Protein AF-0000000070886957 (afdb_homodimer)

Secondary structure (DSSP, 8-state):
---BTTB-HHHHHHHHHHHHHHHHHHHHHIIIIIT----SSSHHHHTHHHHHHIIIIIIIHHHHHTHHHHS-S-HHHHHHHHHHHHHHHHHHHHHHHHHHHHHHHHTTPPPS-SHHHHHHHHHHHHHHHHHHHHIIIIIS--S-HHHHHHHHHHHHHHHHHHHHHHHHHHHHHHHHHHHHHHHSSSPPPTT-HHHHHHHHHHHHHHHHHHHHHHHHHS--GGGGSS--TT-/---BTTB-HHHHHHHHHHHHHHHHHHHHHIIIIIT----SSHHHHHTHHHHHHIIIIIIIHHHHHTHHHHS-S-HHHHHHHHHHHHHHHHHHHHHHHHHHHHHHHHTTPPPS-SHHHHHHHHHHHHHHHHHHHHIIIIIS--S-HHHHHHHHHHHHHHHHHHHHHHHHHHHHHHHHHHHHHHHSSSPPPTT-HHHHHHHHHHHHHHHHHHHHHHHHHS--GGGGS---TT-

Nearest PDB structures (foldseek):
  4o79-assembly1_A  TM=9.775E-01  e=7.163E-14  Arabidopsis thaliana
  5zle-assembly1_A  TM=9.340E-01  e=9.988E-13  Homo sapiens
  4o79-assembly1_A  TM=9.774E-01  e=1.132E-13  Arabidopsis thaliana
  5zle-assembly1_A  TM=9.505E-01  e=1.065E-12  Homo sapiens

InterPro domains:
  IPR006593 Cytochrome b561/ferric reductase, transmembrane domain [PF03188] (48-180)
  IPR006593 Cytochrome b561/ferric reductase, transmembrane domain [PS50939] (15-217)
  IPR006593 Cytochrome b561/ferric reductase, transmembrane domain [SM00665] (48-174)
  IPR043205 Cytochrome b561/Cytochrome b reductase 1-like [PTHR10106] (12-223)

pLDDT: mean 93.86, std 11.68, range [37.88, 98.94]

Structure (mmCIF, N/CA/C/O backbone):
data_AF-0000000070886957-model_v1
#
loop_
_entity.id
_entity.type
_entity.pdbx_description
1 polymer 'Cytochrome b561 domain-containing protein'
#
loop_
_atom_site.group_PDB
_atom_site.id
_atom_site.type_symbol
_atom_site.label_atom_id
_atom_site.label_alt_id
_atom_site.label_comp_id
_atom_site.label_asym_id
_atom_site.label_entity_id
_atom_site.label_seq_id
_atom_site.pdbx_PDB_ins_code
_atom_site.Cartn_x
_atom_site.Cartn_y
_atom_site.Cartn_z
_atom_site.occupancy
_atom_site.B_iso_or_equiv
_atom_site.auth_seq_id
_atom_site.auth_comp_id
_atom_site.auth_asym_id
_atom_site.auth_atom_id
_atom_site.pdbx_PDB_model_num
ATOM 1 N N . MET A 1 1 ? -0.61 21.094 16.594 1 54.62 1 MET A N 1
ATOM 2 C CA . MET A 1 1 ? 0.094 20.062 15.844 1 54.62 1 MET A CA 1
ATOM 3 C C . MET A 1 1 ? -0.032 18.703 16.547 1 54.62 1 MET A C 1
ATOM 5 O O . MET A 1 1 ? -0.094 18.641 17.766 1 54.62 1 MET A O 1
ATOM 9 N N . ALA A 1 2 ? -0.202 17.609 15.68 1 65.81 2 ALA A N 1
ATOM 10 C CA . ALA A 1 2 ? -0.398 16.297 16.281 1 65.81 2 ALA A CA 1
ATOM 11 C C . ALA A 1 2 ? 0.84 15.859 17.062 1 65.81 2 ALA A C 1
ATOM 13 O O . ALA A 1 2 ? 1.966 16 16.594 1 65.81 2 ALA A O 1
ATOM 14 N N . THR A 1 3 ? 0.71 15.594 18.344 1 79.06 3 THR A N 1
ATOM 15 C CA . THR A 1 3 ? 1.783 15.031 19.156 1 79.06 3 THR A CA 1
ATOM 16 C C . THR A 1 3 ? 1.627 13.516 19.297 1 79.06 3 THR A C 1
ATOM 18 O O . THR A 1 3 ? 0.509 13.016 19.406 1 79.06 3 THR A O 1
ATOM 21 N N . TYR A 1 4 ? 2.645 12.797 19.078 1 89.06 4 TYR A N 1
ATOM 22 C CA . TYR A 1 4 ? 2.666 11.336 19.172 1 89.06 4 TYR A CA 1
ATOM 23 C C . TYR A 1 4 ? 3.311 10.883 20.469 1 89.06 4 TYR A C 1
ATOM 25 O O . TYR A 1 4 ? 4.301 10.141 20.453 1 89.06 4 TYR A O 1
ATOM 33 N N . SER A 1 5 ? 2.658 11.266 21.547 1 89.38 5 SER A N 1
ATOM 34 C CA . SER A 1 5 ? 3.062 10.875 22.891 1 89.38 5 SER A CA 1
ATOM 35 C C . SER A 1 5 ? 4.535 11.188 23.141 1 89.38 5 SER A C 1
ATOM 37 O O . SER A 1 5 ? 5.27 10.352 23.672 1 89.38 5 SER A O 1
ATOM 39 N N . GLY A 1 6 ? 4.961 12.281 22.562 1 86.5 6 GLY A N 1
ATOM 40 C CA . GLY A 1 6 ? 6.32 12.742 22.781 1 86.5 6 GLY A CA 1
ATOM 41 C C . GLY A 1 6 ? 7.316 12.172 21.797 1 86.5 6 GLY A C 1
ATOM 42 O O . GLY A 1 6 ? 8.492 12.547 21.797 1 86.5 6 GLY A O 1
ATOM 43 N N . LEU A 1 7 ? 6.867 11.297 20.969 1 91 7 LEU A N 1
ATOM 44 C CA . LEU A 1 7 ? 7.73 10.719 19.953 1 91 7 LEU A CA 1
ATOM 45 C C . LEU A 1 7 ? 8.023 11.734 18.844 1 91 7 LEU A C 1
ATOM 47 O O . LEU A 1 7 ? 7.129 12.469 18.422 1 91 7 LEU A O 1
ATOM 51 N N . THR A 1 8 ? 9.297 11.836 18.516 1 91.06 8 THR A N 1
ATOM 52 C CA . THR A 1 8 ? 9.719 12.719 17.438 1 91.06 8 THR A CA 1
ATOM 53 C C . THR A 1 8 ? 10.547 11.953 16.406 1 91.06 8 THR A C 1
ATOM 55 O O . THR A 1 8 ? 10.805 10.758 16.578 1 91.06 8 THR A O 1
ATOM 58 N N . HIS A 1 9 ? 10.938 12.641 15.336 1 93.19 9 HIS A N 1
ATOM 59 C CA . HIS A 1 9 ? 11.742 12.023 14.297 1 93.19 9 HIS A CA 1
ATOM 60 C C . HIS A 1 9 ? 13.094 11.57 14.844 1 93.19 9 HIS A C 1
ATOM 62 O O . HIS A 1 9 ? 13.742 10.688 14.266 1 93.19 9 HIS A O 1
ATOM 68 N N . LYS A 1 10 ? 13.555 12.125 15.922 1 93 10 LYS A N 1
ATOM 69 C CA . LYS A 1 10 ? 14.836 11.742 16.5 1 93 10 LYS A CA 1
ATOM 70 C C . LYS A 1 10 ? 14.836 10.273 16.922 1 93 10 LYS A C 1
ATOM 72 O O . LYS A 1 10 ? 15.867 9.602 16.844 1 93 10 LYS A O 1
ATOM 77 N N . GLN A 1 11 ? 13.664 9.797 17.344 1 94.44 11 GLN A N 1
ATOM 78 C CA . GLN A 1 11 ? 13.562 8.398 17.766 1 94.44 11 GLN A CA 1
ATOM 79 C C . GLN A 1 11 ? 13.188 7.5 16.594 1 94.44 11 GLN A C 1
ATOM 81 O O . GLN A 1 11 ? 13.609 6.344 16.531 1 94.44 11 GLN A O 1
ATOM 86 N N . THR A 1 12 ? 12.422 8.023 15.68 1 96.25 12 THR A N 1
ATOM 87 C CA . THR A 1 12 ? 11.891 7.164 14.617 1 96.25 12 THR A CA 1
ATOM 88 C C . THR A 1 12 ? 12.875 7.082 13.453 1 96.25 12 THR A C 1
ATOM 90 O O . THR A 1 12 ? 12.922 6.074 12.75 1 96.25 12 THR A O 1
ATOM 93 N N . ALA A 1 13 ? 13.688 8.102 13.242 1 96.56 13 ALA A N 1
ATOM 94 C CA . ALA A 1 13 ? 14.594 8.125 12.102 1 96.56 13 ALA A CA 1
ATOM 95 C C . ALA A 1 13 ? 15.609 6.988 12.18 1 96.56 13 ALA A C 1
ATOM 97 O O . ALA A 1 13 ? 15.844 6.289 11.195 1 96.56 13 ALA A O 1
ATOM 98 N N . PRO A 1 14 ? 16.234 6.723 13.32 1 97.5 14 PRO A N 1
ATOM 99 C CA . PRO A 1 14 ? 17.141 5.57 13.398 1 97.5 14 PRO A CA 1
ATOM 100 C C . PRO A 1 14 ? 16.438 4.25 13.078 1 97.5 14 PRO A C 1
ATOM 102 O O . PRO A 1 14 ? 17.047 3.352 12.492 1 97.5 14 PRO A O 1
ATOM 105 N N . LEU A 1 15 ? 15.172 4.121 13.469 1 97.5 15 LEU A N 1
ATOM 106 C CA . LEU A 1 15 ? 14.406 2.92 13.148 1 97.5 15 LEU A CA 1
ATOM 107 C C . LEU A 1 15 ? 14.227 2.775 11.641 1 97.5 15 LEU A C 1
ATOM 109 O O . LEU A 1 15 ? 14.227 1.66 11.117 1 97.5 15 LEU A O 1
ATOM 113 N N . VAL A 1 16 ? 14.016 3.9 10.961 1 97.94 16 VAL A N 1
ATOM 114 C CA . VAL A 1 16 ? 13.93 3.887 9.5 1 97.94 16 VAL A CA 1
ATOM 115 C C . VAL A 1 16 ? 15.227 3.336 8.914 1 97.94 16 VAL A C 1
ATOM 117 O O . VAL A 1 16 ? 15.195 2.457 8.047 1 97.94 16 VAL A O 1
ATOM 120 N N . HIS A 1 17 ? 16.375 3.779 9.422 1 97.94 17 HIS A N 1
ATOM 121 C CA . HIS A 1 17 ? 17.656 3.318 8.922 1 97.94 17 HIS A CA 1
ATOM 122 C C . HIS A 1 17 ? 17.859 1.827 9.18 1 97.94 17 HIS A C 1
ATOM 124 O O . HIS A 1 17 ? 18.219 1.08 8.273 1 97.94 17 HIS A O 1
ATOM 130 N N . ILE A 1 18 ? 17.5 1.423 10.336 1 98 18 ILE A N 1
ATOM 131 C CA . ILE A 1 18 ? 17.75 0.044 10.742 1 98 18 ILE A CA 1
ATOM 132 C C . ILE A 1 18 ? 16.828 -0.895 9.953 1 98 18 ILE A C 1
ATOM 134 O O . ILE A 1 18 ? 17.297 -1.879 9.375 1 98 18 ILE A O 1
ATOM 138 N N . LEU A 1 19 ? 15.586 -0.585 9.891 1 98 19 LEU A N 1
ATOM 139 C CA . LEU A 1 19 ? 14.633 -1.444 9.188 1 98 19 LEU A CA 1
ATOM 140 C C . LEU A 1 19 ? 14.93 -1.479 7.695 1 98 19 LEU A C 1
ATOM 142 O O . LEU A 1 19 ? 14.727 -2.506 7.043 1 98 19 LEU A O 1
ATOM 146 N N . GLY A 1 20 ? 15.359 -0.322 7.195 1 98.19 20 GLY A N 1
ATOM 147 C CA . GLY A 1 20 ? 15.758 -0.299 5.797 1 98.19 20 GLY A CA 1
ATOM 148 C C . GLY A 1 20 ? 16.922 -1.217 5.492 1 98.19 20 GLY A C 1
ATOM 149 O O . GLY A 1 20 ? 16.891 -1.974 4.52 1 98.19 20 GLY A O 1
ATOM 150 N N . ILE A 1 21 ? 17.922 -1.177 6.324 1 98.19 21 ILE A N 1
ATOM 151 C CA . ILE A 1 21 ? 19.094 -2.018 6.156 1 98.19 21 ILE A CA 1
ATOM 152 C C . ILE A 1 21 ? 18.719 -3.486 6.32 1 98.19 21 ILE A C 1
ATOM 154 O O . ILE A 1 21 ? 19.172 -4.34 5.559 1 98.19 21 ILE A O 1
ATOM 158 N N . VAL A 1 22 ? 17.859 -3.768 7.254 1 98.5 22 VAL A N 1
ATOM 159 C CA . VAL A 1 22 ? 17.391 -5.129 7.473 1 98.5 22 VAL A CA 1
ATOM 160 C C . VAL A 1 22 ? 16.688 -5.645 6.211 1 98.5 22 VAL A C 1
ATOM 162 O O . VAL A 1 22 ? 16.922 -6.781 5.789 1 98.5 22 VAL A O 1
ATOM 165 N N .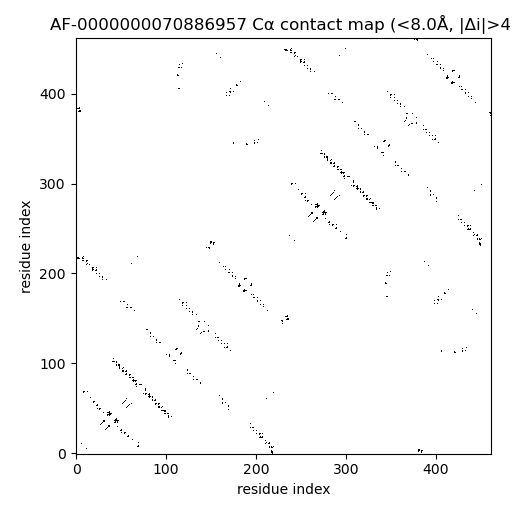 SER A 1 23 ? 15.859 -4.859 5.594 1 98.62 23 SER A N 1
ATOM 166 C CA . SER A 1 23 ? 15.156 -5.273 4.383 1 98.62 23 SER A CA 1
ATOM 167 C C . SER A 1 23 ? 16.125 -5.59 3.256 1 98.62 23 SER A C 1
ATOM 169 O O . SER A 1 23 ? 15.953 -6.574 2.537 1 98.62 23 SER A O 1
ATOM 171 N N . ILE A 1 24 ? 17.156 -4.785 3.131 1 98.62 24 ILE A N 1
ATOM 172 C CA . ILE A 1 24 ? 18.172 -5 2.096 1 98.62 24 ILE A CA 1
ATOM 173 C C . ILE A 1 24 ? 18.922 -6.293 2.379 1 98.62 24 ILE A C 1
ATOM 175 O O . ILE A 1 24 ? 19.141 -7.105 1.475 1 98.62 24 ILE A O 1
ATOM 179 N N . VAL A 1 25 ? 19.281 -6.496 3.604 1 98.69 25 VAL A N 1
ATOM 180 C CA . VAL A 1 25 ? 20.062 -7.676 3.984 1 98.69 25 VAL A CA 1
ATOM 181 C C . VAL A 1 25 ? 19.234 -8.938 3.746 1 98.69 25 VAL A C 1
ATOM 183 O O . VAL A 1 25 ? 19.734 -9.938 3.232 1 98.69 25 VAL A O 1
ATOM 186 N N . LEU A 1 26 ? 17.953 -8.914 4.082 1 98.81 26 LEU A N 1
ATOM 187 C CA . LEU A 1 26 ? 17.094 -10.07 3.893 1 98.81 26 LEU A CA 1
ATOM 188 C C . LEU A 1 26 ? 16.969 -10.414 2.412 1 98.81 26 LEU A C 1
ATOM 190 O O . LEU A 1 26 ? 16.969 -11.594 2.043 1 98.81 26 LEU A O 1
ATOM 194 N N . VAL A 1 27 ? 16.859 -9.43 1.572 1 98.75 27 VAL A N 1
ATOM 195 C CA . VAL A 1 27 ? 16.75 -9.695 0.142 1 98.75 27 VAL A CA 1
ATOM 196 C C . VAL A 1 27 ? 18.062 -10.258 -0.389 1 98.75 27 VAL A C 1
ATOM 198 O O . VAL A 1 27 ? 18.062 -11.133 -1.257 1 98.75 27 VAL A O 1
ATOM 201 N N . ILE A 1 28 ? 19.188 -9.773 0.121 1 98.69 28 ILE A N 1
ATOM 202 C CA . ILE A 1 28 ? 20.484 -10.289 -0.292 1 98.69 28 ILE A CA 1
ATOM 203 C C . ILE A 1 28 ? 20.625 -11.75 0.122 1 98.69 28 ILE A C 1
ATOM 205 O O . ILE A 1 28 ? 21.062 -12.586 -0.666 1 98.69 28 ILE A O 1
ATOM 209 N N . ILE A 1 29 ? 20.203 -12.031 1.32 1 98.75 29 ILE A N 1
A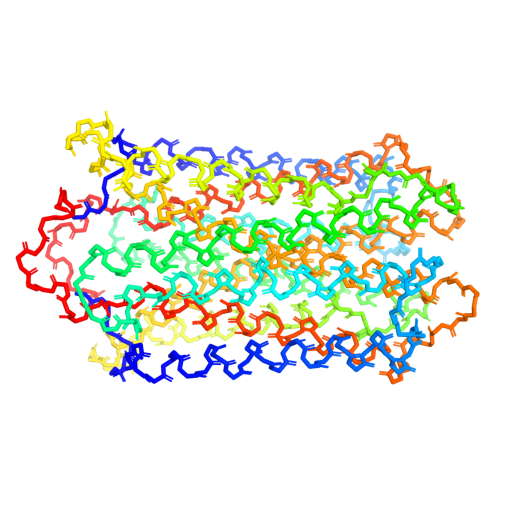TOM 210 C CA . ILE A 1 29 ? 20.25 -13.414 1.783 1 98.75 29 ILE A CA 1
ATOM 211 C C . ILE A 1 29 ? 19.391 -14.297 0.875 1 98.75 29 ILE A C 1
ATOM 213 O O . ILE A 1 29 ? 19.828 -15.367 0.453 1 98.75 29 ILE A O 1
ATOM 217 N N . TRP A 1 30 ? 18.203 -13.844 0.546 1 98.69 30 TRP A N 1
ATOM 218 C CA . TRP A 1 30 ? 17.312 -14.609 -0.311 1 98.69 30 TRP A CA 1
ATOM 219 C C . TRP A 1 30 ? 17.922 -14.836 -1.688 1 98.69 30 TRP A C 1
ATOM 221 O O . TRP A 1 30 ? 18.062 -15.977 -2.137 1 98.69 30 TRP A O 1
ATOM 231 N N . THR A 1 31 ? 18.391 -13.805 -2.299 1 98.12 31 THR A N 1
ATOM 232 C CA . THR A 1 31 ? 18.828 -13.875 -3.689 1 98.12 31 THR A CA 1
ATOM 233 C C . THR A 1 31 ? 20.188 -14.547 -3.793 1 98.12 31 THR A C 1
ATOM 235 O O . THR A 1 31 ? 20.484 -15.227 -4.781 1 98.12 31 THR A O 1
ATOM 238 N N . TYR A 1 32 ? 21.016 -14.352 -2.779 1 97.5 32 TYR A N 1
ATOM 239 C CA . TYR A 1 32 ? 22.344 -14.945 -2.826 1 97.5 32 TYR A CA 1
ATOM 240 C C . TYR A 1 32 ? 22.297 -16.406 -2.412 1 97.5 32 TYR A C 1
ATOM 242 O O . TYR A 1 32 ? 22.812 -17.281 -3.131 1 97.5 32 TYR A O 1
ATOM 250 N N . HIS A 1 33 ? 21.688 -16.75 -1.368 1 97.31 33 HIS A N 1
ATOM 251 C CA . HIS A 1 33 ? 21.734 -18.094 -0.794 1 97.31 33 HIS A CA 1
ATOM 252 C C . HIS A 1 33 ? 20.734 -19.016 -1.487 1 97.31 33 HIS A C 1
ATOM 254 O O . HIS A 1 33 ? 21.016 -20.203 -1.663 1 97.31 33 HIS A O 1
ATOM 260 N N . TYR A 1 34 ? 19.625 -18.484 -1.881 1 97.38 34 TYR A N 1
ATOM 261 C CA . TYR A 1 34 ? 18.594 -19.375 -2.383 1 97.38 34 TYR A CA 1
ATOM 262 C C . TYR A 1 34 ? 18.453 -19.266 -3.896 1 97.38 34 TYR A C 1
ATOM 264 O O . TYR A 1 34 ? 17.938 -20.172 -4.547 1 97.38 34 TYR A O 1
ATOM 272 N N . ARG A 1 35 ? 18.953 -18.172 -4.496 1 96.94 35 ARG A N 1
ATOM 273 C CA . ARG A 1 35 ? 18.594 -17.953 -5.898 1 96.94 35 ARG A CA 1
ATOM 274 C C . ARG A 1 35 ? 19.859 -17.797 -6.754 1 96.94 35 ARG A C 1
ATOM 276 O O . ARG A 1 35 ? 19.797 -17.266 -7.863 1 96.94 35 ARG A O 1
ATOM 283 N N . GLY A 1 36 ? 21.031 -18.094 -6.262 1 96.12 36 GLY A N 1
ATOM 284 C CA . GLY A 1 36 ? 22.219 -18.266 -7.07 1 96.12 36 GLY A CA 1
ATOM 285 C C . GLY A 1 36 ? 23.047 -17 -7.207 1 96.12 36 GLY A C 1
ATOM 286 O O . GLY A 1 36 ? 23.906 -16.906 -8.078 1 96.12 36 GLY A O 1
ATOM 287 N N . GLY A 1 37 ? 22.656 -15.984 -6.477 1 97.62 37 GLY A N 1
ATOM 288 C CA . GLY A 1 37 ? 23.484 -14.789 -6.43 1 97.62 37 GLY A CA 1
ATOM 289 C C . GLY A 1 37 ? 23.25 -13.867 -7.613 1 97.62 37 GLY A C 1
ATOM 290 O O . GLY A 1 37 ? 22.125 -13.695 -8.07 1 97.62 37 GLY A O 1
ATOM 291 N N . TYR A 1 38 ? 24.328 -13.164 -7.996 1 97.38 38 TYR A N 1
ATOM 292 C CA . TYR A 1 38 ? 24.203 -12.117 -9.008 1 97.38 38 TYR A CA 1
ATOM 293 C C . TYR A 1 38 ? 25.109 -12.406 -10.203 1 97.38 38 TYR A C 1
ATOM 295 O O . TYR A 1 38 ? 26.203 -12.961 -10.039 1 97.38 38 TYR A O 1
ATOM 303 N N . GLY A 1 39 ? 24.672 -12.016 -11.398 1 95.31 39 GLY A N 1
ATOM 304 C CA . GLY A 1 39 ? 25.391 -12.25 -12.648 1 95.31 39 GLY A CA 1
ATOM 305 C C . GLY A 1 39 ? 24.781 -11.508 -13.828 1 95.31 39 GLY A C 1
ATOM 306 O O . GLY A 1 39 ? 23.891 -10.672 -13.648 1 95.31 39 GLY A O 1
ATOM 307 N N . LEU A 1 40 ? 25.234 -11.883 -15.008 1 93.31 40 LEU A N 1
ATOM 308 C CA . LEU A 1 40 ? 24.844 -11.109 -16.188 1 93.31 40 LEU A CA 1
ATOM 309 C C . LEU A 1 40 ? 23.891 -11.906 -17.078 1 93.31 40 LEU A C 1
ATOM 311 O O . LEU A 1 40 ? 23.453 -11.406 -18.109 1 93.31 40 LEU A O 1
ATOM 315 N N . SER A 1 41 ? 23.641 -13.102 -16.625 1 91.56 41 SER A N 1
ATOM 316 C CA . SER A 1 41 ? 22.719 -13.922 -17.406 1 91.56 41 SER A CA 1
ATOM 317 C C . SER A 1 41 ? 21.922 -14.859 -16.5 1 91.56 41 SER A C 1
ATOM 319 O O . SER A 1 41 ? 22.312 -15.117 -15.367 1 91.56 41 SER A O 1
ATOM 321 N N . GLY A 1 42 ? 20.703 -15.234 -17 1 91.56 42 GLY A N 1
ATOM 322 C CA . GLY A 1 42 ? 19.906 -16.203 -16.281 1 91.56 42 GLY A CA 1
ATOM 323 C C . GLY A 1 42 ? 19.312 -15.664 -15 1 91.56 42 GLY A C 1
ATOM 324 O O . GLY A 1 42 ? 18.969 -14.484 -14.922 1 91.56 42 GLY A O 1
ATOM 325 N N . GLY A 1 43 ? 19.078 -16.531 -14.023 1 92.69 43 GLY A N 1
ATOM 326 C CA . GLY A 1 43 ? 18.516 -16.188 -12.734 1 92.69 43 GLY A CA 1
ATOM 327 C C . GLY A 1 43 ? 19.266 -15.078 -12.023 1 92.69 43 GLY A C 1
ATOM 328 O O . GLY A 1 43 ? 18.656 -14.141 -11.5 1 92.69 43 GLY A O 1
ATOM 329 N N . PRO A 1 44 ? 20.531 -15.133 -12.109 1 96.25 44 PRO A N 1
ATOM 330 C CA . PRO A 1 44 ? 21.344 -14.148 -11.391 1 96.25 44 PRO A CA 1
ATOM 331 C C . PRO A 1 44 ? 21.156 -12.727 -11.922 1 96.25 44 PRO A C 1
ATOM 333 O O . PRO A 1 44 ? 21.297 -11.758 -11.172 1 96.25 44 PRO A O 1
ATOM 336 N N . VAL A 1 45 ? 20.844 -12.547 -13.164 1 97.19 45 VAL A N 1
ATOM 337 C CA . VAL A 1 45 ? 20.562 -11.203 -13.664 1 97.19 45 VAL A CA 1
ATOM 338 C C . VAL A 1 45 ? 19.25 -10.703 -13.094 1 97.19 45 VAL A C 1
ATOM 340 O O . VAL A 1 45 ? 19.109 -9.523 -12.773 1 97.19 45 VAL A O 1
ATOM 343 N N . PHE A 1 46 ? 18.266 -11.594 -13 1 97.81 46 PHE A N 1
ATOM 344 C CA . PHE A 1 46 ? 16.984 -11.203 -12.414 1 97.81 46 PHE A CA 1
ATOM 345 C C . PHE A 1 46 ? 17.172 -10.781 -10.961 1 97.81 46 PHE A C 1
ATOM 347 O O . PHE A 1 46 ? 16.5 -9.852 -10.492 1 97.81 46 PHE A O 1
ATOM 354 N N . ASN A 1 47 ? 18.031 -11.438 -10.25 1 98.31 47 ASN A N 1
ATOM 355 C CA . ASN A 1 47 ? 18.219 -11.188 -8.828 1 98.31 47 ASN A CA 1
ATOM 356 C C . ASN A 1 47 ? 18.672 -9.75 -8.562 1 98.31 47 ASN A C 1
ATOM 358 O O . ASN A 1 47 ? 18.531 -9.25 -7.449 1 98.31 47 ASN A O 1
ATOM 362 N N . VAL A 1 48 ? 19.156 -9.094 -9.586 1 98.5 48 VAL A N 1
ATOM 363 C CA . VAL A 1 48 ? 19.547 -7.695 -9.484 1 98.5 48 VAL A CA 1
ATOM 364 C C . VAL A 1 48 ? 18.312 -6.816 -9.336 1 98.5 48 VAL A C 1
ATOM 366 O O . VAL A 1 48 ? 18.344 -5.789 -8.656 1 98.5 48 VAL A O 1
ATOM 369 N N . HIS A 1 49 ? 17.234 -7.25 -9.891 1 98.75 49 HIS A N 1
ATOM 370 C CA . HIS A 1 49 ? 16.016 -6.461 -9.945 1 98.75 49 HIS A CA 1
ATOM 371 C C . HIS A 1 49 ? 15.445 -6.219 -8.547 1 98.75 49 HIS A C 1
ATOM 373 O O . HIS A 1 49 ? 15.328 -5.07 -8.109 1 98.75 49 HIS A O 1
ATOM 379 N N . PRO A 1 50 ? 15.102 -7.273 -7.746 1 98.75 50 PRO A N 1
ATOM 380 C CA . PRO A 1 50 ? 14.539 -6.98 -6.426 1 98.75 50 PRO A CA 1
ATOM 381 C C . PRO A 1 50 ? 15.516 -6.227 -5.523 1 98.75 50 PRO A C 1
ATOM 383 O O . PRO A 1 50 ? 15.102 -5.398 -4.711 1 98.75 50 PRO A O 1
ATOM 386 N N . LEU A 1 51 ? 16.781 -6.492 -5.668 1 98.75 51 LEU A N 1
ATOM 387 C CA . LEU A 1 51 ? 17.766 -5.816 -4.84 1 98.75 51 LEU A CA 1
ATOM 388 C C . LEU A 1 51 ? 17.797 -4.32 -5.125 1 98.75 51 LEU A C 1
ATOM 390 O O . LEU A 1 51 ? 17.703 -3.508 -4.199 1 98.75 51 LEU A O 1
ATOM 394 N N . LEU A 1 52 ? 17.891 -3.957 -6.371 1 98.81 52 LEU A N 1
ATOM 395 C CA . LEU A 1 52 ? 18.016 -2.547 -6.73 1 98.81 52 LEU A CA 1
ATOM 396 C C . LEU A 1 52 ? 16.688 -1.816 -6.496 1 98.81 52 LEU A C 1
ATOM 398 O O . LEU A 1 52 ? 16.688 -0.628 -6.168 1 98.81 52 LEU A O 1
ATOM 402 N N . MET A 1 53 ? 15.562 -2.535 -6.684 1 98.88 53 MET A N 1
ATOM 403 C CA . MET A 1 53 ? 14.273 -1.907 -6.391 1 98.88 53 MET A CA 1
ATOM 404 C C . MET A 1 53 ? 14.156 -1.561 -4.91 1 98.88 53 MET A C 1
ATOM 406 O O . MET A 1 53 ? 13.727 -0.462 -4.559 1 98.88 53 MET A O 1
ATOM 410 N N . ILE A 1 54 ? 14.562 -2.445 -4.02 1 98.75 54 ILE A N 1
ATOM 411 C CA . ILE A 1 54 ? 14.469 -2.209 -2.584 1 98.75 54 ILE A CA 1
ATOM 412 C C . ILE A 1 54 ? 15.523 -1.185 -2.162 1 98.75 54 ILE A C 1
ATOM 414 O O . ILE A 1 54 ? 15.234 -0.27 -1.388 1 98.75 54 ILE A O 1
ATOM 418 N N . ALA A 1 55 ? 16.703 -1.243 -2.682 1 98.69 55 ALA A N 1
ATOM 419 C CA . ALA A 1 55 ? 17.766 -0.289 -2.35 1 98.69 55 ALA A CA 1
ATOM 420 C C . ALA A 1 55 ? 17.406 1.111 -2.842 1 98.69 55 ALA A C 1
ATOM 422 O O . ALA A 1 55 ? 17.672 2.102 -2.156 1 98.69 55 ALA A O 1
ATOM 423 N N . GLY A 1 56 ? 16.844 1.178 -4.016 1 98.69 56 GLY A N 1
ATOM 424 C CA . GLY A 1 56 ? 16.547 2.459 -4.637 1 98.69 56 GLY A CA 1
ATOM 425 C C . GLY A 1 56 ? 15.227 3.051 -4.203 1 98.69 56 GLY A C 1
ATOM 426 O O . GLY A 1 56 ? 15.172 3.883 -3.295 1 98.69 56 GLY A O 1
ATOM 427 N N . PHE A 1 57 ? 14.109 2.475 -4.691 1 98.38 57 PHE A N 1
ATOM 428 C CA . PHE A 1 57 ? 12.789 3.074 -4.555 1 98.38 57 PHE A CA 1
ATOM 429 C C . PHE A 1 57 ? 12.273 2.93 -3.129 1 98.38 57 PHE A C 1
ATOM 431 O O . PHE A 1 57 ? 11.328 3.613 -2.732 1 98.38 57 PHE A O 1
ATOM 438 N N . ILE A 1 58 ? 12.891 2.047 -2.354 1 98.44 58 ILE A N 1
ATOM 439 C CA . ILE A 1 58 ? 12.375 1.847 -1.004 1 98.44 58 ILE A CA 1
ATOM 440 C C . ILE A 1 58 ? 13.344 2.449 0.013 1 98.44 58 ILE A C 1
ATOM 442 O O . ILE A 1 58 ? 13.016 3.43 0.686 1 98.44 58 ILE A O 1
ATOM 446 N N . PHE A 1 59 ? 14.578 2.025 0.02 1 98.75 59 PHE A N 1
ATOM 447 C CA . PHE A 1 59 ? 15.492 2.467 1.064 1 98.75 59 PHE A CA 1
ATOM 448 C C . PHE A 1 59 ? 16 3.875 0.781 1 98.75 59 PHE A C 1
ATOM 450 O O . PHE A 1 59 ? 15.789 4.789 1.582 1 98.75 59 PHE A O 1
ATOM 457 N N . LEU A 1 60 ? 16.672 4.117 -0.337 1 98.81 60 LEU A N 1
ATOM 458 C CA . LEU A 1 60 ? 17.234 5.43 -0.625 1 98.81 60 LEU A CA 1
ATOM 459 C C . LEU A 1 60 ? 16.141 6.492 -0.686 1 98.81 60 LEU A C 1
ATOM 461 O O . LEU A 1 60 ? 16.328 7.605 -0.187 1 98.81 60 LEU A O 1
ATOM 465 N N . SER A 1 61 ? 15.07 6.133 -1.332 1 98.81 61 SER A N 1
ATOM 466 C CA . SER A 1 61 ? 13.945 7.062 -1.395 1 98.81 61 SER A CA 1
ATOM 467 C C . SER A 1 61 ? 13.477 7.457 0.001 1 98.81 61 SER A C 1
ATOM 469 O O . SER A 1 61 ? 13.141 8.617 0.244 1 98.81 61 SER A O 1
ATOM 471 N N . SER A 1 62 ? 13.414 6.492 0.931 1 98.75 62 SER A N 1
ATOM 472 C CA . SER A 1 62 ? 12.984 6.785 2.295 1 98.75 62 SER A CA 1
ATOM 473 C C . SER A 1 62 ? 13.938 7.754 2.98 1 98.75 62 SER A C 1
ATOM 475 O O . SER A 1 62 ? 13.508 8.633 3.727 1 98.75 62 SER A O 1
ATOM 477 N N . GLN A 1 63 ? 15.227 7.605 2.723 1 98.62 63 GLN A N 1
ATOM 478 C CA . GLN A 1 63 ? 16.203 8.531 3.275 1 98.62 63 GLN A CA 1
ATOM 479 C C . GLN A 1 63 ? 16 9.938 2.725 1 98.62 63 GLN A C 1
ATOM 481 O O . GLN A 1 63 ? 16.141 10.922 3.453 1 98.62 63 GLN A O 1
ATOM 486 N N . ALA A 1 64 ? 15.711 9.969 1.461 1 98.75 64 ALA A N 1
ATOM 487 C CA . ALA A 1 64 ? 15.43 11.266 0.84 1 98.75 64 ALA A CA 1
ATOM 488 C C . ALA A 1 64 ? 14.203 11.914 1.458 1 98.75 64 ALA A C 1
ATOM 490 O O . ALA A 1 64 ? 14.195 13.117 1.737 1 98.75 64 ALA A O 1
ATOM 491 N N . ILE A 1 65 ? 13.188 11.172 1.717 1 98.44 65 ILE A N 1
ATOM 492 C CA . ILE A 1 65 ? 11.914 11.656 2.238 1 98.44 65 ILE A CA 1
ATOM 493 C C . ILE A 1 65 ? 12.125 12.289 3.611 1 98.44 65 ILE A C 1
ATOM 495 O O . ILE A 1 65 ? 11.555 13.336 3.91 1 98.44 65 ILE A O 1
ATOM 499 N N . ILE A 1 66 ? 12.969 11.688 4.422 1 97.56 66 ILE A N 1
ATOM 500 C CA . ILE A 1 66 ? 13.07 12.18 5.793 1 97.56 66 ILE A CA 1
ATOM 501 C C . ILE A 1 66 ? 14.289 13.094 5.926 1 97.56 66 ILE A C 1
ATOM 503 O O . ILE A 1 66 ? 14.633 13.516 7.031 1 97.56 66 ILE A O 1
ATOM 507 N N . SER A 1 67 ? 14.953 13.453 4.836 1 96.69 67 SER A N 1
ATOM 508 C CA . SER A 1 67 ? 16.203 14.195 4.863 1 96.69 67 SER A CA 1
ATOM 509 C C . SER A 1 67 ? 16 15.602 5.418 1 96.69 67 SER A C 1
ATOM 511 O O . SER A 1 67 ? 16.906 16.172 6.047 1 96.69 67 SER A O 1
ATOM 513 N N . TYR A 1 68 ? 14.828 16.219 5.227 1 93.94 68 TYR A N 1
ATOM 514 C CA . TYR A 1 68 ? 14.578 17.562 5.734 1 93.94 68 TYR A CA 1
ATOM 515 C C . TYR A 1 68 ? 14.555 17.562 7.258 1 93.94 68 TYR A C 1
ATOM 517 O O . TYR A 1 68 ? 14.672 18.625 7.879 1 93.94 68 TYR A O 1
ATOM 525 N N . LYS A 1 69 ? 14.391 16.359 7.797 1 93.5 69 LYS A N 1
ATOM 526 C CA . LYS A 1 69 ? 14.344 16.25 9.25 1 93.5 69 LYS A CA 1
ATOM 527 C C . LYS A 1 69 ? 15.656 15.688 9.805 1 93.5 69 LYS A C 1
ATOM 529 O O . LYS A 1 69 ? 16.016 15.961 10.953 1 93.5 69 LYS A O 1
ATOM 534 N N . THR A 1 70 ? 16.359 14.977 9.016 1 94.94 70 THR A N 1
ATOM 535 C CA . THR A 1 70 ? 17.469 14.195 9.562 1 94.94 70 THR A CA 1
ATOM 536 C C . THR A 1 70 ? 18.797 14.812 9.164 1 94.94 70 THR A C 1
ATOM 538 O O . THR A 1 70 ? 19.828 14.516 9.773 1 94.94 70 THR A O 1
ATOM 541 N N . VAL A 1 71 ? 18.797 15.547 8.133 1 95.25 71 VAL A N 1
ATOM 542 C CA . VAL A 1 71 ? 20.047 16.141 7.648 1 95.25 71 VAL A CA 1
ATOM 543 C C . VAL A 1 71 ? 20.219 17.531 8.227 1 95.25 71 VAL A C 1
ATOM 545 O O . VAL A 1 71 ? 19.312 18.375 8.141 1 95.25 71 VAL A O 1
ATOM 548 N N . SER A 1 72 ? 21.344 17.812 8.836 1 92.94 72 SER A N 1
ATOM 549 C CA . SER A 1 72 ? 21.656 19.141 9.375 1 92.94 72 SER A CA 1
ATOM 550 C C . SER A 1 72 ? 22.094 20.094 8.266 1 92.94 72 SER A C 1
ATOM 552 O O . SER A 1 72 ? 22.609 19.656 7.23 1 92.94 72 SER A O 1
ATOM 554 N N . GLY A 1 73 ? 21.812 21.312 8.43 1 91.88 73 GLY A N 1
ATOM 555 C CA . GLY A 1 73 ? 22.188 22.297 7.43 1 91.88 73 GLY A CA 1
ATOM 556 C C . GLY A 1 73 ? 21.031 23.219 7.051 1 91.88 73 GLY A C 1
ATOM 557 O O . GLY A 1 73 ? 19.953 23.156 7.652 1 91.88 73 GLY A O 1
ATOM 558 N N . ASP A 1 74 ? 21.344 24.031 6.059 1 92.56 74 ASP A N 1
ATOM 559 C CA . ASP A 1 74 ? 20.281 24.922 5.621 1 92.56 74 ASP A CA 1
ATOM 560 C C . ASP A 1 74 ? 19.344 24.219 4.641 1 92.56 74 ASP A C 1
ATOM 562 O O . ASP A 1 74 ? 19.594 23.078 4.246 1 92.56 74 ASP A O 1
ATOM 566 N N . ARG A 1 75 ? 18.422 24.812 4.219 1 91.62 75 ARG A N 1
ATOM 567 C CA . ARG A 1 75 ? 17.359 24.219 3.4 1 91.62 75 ARG A CA 1
ATOM 568 C C . ARG A 1 75 ? 17.875 23.875 2.008 1 91.62 75 ARG A C 1
ATOM 570 O O . ARG A 1 75 ? 17.453 22.891 1.409 1 91.62 75 ARG A O 1
ATOM 577 N N . THR A 1 76 ? 18.719 24.688 1.528 1 93.62 76 THR A N 1
ATOM 578 C CA . THR A 1 76 ? 19.281 24.422 0.212 1 93.62 76 THR A CA 1
ATOM 579 C C . THR A 1 76 ? 20.062 23.109 0.215 1 93.62 76 THR A C 1
ATOM 581 O O . THR A 1 76 ? 19.953 22.312 -0.725 1 93.62 76 THR A O 1
ATOM 584 N N . TYR A 1 77 ? 20.797 22.953 1.248 1 96.19 77 TYR A N 1
ATOM 585 C CA . TYR A 1 77 ? 21.547 21.703 1.368 1 96.19 77 TYR A CA 1
ATOM 586 C C . TYR A 1 77 ? 20.609 20.516 1.533 1 96.19 77 TYR A C 1
ATOM 588 O O . TYR A 1 77 ? 20.812 19.484 0.901 1 96.19 77 TYR A O 1
ATOM 596 N N . GLN A 1 78 ? 19.656 20.641 2.389 1 96.38 78 GLN A N 1
ATOM 597 C CA . GLN A 1 78 ? 18.672 19.578 2.582 1 96.38 78 GLN A CA 1
ATOM 598 C C . GLN A 1 78 ? 17.969 19.234 1.273 1 96.38 78 GLN A C 1
ATOM 600 O O . GLN A 1 78 ? 17.766 18.047 0.965 1 96.38 78 GLN A O 1
ATOM 605 N N . LYS A 1 79 ? 17.656 20.25 0.523 1 96.56 79 LYS A N 1
ATOM 606 C CA . LYS A 1 79 ? 17.031 20.062 -0.782 1 96.56 79 LYS A CA 1
ATOM 607 C C . LYS A 1 79 ? 17.969 19.344 -1.743 1 96.56 79 LYS A C 1
ATOM 609 O O . LYS A 1 79 ? 17.531 18.484 -2.518 1 96.56 79 LYS A O 1
ATOM 614 N N . ALA A 1 80 ? 19.203 19.672 -1.725 1 97.62 80 ALA A N 1
ATOM 615 C CA . ALA A 1 80 ? 20.188 19.031 -2.576 1 97.62 80 ALA A CA 1
ATOM 616 C C . ALA A 1 80 ? 20.312 17.547 -2.24 1 97.62 80 ALA A C 1
ATOM 618 O O . ALA A 1 80 ? 20.406 16.703 -3.137 1 97.62 80 ALA A O 1
ATOM 619 N N . VAL A 1 81 ? 20.344 17.266 -0.977 1 98.31 81 VAL A N 1
ATOM 620 C CA . VAL A 1 81 ? 20.438 15.875 -0.534 1 98.31 81 VAL A CA 1
ATOM 621 C C . VAL A 1 81 ? 19.188 15.109 -0.977 1 98.31 81 VAL A C 1
ATOM 623 O O . VAL A 1 81 ? 19.281 14.016 -1.54 1 98.31 81 VAL A O 1
ATOM 626 N N . HIS A 1 82 ? 18.016 15.695 -0.768 1 98.56 82 HIS A N 1
ATOM 627 C CA . HIS A 1 82 ? 16.734 15.102 -1.166 1 98.56 82 HIS A CA 1
ATOM 628 C C . HIS A 1 82 ? 16.719 14.805 -2.66 1 98.56 82 HIS A C 1
ATOM 630 O O . HIS A 1 82 ? 16.406 13.68 -3.064 1 98.56 82 HIS A O 1
ATOM 636 N N . MET A 1 83 ? 17.078 15.773 -3.428 1 98.19 83 MET A N 1
ATOM 637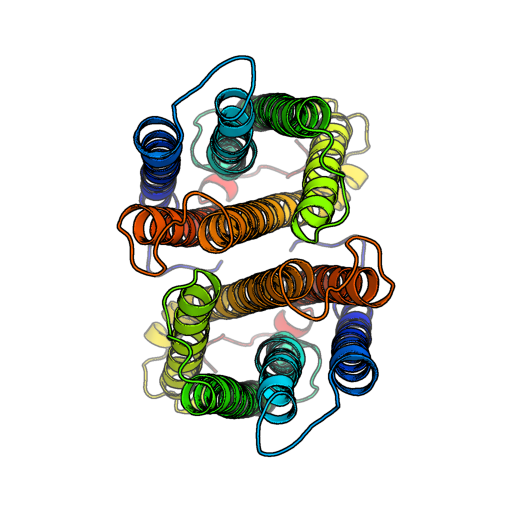 C CA . MET A 1 83 ? 17.031 15.641 -4.883 1 98.19 83 MET A CA 1
ATOM 638 C C . MET A 1 83 ? 18.047 14.617 -5.363 1 98.19 83 MET A C 1
ATOM 640 O O . MET A 1 83 ? 17.75 13.812 -6.254 1 98.19 83 MET A O 1
ATOM 644 N N . THR A 1 84 ? 19.219 14.641 -4.828 1 98.62 84 THR A N 1
ATOM 645 C CA . THR A 1 84 ? 20.281 13.734 -5.246 1 98.62 84 THR A CA 1
ATOM 646 C C . THR A 1 84 ? 19.922 12.289 -4.887 1 98.62 84 THR A C 1
ATOM 648 O O . THR A 1 84 ? 20.062 11.391 -5.715 1 98.62 84 THR A O 1
ATOM 651 N N . LEU A 1 85 ? 19.469 12.055 -3.674 1 98.81 85 LEU A N 1
ATOM 652 C CA . LEU A 1 85 ? 19.094 10.711 -3.252 1 98.81 85 LEU A CA 1
ATOM 653 C C . LEU A 1 85 ? 17.953 10.172 -4.105 1 98.81 85 LEU A C 1
ATOM 655 O O . LEU A 1 85 ? 17.969 9 -4.5 1 98.81 85 LEU A O 1
ATOM 659 N N . GLN A 1 86 ? 16.984 11.031 -4.402 1 98.88 86 GLN A N 1
ATOM 660 C CA . GLN A 1 86 ? 15.891 10.602 -5.266 1 98.88 86 GLN A CA 1
ATOM 661 C C . GLN A 1 86 ? 16.391 10.297 -6.676 1 98.88 86 GLN A C 1
ATOM 663 O O . GLN A 1 86 ? 15.891 9.383 -7.336 1 98.88 86 GLN A O 1
ATOM 668 N N . GLY A 1 87 ? 17.359 11.078 -7.156 1 98.75 87 GLY A N 1
ATOM 669 C CA . GLY A 1 87 ? 17.953 10.82 -8.461 1 98.75 87 GLY A CA 1
ATOM 670 C C . GLY A 1 87 ? 18.688 9.492 -8.531 1 98.75 87 GLY A C 1
ATOM 671 O O . GLY A 1 87 ? 18.531 8.75 -9.508 1 98.75 87 GLY A O 1
ATOM 672 N N . VAL A 1 88 ? 19.453 9.211 -7.539 1 98.88 88 VAL A N 1
ATOM 673 C CA . VAL A 1 88 ? 20.156 7.938 -7.48 1 98.88 88 VAL A CA 1
ATOM 674 C C . VAL A 1 88 ? 19.156 6.789 -7.383 1 98.88 88 VAL A C 1
ATOM 676 O O . VAL A 1 88 ? 19.328 5.75 -8.023 1 98.88 88 VAL A O 1
ATOM 679 N N . ALA A 1 89 ? 18.125 6.98 -6.566 1 98.88 89 ALA A N 1
ATOM 680 C CA . ALA A 1 89 ? 17.062 5.973 -6.461 1 98.88 89 ALA A CA 1
ATOM 681 C C . ALA A 1 89 ? 16.453 5.68 -7.828 1 98.88 89 ALA A C 1
ATOM 683 O O . ALA A 1 89 ? 16.234 4.52 -8.18 1 98.88 89 ALA A O 1
ATOM 684 N N . LEU A 1 90 ? 16.188 6.723 -8.57 1 98.81 90 LEU A N 1
ATOM 685 C CA . LEU A 1 90 ? 15.625 6.582 -9.906 1 98.81 90 LEU A CA 1
ATOM 686 C C . LEU A 1 90 ? 16.562 5.809 -10.828 1 98.81 90 LEU A C 1
ATOM 688 O O . LEU A 1 90 ? 16.125 4.93 -11.57 1 98.81 90 LEU A O 1
ATOM 692 N N . LEU A 1 91 ? 17.812 6.113 -10.766 1 98.69 91 LEU A N 1
ATOM 693 C CA . LEU A 1 91 ? 18.797 5.426 -11.586 1 98.69 91 LEU A CA 1
ATOM 694 C C . LEU A 1 91 ? 18.891 3.949 -11.219 1 98.69 91 LEU A C 1
ATOM 696 O O . LEU A 1 91 ? 18.922 3.086 -12.102 1 98.69 91 LEU A O 1
ATOM 700 N N . LEU A 1 92 ? 18.953 3.664 -9.945 1 98.81 92 LEU A N 1
ATOM 701 C CA . LEU A 1 92 ? 18.969 2.275 -9.5 1 98.81 92 LEU A CA 1
ATOM 702 C C . LEU A 1 92 ? 17.703 1.553 -9.938 1 98.81 92 LEU A C 1
ATOM 704 O O . LEU A 1 92 ? 17.75 0.391 -10.352 1 98.81 92 LEU A O 1
ATOM 708 N N . GLY A 1 93 ? 16.562 2.248 -9.836 1 98.62 93 GLY A N 1
ATOM 709 C CA . GLY A 1 93 ? 15.312 1.681 -10.305 1 98.62 93 GLY A CA 1
ATOM 710 C C . GLY A 1 93 ? 15.336 1.327 -11.781 1 98.62 93 GLY A C 1
ATOM 711 O O . GLY A 1 93 ? 14.883 0.252 -12.18 1 98.62 93 GLY A O 1
ATOM 712 N N . ILE A 1 94 ? 15.867 2.205 -12.555 1 98.69 94 ILE A N 1
ATOM 713 C CA . ILE A 1 94 ? 15.953 1.982 -13.992 1 98.69 94 ILE A CA 1
ATOM 714 C C . ILE A 1 94 ? 16.828 0.766 -14.273 1 98.69 94 ILE A C 1
ATOM 716 O O . ILE A 1 94 ? 16.453 -0.117 -15.047 1 98.69 94 ILE A O 1
ATOM 720 N N . VAL A 1 95 ? 17.969 0.683 -13.641 1 98.62 95 VAL A N 1
ATOM 721 C CA . VAL A 1 95 ? 18.875 -0.452 -13.836 1 98.62 95 VAL A CA 1
ATOM 722 C C . VAL A 1 95 ? 18.188 -1.736 -13.375 1 98.62 95 VAL A C 1
ATOM 724 O O . VAL A 1 95 ? 18.281 -2.775 -14.031 1 98.62 95 VAL A O 1
ATOM 727 N N . GLY A 1 96 ? 17.484 -1.719 -12.25 1 98.69 96 GLY A N 1
ATOM 728 C CA . GLY A 1 96 ? 16.75 -2.877 -11.773 1 98.69 96 GLY A CA 1
ATOM 729 C C . GLY A 1 96 ? 15.688 -3.35 -12.758 1 98.69 96 GLY A C 1
ATOM 730 O O . GLY A 1 96 ? 15.531 -4.551 -12.977 1 98.69 96 GLY A O 1
ATOM 731 N N . ILE A 1 97 ? 14.953 -2.438 -13.344 1 98.62 97 ILE A N 1
ATOM 732 C CA . ILE A 1 97 ? 13.922 -2.771 -14.312 1 98.62 97 ILE A CA 1
ATOM 733 C C . ILE A 1 97 ? 14.562 -3.371 -15.562 1 98.62 97 ILE A C 1
ATOM 735 O O . ILE A 1 97 ? 14.055 -4.348 -16.125 1 98.62 97 ILE A O 1
ATOM 739 N N . LEU A 1 98 ? 15.672 -2.801 -16.016 1 98.25 98 LEU A N 1
ATOM 740 C CA . LEU A 1 98 ? 16.375 -3.32 -17.172 1 98.25 98 LEU A CA 1
ATOM 741 C C . LEU A 1 98 ? 16.891 -4.734 -16.922 1 98.25 98 LEU A C 1
ATOM 743 O O . LEU A 1 98 ? 16.922 -5.559 -17.828 1 98.25 98 LEU A O 1
ATOM 747 N N . ALA A 1 99 ? 17.297 -5.016 -15.727 1 98.38 99 ALA A N 1
ATOM 748 C CA . ALA A 1 99 ? 17.719 -6.367 -15.367 1 98.38 99 ALA A CA 1
ATOM 749 C C . ALA A 1 99 ? 16.562 -7.359 -15.516 1 98.38 99 ALA A C 1
ATOM 751 O O . ALA A 1 99 ? 16.75 -8.453 -16.062 1 98.38 99 ALA A O 1
ATOM 752 N N . ALA A 1 100 ? 15.422 -7.004 -15.062 1 98 100 ALA A N 1
ATOM 753 C CA . ALA A 1 100 ? 14.25 -7.863 -15.219 1 98 100 ALA A CA 1
ATOM 754 C C . ALA A 1 100 ? 13.898 -8.047 -16.703 1 98 100 ALA A C 1
ATOM 756 O O . ALA A 1 100 ? 13.555 -9.148 -17.125 1 98 100 ALA A O 1
ATOM 757 N N . TYR A 1 101 ? 13.992 -6.957 -17.422 1 97.81 101 TYR A N 1
ATOM 758 C CA . TYR A 1 101 ? 13.703 -7.008 -18.859 1 97.81 101 TYR A CA 1
ATOM 759 C C . TYR A 1 101 ? 14.672 -7.945 -19.562 1 97.81 101 TYR A C 1
ATOM 761 O O . TYR A 1 101 ? 14.258 -8.727 -20.438 1 97.81 101 TYR A O 1
ATOM 769 N N . LYS A 1 102 ? 15.914 -7.844 -19.297 1 97.56 102 LYS A N 1
ATOM 770 C CA . LYS A 1 102 ? 16.922 -8.719 -19.891 1 97.56 102 LYS A CA 1
ATOM 771 C C . LYS A 1 102 ? 16.625 -10.188 -19.562 1 97.56 102 LYS A C 1
ATOM 773 O O . LYS A 1 102 ? 16.719 -11.047 -20.438 1 97.56 102 LYS A O 1
ATOM 778 N N . PHE A 1 103 ? 16.344 -10.469 -18.328 1 97.31 103 PHE A N 1
ATOM 779 C CA . PHE A 1 103 ? 15.992 -11.82 -17.922 1 97.31 103 PHE A CA 1
ATOM 780 C C . PHE A 1 103 ? 14.828 -12.359 -18.734 1 97.31 103 PHE A C 1
ATOM 782 O O . PHE A 1 103 ? 14.883 -13.484 -19.234 1 97.31 103 PHE A O 1
ATOM 789 N N . HIS A 1 104 ? 13.766 -11.539 -18.891 1 96.88 104 HIS A N 1
ATOM 790 C CA . HIS A 1 104 ? 12.594 -11.93 -19.656 1 96.88 104 HIS A CA 1
ATOM 791 C C . HIS A 1 104 ? 12.945 -12.172 -21.125 1 96.88 104 HIS A C 1
ATOM 793 O O . HIS A 1 104 ? 12.453 -13.117 -21.734 1 96.88 104 HIS A O 1
ATOM 799 N N . SER A 1 105 ? 13.734 -11.305 -21.641 1 95.88 105 SER A N 1
ATOM 800 C CA . SER A 1 105 ? 14.156 -11.414 -23.031 1 95.88 105 SER A CA 1
ATOM 801 C C . SER A 1 105 ? 14.961 -12.688 -23.266 1 95.88 105 SER A C 1
ATOM 803 O O . SER A 1 105 ? 14.727 -13.406 -24.234 1 95.88 105 SER A O 1
ATOM 805 N N . ASP A 1 106 ? 15.82 -12.977 -22.375 1 95.5 106 ASP A N 1
ATOM 806 C CA . ASP A 1 106 ? 16.688 -14.148 -22.5 1 95.5 106 ASP A CA 1
ATOM 807 C C . ASP A 1 106 ? 15.867 -15.438 -22.453 1 95.5 106 ASP A C 1
ATOM 809 O O . ASP A 1 106 ? 16.219 -16.422 -23.125 1 95.5 106 ASP A O 1
ATOM 813 N N . LEU A 1 107 ? 14.828 -15.43 -21.703 1 94.75 107 LEU A N 1
ATOM 814 C CA . LEU A 1 107 ? 14.062 -16.656 -21.5 1 94.75 107 LEU A CA 1
ATOM 815 C C . LEU A 1 107 ? 12.758 -16.625 -22.297 1 94.75 107 LEU A C 1
ATOM 817 O O . LEU A 1 107 ? 11.898 -17.484 -22.125 1 94.75 107 LEU A O 1
ATOM 821 N N . LYS A 1 108 ? 12.547 -15.555 -23.125 1 95.12 108 LYS A N 1
ATOM 822 C CA . LYS A 1 108 ? 11.375 -15.375 -23.984 1 95.12 108 LYS A CA 1
ATOM 823 C C . LYS A 1 108 ? 10.086 -15.367 -23.156 1 95.12 108 LYS A C 1
ATOM 825 O O . LYS A 1 108 ? 9.094 -15.984 -23.531 1 95.12 108 LYS A O 1
ATOM 830 N N . ILE A 1 109 ? 10.172 -14.836 -21.969 1 93.75 109 ILE A N 1
ATOM 831 C CA . ILE A 1 109 ? 9.016 -14.609 -21.094 1 93.75 109 ILE A CA 1
ATOM 832 C C . ILE A 1 109 ? 8.312 -13.312 -21.516 1 93.75 109 ILE A C 1
ATOM 834 O O . ILE A 1 109 ? 8.969 -12.312 -21.797 1 93.75 109 ILE A O 1
ATOM 838 N N . GLN A 1 110 ? 7.027 -13.32 -21.516 1 95.69 110 GLN A N 1
ATOM 839 C CA . GLN A 1 110 ? 6.262 -12.133 -21.891 1 95.69 110 GLN A CA 1
ATOM 840 C C . GLN A 1 110 ? 6.324 -11.07 -20.797 1 95.69 110 GLN A C 1
ATOM 842 O O . GLN A 1 110 ? 6.316 -11.398 -19.609 1 95.69 110 GLN A O 1
ATOM 847 N N . ASN A 1 111 ? 6.336 -9.812 -21.266 1 96.44 111 ASN A N 1
ATOM 848 C CA . ASN A 1 111 ? 6.418 -8.688 -20.328 1 96.44 111 ASN A CA 1
ATOM 849 C C . ASN A 1 111 ? 5.062 -8.016 -20.156 1 96.44 111 ASN A C 1
ATOM 851 O O . ASN A 1 111 ? 4.184 -8.133 -21.016 1 96.44 111 ASN A O 1
ATOM 855 N N . PHE A 1 112 ? 4.82 -7.352 -19.016 1 97 112 PHE A N 1
ATOM 856 C CA . PHE A 1 112 ? 3.83 -6.316 -18.734 1 97 112 PHE A CA 1
ATOM 857 C C . PHE A 1 112 ? 2.428 -6.91 -18.672 1 97 112 PHE A C 1
ATOM 859 O O . PHE A 1 112 ? 1.437 -6.191 -18.812 1 97 112 PHE A O 1
ATOM 866 N N . TYR A 1 113 ? 2.281 -8.164 -18.406 1 97.25 113 TYR A N 1
ATOM 867 C CA . TYR A 1 113 ? 0.953 -8.766 -18.344 1 97.25 113 TYR A CA 1
ATOM 868 C C . TYR A 1 113 ? 0.421 -8.773 -16.922 1 97.25 113 TYR A C 1
ATOM 870 O O . TYR A 1 113 ? -0.788 -8.883 -16.703 1 97.25 113 TYR A O 1
ATOM 878 N N . SER A 1 114 ? 1.32 -8.734 -15.977 1 98.25 114 SER A N 1
ATOM 879 C CA . SER A 1 114 ? 0.927 -8.984 -14.594 1 98.25 114 SER A CA 1
ATOM 880 C C . SER A 1 114 ? 0.58 -7.688 -13.867 1 98.25 114 SER A C 1
ATOM 882 O O . SER A 1 114 ? 1.002 -6.609 -14.289 1 98.25 114 SER A O 1
ATOM 884 N N . LEU A 1 115 ? -0.175 -7.816 -12.789 1 98.81 115 LEU A N 1
ATOM 885 C CA . LEU A 1 115 ? -0.517 -6.672 -11.953 1 98.81 115 LEU A CA 1
ATOM 886 C C . LEU A 1 115 ? 0.738 -6.02 -11.383 1 98.81 115 LEU A C 1
ATOM 888 O O . LEU A 1 115 ? 0.816 -4.793 -11.281 1 98.81 115 LEU A O 1
ATOM 892 N N . HIS A 1 116 ? 1.727 -6.812 -11.039 1 98.88 116 HIS A N 1
ATOM 893 C CA . HIS A 1 116 ? 3.002 -6.297 -10.555 1 98.88 116 HIS A CA 1
ATOM 894 C C . HIS A 1 116 ? 3.645 -5.367 -11.578 1 98.88 116 HIS A C 1
ATOM 896 O O . HIS A 1 116 ? 4.098 -4.273 -11.227 1 98.88 116 HIS A O 1
ATOM 902 N N . SER A 1 117 ? 3.66 -5.785 -12.805 1 98.69 117 SER A N 1
ATOM 903 C CA . SER A 1 117 ? 4.301 -4.961 -13.82 1 98.69 117 SER A CA 1
ATOM 904 C C . SER A 1 117 ? 3.535 -3.662 -14.047 1 98.69 117 SER A C 1
ATOM 906 O O . SER A 1 117 ? 4.137 -2.623 -14.328 1 98.69 117 SER A O 1
ATOM 908 N N . TRP A 1 118 ? 2.215 -3.674 -13.922 1 98.81 118 TRP A N 1
ATOM 909 C CA . TRP A 1 118 ? 1.438 -2.443 -14.039 1 98.81 118 TRP A CA 1
ATOM 910 C C . TRP A 1 118 ? 1.768 -1.479 -12.906 1 98.81 118 TRP A C 1
ATOM 912 O O . TRP A 1 118 ? 1.966 -0.283 -13.141 1 98.81 118 TRP A O 1
ATOM 922 N N . PHE A 1 119 ? 1.826 -2.014 -11.734 1 98.88 119 PHE A N 1
ATOM 923 C CA . PHE A 1 119 ? 2.234 -1.195 -10.594 1 98.88 119 PHE A CA 1
ATOM 924 C C . PHE A 1 119 ? 3.652 -0.669 -10.789 1 98.88 119 PHE A C 1
ATOM 926 O O . PHE A 1 119 ? 3.943 0.482 -10.453 1 98.88 119 PHE A O 1
ATOM 933 N N . GLY A 1 120 ? 4.508 -1.533 -11.344 1 98.81 120 GLY A N 1
ATOM 934 C CA . GLY A 1 120 ? 5.871 -1.106 -11.609 1 98.81 120 GLY A CA 1
ATOM 935 C C . GLY A 1 120 ? 5.953 0.075 -12.555 1 98.81 120 GLY A C 1
ATOM 936 O O . GLY A 1 120 ? 6.699 1.025 -12.305 1 98.81 120 GLY A O 1
ATOM 937 N N . ILE A 1 121 ? 5.184 0.009 -13.555 1 98.69 121 ILE A N 1
ATOM 938 C CA . ILE A 1 121 ? 5.16 1.08 -14.547 1 98.69 121 ILE A CA 1
ATOM 939 C C . ILE A 1 121 ? 4.648 2.3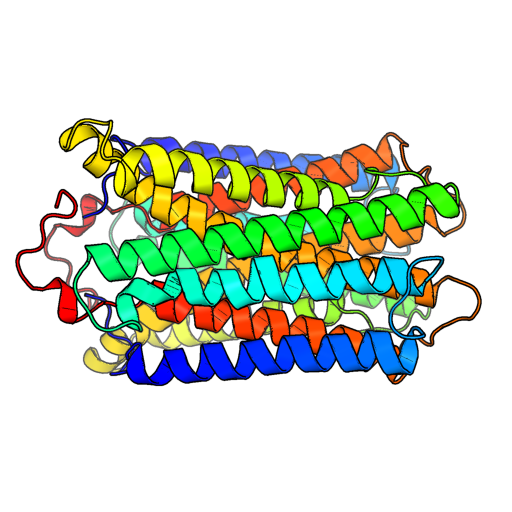67 -13.906 1 98.69 121 ILE A C 1
ATOM 941 O O . ILE A 1 121 ? 5.242 3.434 -14.07 1 98.69 121 ILE A O 1
ATOM 945 N N . ILE A 1 122 ? 3.619 2.26 -13.125 1 98.75 122 ILE A N 1
ATOM 946 C CA . ILE A 1 122 ? 3.055 3.42 -12.453 1 98.75 122 ILE A CA 1
ATOM 947 C C . ILE A 1 122 ? 4.082 4.004 -11.484 1 98.75 122 ILE A C 1
ATOM 949 O O . ILE A 1 122 ? 4.266 5.223 -11.422 1 98.75 122 ILE A O 1
ATOM 953 N N . THR A 1 123 ? 4.734 3.158 -10.797 1 98.75 123 THR A N 1
ATOM 954 C CA . THR A 1 123 ? 5.711 3.592 -9.805 1 98.75 123 THR A CA 1
ATOM 955 C C . THR A 1 123 ? 6.844 4.371 -10.469 1 98.75 123 THR A C 1
ATOM 957 O O . THR A 1 123 ? 7.164 5.484 -10.047 1 98.75 123 THR A O 1
ATOM 960 N N . ILE A 1 124 ? 7.449 3.824 -11.523 1 98.56 124 ILE A N 1
ATOM 961 C CA . ILE A 1 124 ? 8.602 4.48 -12.133 1 98.56 124 ILE A CA 1
ATOM 962 C C . ILE A 1 124 ? 8.164 5.793 -12.773 1 98.56 124 ILE A C 1
ATOM 964 O O . ILE A 1 124 ? 8.914 6.773 -12.781 1 98.56 124 ILE A O 1
ATOM 968 N N . LEU A 1 125 ? 6.98 5.812 -13.305 1 98.62 125 LEU A N 1
ATOM 969 C CA . LEU A 1 125 ? 6.469 7.043 -13.898 1 98.62 125 LEU A CA 1
ATOM 970 C C . LEU A 1 125 ? 6.242 8.109 -12.828 1 98.62 125 LEU A C 1
ATOM 972 O O . LEU A 1 125 ? 6.547 9.281 -13.039 1 98.62 125 LEU A O 1
ATOM 976 N N . LEU A 1 126 ? 5.684 7.711 -11.711 1 98.62 126 LEU A N 1
ATOM 977 C CA . LEU A 1 126 ? 5.484 8.648 -10.617 1 98.62 126 LEU A CA 1
ATOM 978 C C . LEU A 1 126 ? 6.812 9.219 -10.133 1 98.62 126 LEU A C 1
ATOM 980 O O . LEU A 1 126 ? 6.941 10.43 -9.938 1 98.62 126 LEU A O 1
ATOM 984 N N . TYR A 1 127 ? 7.77 8.383 -9.984 1 98.75 127 TYR A N 1
ATOM 985 C CA . TYR A 1 127 ? 9.07 8.828 -9.516 1 98.75 127 TYR A CA 1
ATOM 986 C C . TYR A 1 127 ? 9.727 9.758 -10.531 1 98.75 127 TYR A C 1
ATOM 988 O O . TYR A 1 127 ? 10.328 10.766 -10.164 1 98.75 127 TYR A O 1
ATOM 996 N N . LEU A 1 128 ? 9.641 9.367 -11.797 1 98.62 128 LEU A N 1
ATOM 997 C CA . LEU A 1 128 ? 10.219 10.188 -12.859 1 98.62 128 LEU A CA 1
ATOM 998 C C . LEU A 1 128 ? 9.57 11.57 -12.891 1 98.62 128 LEU A C 1
ATOM 1000 O O . LEU A 1 128 ? 10.266 12.586 -12.891 1 98.62 128 LEU A O 1
ATOM 1004 N N . LEU A 1 129 ? 8.273 11.602 -12.883 1 98.5 129 LEU A N 1
ATOM 1005 C CA . LEU A 1 129 ? 7.543 12.867 -12.93 1 98.5 129 LEU A CA 1
ATOM 1006 C C . LEU A 1 129 ? 7.812 13.695 -11.68 1 98.5 129 LEU A C 1
ATOM 1008 O O . LEU A 1 129 ? 8.008 14.914 -11.766 1 98.5 129 LEU A O 1
ATOM 1012 N N . GLN A 1 130 ? 7.82 13.07 -10.539 1 98.5 130 GLN A N 1
ATOM 1013 C CA . GLN A 1 130 ? 8.109 13.766 -9.289 1 98.5 130 GLN A CA 1
ATOM 1014 C C . GLN A 1 130 ? 9.508 14.383 -9.305 1 98.5 130 GLN A C 1
ATOM 1016 O O . GLN A 1 130 ? 9.703 15.5 -8.828 1 98.5 130 GLN A O 1
ATOM 1021 N N . TRP A 1 131 ? 10.461 13.625 -9.773 1 98.5 131 TRP A N 1
ATOM 1022 C CA . TRP A 1 131 ? 11.828 14.117 -9.789 1 98.5 131 TRP A CA 1
ATOM 1023 C C . TRP A 1 131 ? 11.969 15.312 -10.727 1 98.5 131 TRP A C 1
ATOM 1025 O O . TRP A 1 131 ? 12.539 16.344 -10.359 1 98.5 131 TRP A O 1
ATOM 1035 N N . ILE A 1 132 ? 11.398 15.211 -11.922 1 98.12 132 ILE A N 1
ATOM 1036 C CA . ILE A 1 132 ? 11.5 16.266 -12.922 1 98.12 132 ILE A CA 1
ATOM 1037 C C . ILE A 1 132 ? 10.766 17.516 -12.43 1 98.12 132 ILE A C 1
ATOM 1039 O O . ILE A 1 132 ? 11.32 18.625 -12.445 1 98.12 132 ILE A O 1
ATOM 1043 N N . LEU A 1 133 ? 9.531 17.391 -11.977 1 97.06 133 LEU A N 1
ATOM 1044 C CA . LEU A 1 133 ? 8.734 18.516 -11.516 1 97.06 133 LEU A CA 1
ATOM 1045 C C . LEU A 1 133 ? 9.352 19.156 -10.273 1 97.06 133 LEU A C 1
ATOM 1047 O O . LEU A 1 133 ? 9.312 20.375 -10.102 1 97.06 133 LEU A O 1
ATOM 1051 N N . GLY A 1 134 ? 9.844 18.281 -9.414 1 97.06 134 GLY A N 1
ATOM 1052 C CA . GLY A 1 134 ? 10.539 18.812 -8.25 1 97.06 134 GLY A CA 1
ATOM 1053 C C . GLY A 1 134 ? 11.781 19.609 -8.609 1 97.06 134 GLY A C 1
ATOM 1054 O O . GLY A 1 134 ? 12.023 20.672 -8.047 1 97.06 134 GLY A O 1
ATOM 1055 N N . PHE A 1 135 ? 12.523 19.094 -9.531 1 97.12 135 PHE A N 1
ATOM 1056 C CA . PHE A 1 135 ? 13.742 19.75 -9.977 1 97.12 135 PHE A CA 1
ATOM 1057 C C . PHE A 1 135 ? 13.414 21.109 -10.602 1 97.12 135 PHE A C 1
ATOM 1059 O O . PHE A 1 135 ? 14.016 22.125 -10.242 1 97.12 135 PHE A O 1
ATOM 1066 N N . VAL A 1 136 ? 12.477 21.141 -11.469 1 96.19 136 VAL A N 1
ATOM 1067 C CA . VAL A 1 136 ? 12.117 22.344 -12.203 1 96.19 136 VAL A CA 1
ATOM 1068 C C . VAL A 1 136 ? 11.469 23.359 -11.258 1 96.19 136 VAL A C 1
ATOM 1070 O O . VAL A 1 136 ? 11.789 24.547 -11.305 1 96.19 136 VAL A O 1
ATOM 1073 N N . SER A 1 137 ? 10.672 22.984 -10.344 1 94.81 137 SER A N 1
ATOM 1074 C CA . SER A 1 137 ? 9.898 23.875 -9.5 1 94.81 137 SER A CA 1
ATOM 1075 C C . SER A 1 137 ? 10.719 24.375 -8.312 1 94.81 137 SER A C 1
ATOM 1077 O O . SER A 1 137 ? 10.703 25.562 -8 1 94.81 137 SER A O 1
ATOM 1079 N N . PHE A 1 138 ? 11.406 23.469 -7.727 1 94.06 138 PHE A N 1
ATOM 1080 C CA . PHE A 1 138 ? 11.922 23.812 -6.41 1 94.06 138 PHE A CA 1
ATOM 1081 C C . PHE A 1 138 ? 13.438 23.969 -6.441 1 94.06 138 PHE A C 1
ATOM 1083 O O . PHE A 1 138 ? 14.008 24.734 -5.668 1 94.06 138 PHE A O 1
ATOM 1090 N N . TRP A 1 139 ? 14.07 23.234 -7.234 1 92.94 139 TRP A N 1
ATOM 1091 C CA . TRP A 1 139 ? 15.523 23.375 -7.305 1 92.94 139 TRP A CA 1
ATOM 1092 C C . TRP A 1 139 ? 15.914 24.562 -8.172 1 92.94 139 TRP A C 1
ATOM 1094 O O . TRP A 1 139 ? 16.672 25.438 -7.734 1 92.94 139 TRP A O 1
ATOM 1104 N N . THR A 1 140 ? 15.375 24.625 -9.438 1 93.69 140 THR A N 1
ATOM 1105 C CA . THR A 1 140 ? 15.734 25.719 -10.336 1 93.69 140 THR A CA 1
ATOM 1106 C C . THR A 1 140 ? 14.914 26.969 -10.023 1 93.69 140 THR A C 1
ATOM 1108 O O . THR A 1 140 ? 15.266 28.062 -10.445 1 93.69 140 THR A O 1
ATOM 1111 N N . GLN A 1 141 ? 13.828 26.781 -9.359 1 92.12 141 GLN A N 1
ATOM 1112 C CA . GLN A 1 141 ? 12.922 27.875 -9.039 1 92.12 141 GLN A CA 1
ATOM 1113 C C . GLN A 1 141 ? 12.5 28.641 -10.289 1 92.12 141 GLN A C 1
ATOM 1115 O O . GLN A 1 141 ? 12.531 29.875 -10.32 1 92.12 141 GLN A O 1
ATOM 1120 N N . SER A 1 142 ? 12.203 27.859 -11.281 1 93.38 142 SER A N 1
ATOM 1121 C CA . SER A 1 142 ? 11.812 28.406 -12.578 1 93.38 142 SER A CA 1
ATOM 1122 C C . SER A 1 142 ? 10.359 28.859 -12.562 1 93.38 142 SER A C 1
ATOM 1124 O O . SER A 1 142 ? 9.922 29.578 -13.469 1 93.38 142 SER A O 1
ATOM 1126 N N . LEU A 1 143 ? 9.641 28.531 -11.578 1 93.38 143 LEU A N 1
ATOM 1127 C CA . LEU A 1 143 ? 8.242 28.922 -11.438 1 93.38 143 LEU A CA 1
ATOM 1128 C C . LEU A 1 143 ? 8.102 30.031 -10.398 1 93.38 143 LEU A C 1
ATOM 1130 O O . LEU A 1 143 ? 8.984 30.219 -9.562 1 93.38 143 LEU A O 1
ATOM 1134 N N . SER A 1 144 ? 6.988 30.703 -10.492 1 93.81 144 SER A N 1
ATOM 1135 C CA . SER A 1 144 ? 6.742 31.781 -9.539 1 93.81 144 SER A CA 1
ATOM 1136 C C . SER A 1 144 ? 6.602 31.25 -8.117 1 93.81 144 SER A C 1
ATOM 1138 O O . SER A 1 144 ? 6.293 30.078 -7.922 1 93.81 144 SER A O 1
ATOM 1140 N N . SER A 1 145 ? 6.785 32.094 -7.184 1 91.94 145 SER A N 1
ATOM 1141 C CA . SER A 1 145 ? 6.672 31.719 -5.777 1 91.94 145 SER A CA 1
ATOM 1142 C C . SER A 1 145 ? 5.262 31.25 -5.445 1 91.94 145 SER A C 1
ATOM 1144 O O . SER A 1 145 ? 5.09 30.297 -4.68 1 91.94 145 SER A O 1
ATOM 1146 N N . SER A 1 146 ? 4.367 31.906 -5.984 1 91.62 146 SER A N 1
ATOM 1147 C CA . SER A 1 146 ? 2.979 31.531 -5.738 1 91.62 146 SER A CA 1
ATOM 1148 C C . SER A 1 146 ? 2.668 30.141 -6.297 1 91.62 146 SER A C 1
ATOM 1150 O O . SER A 1 146 ? 1.997 29.344 -5.645 1 91.62 146 SER A O 1
ATOM 1152 N N . THR A 1 147 ? 3.143 29.891 -7.484 1 93 147 THR A N 1
ATOM 1153 C CA . THR A 1 147 ? 2.932 28.594 -8.102 1 93 147 THR A CA 1
ATOM 1154 C C . THR A 1 147 ? 3.639 27.5 -7.316 1 93 147 THR A C 1
ATOM 1156 O O . THR A 1 147 ? 3.084 26.422 -7.109 1 93 147 THR A O 1
ATOM 1159 N N . ARG A 1 148 ? 4.805 27.719 -6.875 1 94.06 148 ARG A N 1
ATOM 1160 C CA . ARG A 1 148 ? 5.551 26.75 -6.082 1 94.06 148 ARG A CA 1
ATOM 1161 C C . ARG A 1 148 ? 4.828 26.438 -4.777 1 94.06 148 ARG A C 1
ATOM 1163 O O . ARG A 1 148 ? 4.762 25.281 -4.359 1 94.06 148 ARG A O 1
ATOM 1170 N N . ALA A 1 149 ? 4.27 27.469 -4.195 1 91.62 149 ALA A N 1
ATOM 1171 C CA . ALA A 1 149 ? 3.523 27.297 -2.953 1 91.62 149 ALA A CA 1
ATOM 1172 C C . ALA A 1 149 ? 2.295 26.406 -3.168 1 91.62 149 ALA A C 1
ATOM 1174 O O . ALA A 1 149 ? 1.929 25.625 -2.295 1 91.62 149 ALA A O 1
ATOM 1175 N N . GLU A 1 150 ? 1.752 26.594 -4.305 1 92.25 150 GLU A N 1
ATOM 1176 C CA . GLU A 1 150 ? 0.567 25.797 -4.645 1 92.25 150 GLU A CA 1
ATOM 1177 C C . GLU A 1 150 ? 0.934 24.359 -4.957 1 92.25 150 GLU A C 1
ATOM 1179 O O . GLU A 1 150 ? 0.153 23.438 -4.691 1 92.25 150 GLU A O 1
ATOM 1184 N N . LEU A 1 151 ? 2.096 24.156 -5.48 1 94.88 151 LEU A N 1
ATOM 1185 C CA . LEU A 1 151 ? 2.51 22.828 -5.945 1 94.88 151 LEU A CA 1
ATOM 1186 C C . LEU A 1 151 ? 3.082 22.016 -4.797 1 94.88 151 LEU A C 1
ATOM 1188 O O . LEU A 1 151 ? 3.119 20.781 -4.875 1 94.88 151 LEU A O 1
ATOM 1192 N N . LEU A 1 152 ? 3.498 22.656 -3.75 1 94.88 152 LEU A N 1
ATOM 1193 C CA . LEU A 1 152 ? 4.25 22 -2.689 1 94.88 152 LEU A CA 1
ATOM 1194 C C . LEU A 1 152 ? 3.41 20.906 -2.023 1 94.88 152 LEU A C 1
ATOM 1196 O O . LEU A 1 152 ? 3.855 19.766 -1.892 1 94.88 152 LEU A O 1
ATOM 1200 N N . PRO A 1 153 ? 2.125 21.203 -1.704 1 94.19 153 PRO A N 1
ATOM 1201 C CA . PRO A 1 153 ? 1.327 20.141 -1.088 1 94.19 153 PRO A CA 1
ATOM 1202 C C . PRO A 1 153 ? 1.108 18.953 -2.02 1 94.19 153 PRO A C 1
ATOM 1204 O O .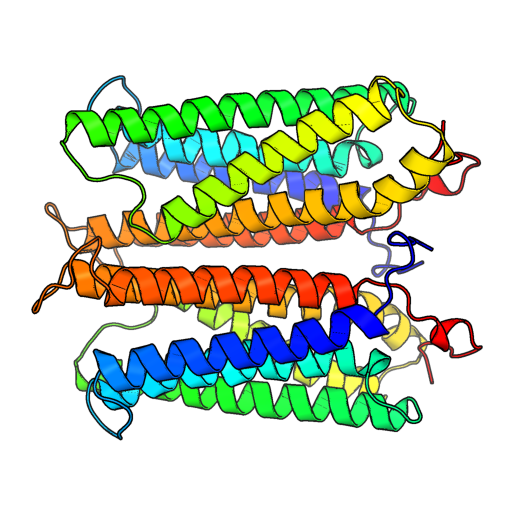 PRO A 1 153 ? 1.086 17.797 -1.566 1 94.19 153 PRO A O 1
ATOM 1207 N N . TRP A 1 154 ? 0.973 19.219 -3.279 1 95.88 154 TRP A N 1
ATOM 1208 C CA . TRP A 1 154 ? 0.824 18.141 -4.254 1 95.88 154 TRP A CA 1
ATOM 1209 C C . TRP A 1 154 ? 2.109 17.328 -4.367 1 95.88 154 TRP A C 1
ATOM 1211 O O . TRP A 1 154 ? 2.064 16.094 -4.461 1 95.88 154 TRP A O 1
ATOM 1221 N N . HIS A 1 155 ? 3.258 18.031 -4.41 1 97.5 155 HIS A N 1
ATOM 1222 C CA . HIS A 1 155 ? 4.547 17.359 -4.477 1 97.5 155 HIS A CA 1
ATOM 1223 C C . HIS A 1 155 ? 4.742 16.422 -3.293 1 97.5 155 HIS A C 1
ATOM 1225 O O . HIS A 1 155 ? 5.18 15.281 -3.465 1 97.5 155 HIS A O 1
ATOM 1231 N N . ILE A 1 156 ? 4.363 16.875 -2.121 1 96.44 156 ILE A N 1
ATOM 1232 C CA . ILE A 1 156 ? 4.516 16.094 -0.906 1 96.44 156 ILE A CA 1
ATOM 1233 C C . ILE A 1 156 ? 3.564 14.898 -0.945 1 96.44 156 ILE A C 1
ATOM 1235 O O . ILE A 1 156 ? 3.975 13.758 -0.701 1 96.44 156 ILE A O 1
ATOM 1239 N N . PHE A 1 157 ? 2.326 15.125 -1.304 1 96.5 157 PHE A N 1
ATOM 1240 C CA . PHE A 1 157 ? 1.32 14.07 -1.339 1 96.5 157 PHE A CA 1
ATOM 1241 C C . PHE A 1 157 ? 1.683 13.008 -2.371 1 96.5 157 PHE A C 1
ATOM 1243 O O . PHE A 1 157 ? 1.67 11.812 -2.072 1 96.5 157 PHE A O 1
ATOM 1250 N N . LEU A 1 158 ? 1.995 13.414 -3.547 1 97.94 158 LEU A N 1
ATOM 1251 C CA . LEU A 1 158 ? 2.295 12.484 -4.633 1 97.94 158 LEU A CA 1
ATOM 1252 C C . LEU A 1 158 ? 3.633 11.797 -4.398 1 97.94 158 LEU A C 1
ATOM 1254 O O . LEU A 1 158 ? 3.822 10.648 -4.812 1 97.94 158 LEU A O 1
ATOM 1258 N N . GLY A 1 159 ? 4.562 12.508 -3.773 1 98.25 159 GLY A N 1
ATOM 1259 C CA . GLY A 1 159 ? 5.812 11.859 -3.398 1 98.25 159 GLY A CA 1
ATOM 1260 C C . GLY A 1 159 ? 5.621 10.711 -2.426 1 98.25 159 GLY A C 1
ATOM 1261 O O . GLY A 1 159 ? 6.148 9.617 -2.639 1 98.25 159 GLY A O 1
ATOM 1262 N N . LEU A 1 160 ? 4.871 10.984 -1.36 1 98.19 160 LEU A N 1
ATOM 1263 C CA . LEU A 1 160 ? 4.578 9.914 -0.412 1 98.19 160 LEU A CA 1
ATOM 1264 C C . LEU A 1 160 ? 3.742 8.82 -1.069 1 98.19 160 LEU A C 1
ATOM 1266 O O . LEU A 1 160 ? 3.932 7.633 -0.786 1 98.19 160 LEU A O 1
ATOM 1270 N N . GLY A 1 161 ? 2.812 9.219 -1.938 1 98.44 161 GLY A N 1
ATOM 1271 C CA . GLY A 1 161 ? 2.047 8.25 -2.709 1 98.44 161 GLY A CA 1
ATOM 1272 C C . GLY A 1 161 ? 2.916 7.348 -3.562 1 98.44 161 GLY A C 1
ATOM 1273 O O . GLY A 1 161 ? 2.67 6.141 -3.65 1 98.44 161 GLY A O 1
ATOM 1274 N N . ALA A 1 162 ? 3.877 7.957 -4.238 1 98.75 162 ALA A N 1
ATOM 1275 C CA . ALA A 1 162 ? 4.816 7.172 -5.039 1 98.75 162 ALA A CA 1
ATOM 1276 C C . ALA A 1 162 ? 5.559 6.156 -4.172 1 98.75 162 ALA A C 1
ATOM 1278 O O . ALA A 1 162 ? 5.734 5.004 -4.566 1 98.75 162 ALA A O 1
ATOM 1279 N N . PHE A 1 163 ? 6.004 6.609 -3.016 1 98.94 163 PHE A N 1
ATOM 1280 C CA . PHE A 1 163 ? 6.719 5.742 -2.086 1 98.94 163 PHE A CA 1
ATOM 1281 C C . PHE A 1 163 ? 5.844 4.57 -1.652 1 98.94 163 PHE A C 1
ATOM 1283 O O . PHE A 1 163 ? 6.281 3.42 -1.68 1 98.94 163 PHE A O 1
ATOM 1290 N N . VAL A 1 164 ? 4.59 4.809 -1.299 1 98.88 164 VAL A N 1
ATOM 1291 C CA . VAL A 1 164 ? 3.662 3.768 -0.87 1 98.88 164 VAL A CA 1
ATOM 1292 C C . VAL A 1 164 ? 3.361 2.832 -2.037 1 98.88 164 VAL A C 1
ATOM 1294 O O . VAL A 1 164 ? 3.256 1.616 -1.855 1 98.88 164 VAL A O 1
ATOM 1297 N N . THR A 1 165 ? 3.213 3.395 -3.189 1 98.88 165 THR A N 1
ATOM 1298 C CA . THR A 1 165 ? 3.002 2.564 -4.371 1 98.88 165 THR A CA 1
ATOM 1299 C C . THR A 1 165 ? 4.207 1.665 -4.621 1 98.88 165 THR A C 1
ATOM 1301 O O . THR A 1 165 ? 4.055 0.515 -5.039 1 98.88 165 THR A O 1
ATOM 1304 N N . ALA A 1 166 ? 5.395 2.217 -4.422 1 98.94 166 ALA A N 1
ATOM 1305 C CA . ALA A 1 166 ? 6.602 1.405 -4.551 1 98.94 166 ALA A CA 1
ATOM 1306 C C . ALA A 1 166 ? 6.598 0.253 -3.549 1 98.94 166 ALA A C 1
ATOM 1308 O O . ALA A 1 166 ? 7 -0.866 -3.881 1 98.94 166 ALA A O 1
ATOM 1309 N N . LEU A 1 167 ? 6.207 0.524 -2.344 1 98.94 167 LEU A N 1
ATOM 1310 C CA . LEU A 1 167 ? 6.086 -0.532 -1.344 1 98.94 167 LEU A CA 1
ATOM 1311 C C . LEU A 1 167 ? 5.129 -1.619 -1.813 1 98.94 167 LEU A C 1
ATOM 1313 O O . LEU A 1 167 ? 5.445 -2.809 -1.737 1 98.94 167 LEU A O 1
ATOM 1317 N N . ALA A 1 168 ? 3.982 -1.214 -2.297 1 98.88 168 ALA A N 1
ATOM 1318 C CA . ALA A 1 168 ? 2.994 -2.168 -2.795 1 98.88 168 ALA A CA 1
ATOM 1319 C C . ALA A 1 168 ? 3.551 -2.971 -3.967 1 98.88 168 ALA A C 1
ATOM 1321 O O . ALA A 1 168 ? 3.309 -4.176 -4.07 1 98.88 168 ALA A O 1
ATOM 1322 N N . THR A 1 169 ? 4.238 -2.266 -4.809 1 98.94 169 THR A N 1
ATOM 1323 C CA . THR A 1 169 ? 4.836 -2.93 -5.957 1 98.94 169 THR A CA 1
ATOM 1324 C C . THR A 1 169 ? 5.809 -4.02 -5.508 1 98.94 169 THR A C 1
ATOM 1326 O O . THR A 1 169 ? 5.82 -5.117 -6.07 1 98.94 169 THR A O 1
ATOM 1329 N N . ALA A 1 170 ? 6.633 -3.68 -4.547 1 98.94 170 ALA A N 1
ATOM 1330 C CA . ALA A 1 170 ? 7.582 -4.656 -4.023 1 98.94 170 ALA A CA 1
ATOM 1331 C C . ALA A 1 170 ? 6.863 -5.867 -3.443 1 98.94 170 ALA A C 1
ATOM 1333 O O . ALA A 1 170 ? 7.281 -7.008 -3.66 1 98.94 170 ALA A O 1
ATOM 1334 N N . GLU A 1 171 ? 5.789 -5.621 -2.701 1 98.94 171 GLU A N 1
ATOM 1335 C CA . GLU A 1 171 ? 5.012 -6.719 -2.137 1 98.94 171 GLU A CA 1
ATOM 1336 C C . GLU A 1 171 ? 4.445 -7.613 -3.236 1 98.94 171 GLU A C 1
ATOM 1338 O O . GLU A 1 171 ? 4.473 -8.844 -3.119 1 98.94 171 GLU A O 1
ATOM 1343 N N . LEU A 1 172 ? 3.922 -6.961 -4.254 1 98.94 172 LEU A N 1
ATOM 1344 C CA . LEU A 1 172 ? 3.375 -7.707 -5.383 1 98.94 172 LEU A CA 1
ATOM 1345 C C . LEU A 1 172 ? 4.457 -8.547 -6.055 1 98.94 172 LEU A C 1
ATOM 1347 O O . LEU A 1 172 ? 4.219 -9.703 -6.418 1 98.94 172 LEU A O 1
ATOM 1351 N N . GLY A 1 173 ? 5.613 -7.988 -6.23 1 98.88 173 GLY A N 1
ATOM 1352 C CA . GLY A 1 173 ? 6.711 -8.719 -6.84 1 98.88 173 GLY A CA 1
ATOM 1353 C C . GLY A 1 173 ? 7.16 -9.914 -6.023 1 98.88 173 GLY A C 1
ATOM 1354 O O . GLY A 1 173 ? 7.41 -10.992 -6.574 1 98.88 173 GLY A O 1
ATOM 1355 N N . LEU A 1 174 ? 7.305 -9.711 -4.719 1 98.88 174 LEU A N 1
ATOM 1356 C CA . LEU A 1 174 ? 7.695 -10.805 -3.832 1 98.88 174 LEU A CA 1
ATOM 1357 C C . LEU A 1 174 ? 6.695 -11.953 -3.904 1 98.88 174 LEU A C 1
ATOM 1359 O O . LEU A 1 174 ? 7.086 -13.109 -4.051 1 98.88 174 LEU A O 1
ATOM 1363 N N . LEU A 1 175 ? 5.441 -11.609 -3.859 1 98.88 175 LEU A N 1
ATOM 1364 C CA . LEU A 1 175 ? 4.41 -12.641 -3.885 1 98.88 175 LEU A CA 1
ATOM 1365 C C . LEU A 1 175 ? 4.387 -13.352 -5.234 1 98.88 175 LEU A C 1
ATOM 1367 O O . LEU A 1 175 ? 4.258 -14.578 -5.289 1 98.88 175 LEU A O 1
ATOM 1371 N N . GLU A 1 176 ? 4.465 -12.594 -6.289 1 98.5 176 GLU A N 1
ATOM 1372 C CA . GLU A 1 176 ? 4.418 -13.188 -7.621 1 98.5 176 GLU A CA 1
ATOM 1373 C C . GLU A 1 176 ? 5.566 -14.172 -7.828 1 98.5 176 GLU A C 1
ATOM 1375 O O . GLU A 1 176 ? 5.355 -15.305 -8.266 1 98.5 176 GLU A O 1
ATOM 1380 N N . LYS A 1 177 ? 6.785 -13.727 -7.5 1 98.06 177 LYS A N 1
ATOM 1381 C CA . LYS A 1 177 ? 7.945 -14.594 -7.672 1 98.06 177 LYS A CA 1
ATOM 1382 C C . LYS A 1 177 ? 7.828 -15.844 -6.801 1 98.06 177 LYS A C 1
ATOM 1384 O O . LYS A 1 177 ? 8.117 -16.953 -7.258 1 98.06 177 LYS A O 1
ATOM 1389 N N . LEU A 1 178 ? 7.418 -15.633 -5.57 1 98.31 178 LEU A N 1
ATOM 1390 C CA . LEU A 1 178 ? 7.281 -16.781 -4.684 1 98.31 178 LEU A CA 1
ATOM 1391 C C . LEU A 1 178 ? 6.23 -17.75 -5.207 1 98.31 178 LEU A C 1
ATOM 1393 O O . LEU A 1 178 ? 6.41 -18.969 -5.137 1 98.31 178 LEU A O 1
ATOM 1397 N N . THR A 1 179 ? 5.156 -17.25 -5.754 1 97.69 179 THR A N 1
ATOM 1398 C CA . THR A 1 179 ? 4.117 -18.109 -6.32 1 97.69 179 THR A CA 1
ATOM 1399 C C . THR A 1 179 ? 4.648 -18.875 -7.52 1 97.69 179 THR A C 1
ATOM 1401 O O . THR A 1 179 ? 4.344 -20.062 -7.684 1 97.69 179 THR A O 1
ATOM 1404 N N . PHE A 1 180 ? 5.438 -18.203 -8.328 1 96.62 180 PHE A N 1
ATOM 1405 C CA . PHE A 1 180 ? 6.082 -18.891 -9.445 1 96.62 180 PHE A CA 1
ATOM 1406 C C . PHE A 1 180 ? 6.949 -20.047 -8.945 1 96.62 180 PHE A C 1
ATOM 1408 O O . PHE A 1 180 ? 6.941 -21.125 -9.523 1 96.62 180 PHE A O 1
ATOM 1415 N N . LEU A 1 181 ? 7.664 -19.797 -7.91 1 96.5 181 LEU A N 1
ATOM 1416 C CA . LEU A 1 181 ? 8.586 -20.797 -7.375 1 96.5 181 LEU A CA 1
ATOM 1417 C C . LEU A 1 181 ? 7.82 -21.969 -6.762 1 96.5 181 LEU A C 1
ATOM 1419 O O . LEU A 1 181 ? 8.273 -23.109 -6.816 1 96.5 181 LEU A O 1
ATOM 1423 N N . GLN A 1 182 ? 6.695 -21.656 -6.266 1 96.19 182 GLN A N 1
ATOM 1424 C CA . GLN A 1 182 ? 5.902 -22.672 -5.582 1 96.19 182 GLN A CA 1
ATOM 1425 C C . GLN A 1 182 ? 5.078 -23.484 -6.574 1 96.19 182 GLN A C 1
ATOM 1427 O O . GLN A 1 182 ? 4.555 -24.547 -6.23 1 96.19 182 GLN A O 1
ATOM 1432 N N . LYS A 1 183 ? 4.977 -23.031 -7.832 1 92.31 183 LYS A N 1
ATOM 1433 C CA . LYS A 1 183 ? 4.219 -23.734 -8.867 1 92.31 183 LYS A CA 1
ATOM 1434 C C . LYS A 1 183 ? 5.141 -24.25 -9.969 1 92.31 183 LYS A C 1
ATOM 1436 O O . LYS A 1 183 ? 4.676 -24.828 -10.953 1 92.31 183 LYS A O 1
ATOM 1441 N N . GLY A 1 184 ? 6.379 -23.922 -9.75 1 88.88 184 GLY A N 1
ATOM 1442 C CA . GLY A 1 184 ? 7.328 -24.281 -10.797 1 88.88 184 GLY A CA 1
ATOM 1443 C C . GLY A 1 184 ? 8.227 -25.438 -10.398 1 88.88 184 GLY A C 1
ATOM 1444 O O . GLY A 1 184 ? 7.996 -26.094 -9.391 1 88.88 184 GLY A O 1
ATOM 1445 N N . ALA A 1 185 ? 9.266 -25.75 -11.383 1 82.69 185 ALA A N 1
ATOM 1446 C CA . ALA A 1 185 ? 10.266 -26.797 -11.188 1 82.69 185 ALA A CA 1
ATOM 1447 C C . ALA A 1 185 ? 11.672 -26.203 -11.133 1 82.69 185 ALA A C 1
ATOM 1449 O O . ALA A 1 185 ? 12.078 -25.469 -12.031 1 82.69 185 ALA A O 1
ATOM 1450 N N . PRO A 1 186 ? 12.391 -26.422 -10.031 1 85 186 PRO A N 1
ATOM 1451 C CA . PRO A 1 186 ? 12.062 -27.219 -8.844 1 85 186 PRO A CA 1
ATOM 1452 C C . PRO A 1 186 ? 11.086 -26.516 -7.91 1 85 186 PRO A C 1
ATOM 1454 O O . PRO A 1 186 ? 11.125 -25.281 -7.781 1 85 186 PRO A O 1
ATOM 1457 N N . PHE A 1 187 ? 10.469 -27.172 -7.215 1 90.12 187 PHE A N 1
ATOM 1458 C CA . PHE A 1 187 ? 9.352 -26.734 -6.383 1 90.12 187 PHE A CA 1
ATOM 1459 C C . PHE A 1 187 ? 9.844 -26.234 -5.031 1 90.12 187 PHE A C 1
ATOM 1461 O O . PHE A 1 187 ? 10.648 -26.906 -4.371 1 90.12 187 PHE A O 1
ATOM 1468 N N . VAL A 1 188 ? 9.43 -25.047 -4.672 1 95.25 188 VAL A N 1
ATOM 1469 C CA . VAL A 1 188 ? 9.633 -24.547 -3.318 1 95.25 188 VAL A CA 1
ATOM 1470 C C . VAL A 1 188 ? 8.398 -24.844 -2.467 1 95.25 188 VAL A C 1
ATOM 1472 O O . VAL A 1 188 ? 7.297 -24.375 -2.777 1 95.25 188 VAL A O 1
ATOM 1475 N N . GLY A 1 189 ? 8.594 -25.516 -1.388 1 96.5 189 GLY A N 1
ATOM 1476 C CA . GLY A 1 189 ? 7.48 -25.859 -0.517 1 96.5 189 GLY A CA 1
ATOM 1477 C C . GLY A 1 189 ? 6.762 -24.656 0.044 1 96.5 189 GLY A C 1
ATOM 1478 O O . GLY A 1 189 ? 7.383 -23.625 0.3 1 96.5 189 GLY A O 1
ATOM 1479 N N . LEU A 1 190 ? 5.496 -24.859 0.324 1 96.44 190 LEU A N 1
ATOM 1480 C CA . LEU A 1 190 ? 4.66 -23.766 0.799 1 96.44 190 LEU A CA 1
ATOM 1481 C C . LEU A 1 190 ? 5.176 -23.219 2.129 1 96.44 190 LEU A C 1
ATOM 1483 O O . LEU A 1 190 ? 5.137 -22.016 2.373 1 96.44 190 LEU A O 1
ATOM 1487 N N . TRP A 1 191 ? 5.695 -24.078 2.957 1 97.12 191 TRP A N 1
ATOM 1488 C CA . TRP A 1 191 ? 6.168 -23.703 4.285 1 97.12 191 TRP A CA 1
ATOM 1489 C C . TRP A 1 191 ? 7.684 -23.828 4.379 1 97.12 191 TRP A C 1
ATOM 1491 O O . TRP A 1 191 ? 8.242 -23.906 5.477 1 97.12 191 TRP A O 1
ATOM 1501 N N . ALA A 1 192 ? 8.367 -23.922 3.205 1 98.06 192 ALA A N 1
ATOM 1502 C CA . ALA A 1 192 ? 9.82 -24.047 3.188 1 98.06 192 ALA A CA 1
ATOM 1503 C C . ALA A 1 192 ? 10.477 -22.812 3.801 1 98.06 192 ALA A C 1
ATOM 1505 O O . ALA A 1 192 ? 9.867 -21.734 3.863 1 98.06 192 ALA A O 1
ATOM 1506 N N . ARG A 1 193 ? 11.711 -23 4.188 1 98.19 193 ARG A N 1
ATOM 1507 C CA . ARG A 1 193 ? 12.477 -21.906 4.781 1 98.19 193 ARG A CA 1
ATOM 1508 C C . ARG A 1 193 ? 12.578 -20.719 3.824 1 98.19 193 ARG A C 1
ATOM 1510 O O . ARG A 1 193 ? 12.477 -19.562 4.242 1 98.19 193 ARG A O 1
ATOM 1517 N N . GLU A 1 194 ? 12.805 -20.953 2.592 1 98.44 194 GLU A N 1
ATOM 1518 C CA . GLU A 1 194 ? 12.875 -19.891 1.599 1 98.44 194 GLU A CA 1
ATOM 1519 C C . GLU A 1 194 ? 11.562 -19.125 1.516 1 98.44 194 GLU A C 1
ATOM 1521 O O . GLU A 1 194 ? 11.57 -17.891 1.435 1 98.44 194 GLU A O 1
ATOM 1526 N N . ALA A 1 195 ? 10.438 -19.859 1.523 1 98.62 195 ALA A N 1
ATOM 1527 C CA . ALA A 1 195 ? 9.125 -19.203 1.467 1 98.62 195 ALA A CA 1
ATOM 1528 C C . ALA A 1 195 ? 8.906 -18.312 2.68 1 98.62 195 ALA A C 1
ATOM 1530 O O . ALA A 1 195 ? 8.43 -17.172 2.543 1 98.62 195 ALA A O 1
ATOM 1531 N N . MET A 1 196 ? 9.227 -18.766 3.857 1 98.56 196 MET A N 1
ATOM 1532 C CA . MET A 1 196 ? 9.078 -17.984 5.078 1 98.56 196 MET A CA 1
ATOM 1533 C C . MET A 1 196 ? 9.992 -16.766 5.066 1 98.56 196 MET A C 1
ATOM 1535 O O . MET A 1 196 ? 9.633 -15.703 5.578 1 98.56 196 MET A O 1
ATOM 1539 N N . LEU A 1 197 ? 11.18 -16.953 4.48 1 98.75 197 LEU A N 1
ATOM 1540 C CA . LEU A 1 197 ? 12.094 -15.82 4.344 1 98.75 197 LEU A CA 1
ATOM 1541 C C . LEU A 1 197 ? 11.492 -14.734 3.453 1 98.75 197 LEU A C 1
ATOM 1543 O O . LEU A 1 197 ? 11.516 -13.555 3.807 1 98.75 197 LEU A O 1
ATOM 1547 N N . VAL A 1 198 ? 10.938 -15.117 2.314 1 98.81 198 VAL A N 1
ATOM 1548 C CA . VAL A 1 198 ? 10.344 -14.156 1.389 1 98.81 198 VAL A CA 1
ATOM 1549 C C . VAL A 1 198 ? 9.172 -13.453 2.057 1 98.81 198 VAL A C 1
ATOM 1551 O O . VAL A 1 198 ? 9.031 -12.227 1.957 1 98.81 198 VAL A O 1
ATOM 1554 N N . ASN A 1 199 ? 8.32 -14.227 2.777 1 98.81 199 ASN A N 1
ATOM 1555 C 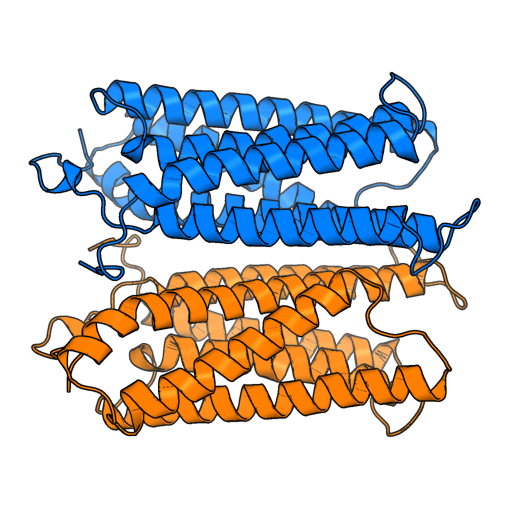CA . ASN A 1 199 ? 7.238 -13.617 3.547 1 98.81 199 ASN A CA 1
ATOM 1556 C C . ASN A 1 199 ? 7.77 -12.625 4.578 1 98.81 199 ASN A C 1
ATOM 1558 O O . ASN A 1 199 ? 7.195 -11.555 4.773 1 98.81 199 ASN A O 1
ATOM 1562 N N . SER A 1 200 ? 8.844 -12.969 5.207 1 98.81 200 SER A N 1
ATOM 1563 C CA . SER A 1 200 ? 9.438 -12.102 6.219 1 98.81 200 SER A CA 1
ATOM 1564 C C . SER A 1 200 ? 9.977 -10.812 5.594 1 98.81 200 SER A C 1
ATOM 1566 O O . SER A 1 200 ? 9.922 -9.75 6.211 1 98.81 200 SER A O 1
ATOM 1568 N N . ILE A 1 201 ? 10.539 -10.906 4.418 1 98.88 201 ILE A N 1
ATOM 1569 C CA . ILE A 1 201 ? 10.953 -9.711 3.691 1 98.88 201 ILE A CA 1
ATOM 1570 C C . ILE A 1 201 ? 9.75 -8.797 3.482 1 98.88 201 ILE A C 1
ATOM 1572 O O . ILE A 1 201 ? 9.828 -7.586 3.719 1 98.88 201 ILE A O 1
ATOM 1576 N N . GLY A 1 202 ? 8.625 -9.414 3.051 1 98.88 202 GLY A N 1
ATOM 1577 C CA . GLY A 1 202 ? 7.414 -8.641 2.863 1 98.88 202 GLY A CA 1
ATOM 1578 C C . GLY A 1 202 ? 6.969 -7.914 4.121 1 98.88 202 GLY A C 1
ATOM 1579 O O . GLY A 1 202 ? 6.613 -6.734 4.074 1 98.88 202 GLY A O 1
ATOM 1580 N N . ILE A 1 203 ? 6.996 -8.586 5.23 1 98.88 203 ILE A N 1
ATOM 1581 C CA . ILE A 1 203 ? 6.594 -7.988 6.496 1 98.88 203 ILE A CA 1
ATOM 1582 C C . ILE A 1 203 ? 7.582 -6.895 6.891 1 98.88 203 ILE A C 1
ATOM 1584 O O . ILE A 1 203 ? 7.188 -5.84 7.391 1 98.88 203 ILE A O 1
ATOM 1588 N N . SER A 1 204 ? 8.867 -7.145 6.688 1 98.75 204 SER A N 1
ATOM 1589 C CA . SER A 1 204 ? 9.883 -6.141 6.969 1 98.75 204 SER A CA 1
ATOM 1590 C C . SER A 1 204 ? 9.648 -4.867 6.164 1 98.75 204 SER A C 1
ATOM 1592 O O . SER A 1 204 ? 9.742 -3.76 6.699 1 98.75 204 SER A O 1
ATOM 1594 N N . VAL A 1 205 ? 9.328 -5.023 4.934 1 98.81 205 VAL A N 1
ATOM 1595 C CA . VAL A 1 205 ? 9.078 -3.896 4.043 1 98.81 205 VAL A CA 1
ATOM 1596 C C . VAL A 1 205 ? 7.828 -3.143 4.5 1 98.81 205 VAL A C 1
ATOM 1598 O O . VAL A 1 205 ? 7.801 -1.91 4.477 1 98.81 205 VAL A O 1
ATOM 1601 N N . LEU A 1 206 ? 6.805 -3.855 4.922 1 98.75 206 LEU A N 1
ATOM 1602 C CA . LEU A 1 206 ? 5.586 -3.232 5.426 1 98.75 206 LEU A CA 1
ATOM 1603 C C . LEU A 1 206 ? 5.879 -2.385 6.656 1 98.75 206 LEU A C 1
ATOM 1605 O O . LEU A 1 206 ? 5.496 -1.214 6.715 1 98.75 206 LEU A O 1
ATOM 1609 N N . LEU A 1 207 ? 6.551 -2.977 7.625 1 98.56 207 LEU A N 1
ATOM 1610 C CA . LEU A 1 207 ? 6.871 -2.275 8.859 1 98.56 207 LEU A CA 1
ATOM 1611 C C . LEU A 1 207 ? 7.777 -1.079 8.594 1 98.56 207 LEU A C 1
ATOM 1613 O O . LEU A 1 207 ? 7.57 0.001 9.148 1 98.56 207 LEU A O 1
ATOM 1617 N N . PHE A 1 208 ? 8.781 -1.336 7.758 1 98.81 208 PHE A N 1
ATOM 1618 C CA . PHE A 1 208 ? 9.688 -0.274 7.332 1 98.81 208 PHE A CA 1
ATOM 1619 C C . PHE A 1 208 ? 8.906 0.896 6.742 1 98.81 208 PHE A C 1
ATOM 1621 O O . PHE A 1 208 ? 9.109 2.047 7.141 1 98.81 208 PHE A O 1
ATOM 1628 N N . GLY A 1 209 ? 7.992 0.626 5.789 1 98.69 209 GLY A N 1
ATOM 1629 C CA . GLY A 1 209 ? 7.191 1.668 5.168 1 98.69 209 GLY A CA 1
ATOM 1630 C C . GLY A 1 209 ? 6.348 2.445 6.16 1 98.69 209 GLY A C 1
ATOM 1631 O O . GLY A 1 209 ? 6.23 3.668 6.055 1 98.69 209 GLY A O 1
ATOM 1632 N N . MET A 1 210 ? 5.785 1.741 7.102 1 98.31 210 MET A N 1
ATOM 1633 C CA . MET A 1 210 ? 4.949 2.383 8.109 1 98.31 210 MET A CA 1
ATOM 1634 C C . MET A 1 210 ? 5.762 3.375 8.938 1 98.31 210 MET A C 1
ATOM 1636 O O . MET A 1 210 ? 5.305 4.488 9.203 1 98.31 210 MET A O 1
ATOM 1640 N N . VAL A 1 211 ? 6.938 3.018 9.305 1 98.44 211 VAL A N 1
ATOM 1641 C CA . VAL A 1 211 ? 7.777 3.881 10.125 1 98.44 211 VAL A CA 1
ATOM 1642 C C . VAL A 1 211 ? 8.25 5.078 9.305 1 98.44 211 VAL A C 1
ATOM 1644 O O . VAL A 1 211 ? 8.375 6.188 9.828 1 98.44 211 VAL A O 1
ATOM 1647 N N . VAL A 1 212 ? 8.555 4.863 8.07 1 98.75 212 VAL A N 1
ATOM 1648 C CA . VAL A 1 212 ? 8.969 5.957 7.199 1 98.75 212 VAL A CA 1
ATOM 1649 C C . VAL A 1 212 ? 7.855 6.996 7.105 1 98.75 212 VAL A C 1
ATOM 1651 O O . VAL A 1 212 ? 8.102 8.195 7.277 1 98.75 212 VAL A O 1
ATOM 1654 N N . VAL A 1 213 ? 6.621 6.535 6.844 1 98.31 213 VAL A N 1
ATOM 1655 C CA . VAL A 1 213 ? 5.496 7.453 6.699 1 98.31 213 VAL A CA 1
ATOM 1656 C C . VAL A 1 213 ? 5.234 8.156 8.031 1 98.31 213 VAL A C 1
ATOM 1658 O O . VAL A 1 213 ? 4.977 9.367 8.055 1 98.31 213 VAL A O 1
ATOM 1661 N N . LEU A 1 214 ? 5.328 7.402 9.109 1 97.5 214 LEU A N 1
ATOM 1662 C CA . LEU A 1 214 ? 5.168 8.008 10.43 1 97.5 214 LEU A CA 1
ATOM 1663 C C . LEU A 1 214 ? 6.172 9.141 10.633 1 97.5 214 LEU A C 1
ATOM 1665 O O . LEU A 1 214 ? 5.797 10.242 11.031 1 97.5 214 LEU A O 1
ATOM 1669 N N . THR A 1 215 ? 7.402 8.875 10.328 1 97.31 215 THR A N 1
ATOM 1670 C CA . THR A 1 215 ? 8.461 9.867 10.492 1 97.31 215 THR A CA 1
ATOM 1671 C C . THR A 1 215 ? 8.211 11.078 9.594 1 97.31 215 THR A C 1
ATOM 1673 O O . THR A 1 215 ? 8.422 12.219 10.008 1 97.31 215 THR A O 1
ATOM 1676 N N . ALA A 1 216 ? 7.75 10.797 8.414 1 96.5 216 ALA A N 1
ATOM 1677 C CA . ALA A 1 216 ? 7.523 11.852 7.434 1 96.5 216 ALA A CA 1
ATOM 1678 C C . ALA A 1 216 ? 6.402 12.789 7.887 1 96.5 216 ALA A C 1
ATOM 1680 O O . ALA A 1 216 ? 6.469 14 7.668 1 96.5 216 ALA A O 1
ATOM 1681 N N . VAL A 1 217 ? 5.391 12.258 8.578 1 92.88 217 VAL A N 1
ATOM 1682 C CA . VAL A 1 217 ? 4.211 13.07 8.859 1 92.88 217 VAL A CA 1
ATOM 1683 C C . VAL A 1 217 ? 4.352 13.711 10.242 1 92.88 217 VAL A C 1
ATOM 1685 O O . VAL A 1 217 ? 3.562 14.594 10.602 1 92.88 217 VAL A O 1
ATOM 1688 N N . MET A 1 218 ? 5.301 13.312 10.977 1 91.31 218 MET A N 1
ATOM 1689 C CA . MET A 1 218 ? 5.543 13.93 12.281 1 91.31 218 MET A CA 1
ATOM 1690 C C . MET A 1 218 ? 5.957 15.391 12.125 1 91.31 218 MET A C 1
ATOM 1692 O O . MET A 1 218 ? 6.629 15.75 11.156 1 91.31 218 MET A O 1
ATOM 1696 N N . PRO A 1 219 ? 5.5 16.203 13.094 1 85 219 PRO A N 1
ATOM 1697 C CA . PRO A 1 219 ? 5.887 17.625 13.023 1 85 219 PRO A CA 1
ATOM 1698 C C . PRO A 1 219 ? 7.398 17.828 13.109 1 85 219 PRO A C 1
ATOM 1700 O O . PRO A 1 219 ? 8.102 17.031 13.742 1 85 219 PRO A O 1
ATOM 1703 N N . ASN A 1 220 ? 7.773 18.75 12.336 1 76.38 220 ASN A N 1
ATOM 1704 C CA . ASN A 1 220 ? 9.18 19.141 12.352 1 76.38 220 ASN A CA 1
ATOM 1705 C C . ASN A 1 220 ? 9.422 20.297 13.32 1 76.38 220 ASN A C 1
ATOM 1707 O O . ASN A 1 220 ? 8.961 21.422 13.086 1 76.38 220 ASN A O 1
ATOM 1711 N N . PRO A 1 221 ? 9.984 20.094 14.438 1 62.94 221 PRO A N 1
ATOM 1712 C CA . PRO A 1 221 ? 10.227 21.188 15.391 1 62.94 221 PRO A CA 1
ATOM 1713 C C . PRO A 1 221 ? 11.023 22.344 14.773 1 62.94 221 PRO A C 1
ATOM 1715 O O . PRO A 1 221 ? 10.961 23.469 15.266 1 62.94 221 PRO A O 1
ATOM 1718 N N . ARG A 1 222 ? 11.875 22.078 13.844 1 57.94 222 ARG A N 1
ATOM 1719 C CA . ARG A 1 222 ? 12.703 23.125 13.25 1 57.94 222 ARG A CA 1
ATOM 1720 C C . ARG A 1 222 ? 11.852 24.094 12.422 1 57.94 222 ARG A C 1
ATOM 1722 O O . ARG A 1 222 ? 12.32 25.172 12.039 1 57.94 222 ARG A O 1
ATOM 1729 N N . ARG A 1 223 ? 10.672 23.719 11.992 1 56.56 223 ARG A N 1
ATOM 1730 C CA . ARG A 1 223 ? 9.867 24.531 11.086 1 56.56 223 ARG A CA 1
ATOM 1731 C C . ARG A 1 223 ? 9.227 25.703 11.82 1 56.56 223 ARG A C 1
ATOM 1733 O O . ARG A 1 223 ? 8.609 26.578 11.203 1 56.56 223 ARG A O 1
ATOM 1740 N N . HIS A 1 224 ? 9.023 25.609 13.109 1 45.72 224 HIS A N 1
ATOM 1741 C CA . HIS A 1 224 ? 8.445 26.797 13.711 1 45.72 224 HIS A CA 1
ATOM 1742 C C . HIS A 1 224 ? 9.203 28.047 13.289 1 45.72 224 HIS A C 1
ATOM 1744 O O . HIS A 1 224 ? 8.758 29.172 13.539 1 45.72 224 HIS A O 1
ATOM 1750 N N . GLU A 1 225 ? 10.453 27.828 13.023 1 41.62 225 GLU A N 1
ATOM 1751 C CA . GLU A 1 225 ? 11.062 29.109 12.711 1 41.62 225 GLU A CA 1
ATOM 1752 C C . GLU A 1 225 ? 10.539 29.656 11.383 1 41.62 225 GLU A C 1
ATOM 1754 O O . GLU A 1 225 ? 9.93 28.938 10.602 1 41.62 225 GLU A O 1
ATOM 1759 N N . GLY A 1 226 ? 10.766 30.906 10.859 1 37.88 226 GLY A N 1
ATOM 1760 C CA . GLY A 1 226 ? 10.438 31.859 9.805 1 37.88 226 GLY A CA 1
ATOM 1761 C C . GLY A 1 226 ? 10.359 31.234 8.43 1 37.88 226 GLY A C 1
ATOM 1762 O O . GLY A 1 226 ? 10.469 31.922 7.418 1 37.88 226 GLY A O 1
ATOM 1763 N N . TYR A 1 227 ? 10.672 30.031 8.258 1 42.53 227 TYR A N 1
ATOM 1764 C CA . TYR A 1 227 ? 10.93 29.703 6.859 1 42.53 227 TYR A CA 1
ATOM 1765 C C . TYR A 1 227 ? 9.633 29.641 6.062 1 42.53 227 TYR A C 1
ATOM 1767 O O . TYR A 1 227 ? 8.664 29.016 6.488 1 42.53 227 TYR A O 1
ATOM 1775 N N . SER A 1 228 ? 9.352 30.672 5.305 1 42.59 228 SER A N 1
ATOM 1776 C CA . SER A 1 228 ? 8.406 30.734 4.188 1 42.59 228 SER A CA 1
ATOM 1777 C C . SER A 1 228 ? 8.625 29.578 3.221 1 42.59 228 SER A C 1
ATOM 1779 O O . SER A 1 228 ? 9.766 29.297 2.824 1 42.59 228 SER A O 1
ATOM 1781 N N . PRO A 1 229 ? 7.906 28.531 3.174 1 43 229 PRO A N 1
ATOM 1782 C CA . PRO A 1 229 ? 8.023 27.469 2.17 1 43 229 PRO A CA 1
ATOM 1783 C C . PRO A 1 229 ? 8.695 27.953 0.885 1 43 229 PRO A C 1
ATOM 1785 O O . PRO A 1 229 ? 9.055 27.125 0.035 1 43 229 PRO A O 1
ATOM 1788 N N . LEU A 1 230 ? 8.57 29.266 0.491 1 43.25 230 LEU A N 1
ATOM 1789 C CA . LEU A 1 230 ? 8.953 29.891 -0.769 1 43.25 230 LEU A CA 1
ATOM 1790 C C . LEU A 1 230 ? 10.453 30.172 -0.795 1 43.25 230 LEU A C 1
ATOM 1792 O O . LEU A 1 230 ? 10.969 30.703 -1.777 1 43.25 230 LEU A O 1
ATOM 1796 N N . GLU A 1 231 ? 11.242 30 0.254 1 40.34 231 GLU A N 1
ATOM 1797 C CA . GLU A 1 231 ? 12.641 30.359 0.108 1 40.34 231 GLU A CA 1
ATOM 1798 C C . GLU A 1 231 ? 13.477 29.172 -0.364 1 40.34 231 GLU A C 1
ATOM 1800 O O . GLU A 1 231 ? 13.172 28.031 -0.041 1 40.34 231 GLU A O 1
ATOM 1805 N N . MET B 1 1 ? -2.279 25.922 6.617 1 54.75 1 MET B N 1
ATOM 1806 C CA . MET B 1 1 ? -2.826 24.625 6.199 1 54.75 1 MET B CA 1
ATOM 1807 C C . MET B 1 1 ? -2.582 24.391 4.715 1 54.75 1 MET B C 1
ATOM 1809 O O . MET B 1 1 ? -2.572 25.328 3.922 1 54.75 1 MET B O 1
ATOM 1813 N N . ALA B 1 2 ? -2.234 23.078 4.375 1 66.19 2 ALA B N 1
ATOM 1814 C CA . ALA B 1 2 ? -1.921 22.781 2.979 1 66.19 2 ALA B CA 1
ATOM 1815 C C . ALA B 1 2 ? -3.141 23 2.088 1 66.19 2 ALA B C 1
ATOM 1817 O O . ALA B 1 2 ? -4.246 22.578 2.428 1 66.19 2 ALA B O 1
ATOM 1818 N N . THR B 1 3 ? -3.064 23.859 1.098 1 79 3 THR B N 1
ATOM 1819 C CA . THR B 1 3 ? -4.109 24.047 0.098 1 79 3 THR B CA 1
ATOM 1820 C C . THR B 1 3 ? -3.787 23.266 -1.174 1 79 3 THR B C 1
ATOM 1822 O O . THR B 1 3 ? -2.625 23.188 -1.578 1 79 3 THR B O 1
ATOM 1825 N N . TYR B 1 4 ? -4.703 22.562 -1.682 1 89.31 4 TYR B N 1
ATOM 1826 C CA . TYR B 1 4 ? -4.559 21.75 -2.891 1 89.31 4 TYR B CA 1
ATOM 1827 C C . TYR B 1 4 ? -5.219 22.438 -4.082 1 89.31 4 TYR B C 1
ATOM 1829 O O . TYR B 1 4 ? -6.117 21.875 -4.711 1 89.31 4 TYR B O 1
ATOM 1837 N N . SER B 1 5 ? -4.684 23.609 -4.387 1 89.5 5 SER B N 1
ATOM 1838 C CA . SER B 1 5 ? -5.113 24.391 -5.535 1 89.5 5 SER B CA 1
ATOM 1839 C C . SER B 1 5 ? -6.621 24.609 -5.523 1 89.5 5 SER B C 1
ATOM 1841 O O . SER B 1 5 ? -7.285 24.438 -6.551 1 89.5 5 SER B O 1
ATOM 1843 N N . GLY B 1 6 ? -7.133 24.766 -4.336 1 86.62 6 GLY B N 1
ATOM 1844 C CA . GLY B 1 6 ? -8.547 25.062 -4.184 1 86.62 6 GLY B CA 1
ATOM 1845 C C . GLY B 1 6 ? -9.414 23.812 -4.086 1 86.62 6 GLY B C 1
ATOM 1846 O O . GLY B 1 6 ? -10.625 23.922 -3.859 1 86.62 6 GLY B O 1
ATOM 1847 N N . LEU B 1 7 ? -8.82 22.688 -4.262 1 91.06 7 LEU B N 1
ATOM 1848 C CA . LEU B 1 7 ? -9.555 21.438 -4.141 1 91.06 7 LEU B CA 1
ATOM 1849 C C . LEU B 1 7 ? -9.898 21.156 -2.682 1 91.06 7 LEU B C 1
ATOM 1851 O O . LEU B 1 7 ? -9.07 21.359 -1.791 1 91.06 7 LEU B O 1
ATOM 1855 N N . THR B 1 8 ? -11.148 20.812 -2.465 1 91.12 8 THR B N 1
ATOM 1856 C CA . THR B 1 8 ? -11.609 20.438 -1.132 1 91.12 8 THR B CA 1
ATOM 1857 C C . THR B 1 8 ? -12.297 19.078 -1.157 1 91.12 8 THR B C 1
ATOM 1859 O O . THR B 1 8 ? -12.422 18.453 -2.217 1 91.12 8 THR B O 1
ATOM 1862 N N . HIS B 1 9 ? -12.703 18.594 0.015 1 93.25 9 HIS B N 1
ATOM 1863 C CA . HIS B 1 9 ? -13.375 17.297 0.117 1 93.25 9 HIS B CA 1
ATOM 1864 C C . HIS B 1 9 ? -14.695 17.312 -0.647 1 93.25 9 HIS B C 1
ATOM 1866 O O . HIS B 1 9 ? -15.203 16.25 -1.025 1 93.25 9 HIS B O 1
ATOM 1872 N N . LYS B 1 10 ? -15.281 18.469 -0.892 1 93 10 LYS B N 1
ATOM 1873 C CA . LYS B 1 10 ? -16.547 18.547 -1.617 1 93 10 LYS B CA 1
ATOM 1874 C C . LYS B 1 10 ? -16.406 18 -3.033 1 93 10 LYS B C 1
ATOM 1876 O O . LYS B 1 10 ? -17.344 17.422 -3.582 1 93 10 LYS B O 1
ATOM 1881 N N . GLN B 1 11 ? -15.211 18.172 -3.609 1 94.5 11 GLN B N 1
ATOM 1882 C CA . GLN B 1 11 ? -14.977 17.672 -4.965 1 94.5 11 GLN B CA 1
ATOM 1883 C C . GLN B 1 11 ? -14.438 16.25 -4.945 1 94.5 11 GLN B C 1
ATOM 1885 O O . GLN B 1 11 ? -14.719 15.461 -5.848 1 94.5 11 GLN B O 1
ATOM 1890 N N . THR B 1 12 ? -13.688 15.93 -3.943 1 96.31 12 THR B N 1
ATOM 1891 C CA . THR B 1 12 ? -13.016 14.641 -3.951 1 96.31 12 THR B CA 1
ATOM 1892 C C . THR B 1 12 ? -13.914 13.555 -3.363 1 96.31 12 THR B C 1
ATOM 1894 O O . THR B 1 12 ? -13.812 12.383 -3.734 1 96.31 12 THR B O 1
ATOM 1897 N N . ALA B 1 13 ? -14.82 13.906 -2.479 1 96.62 13 ALA B N 1
ATOM 1898 C CA . ALA B 1 13 ? -15.664 12.922 -1.813 1 96.62 13 ALA B CA 1
ATOM 1899 C C . ALA B 1 13 ? -16.547 12.188 -2.818 1 96.62 13 ALA B C 1
ATOM 1901 O O . ALA B 1 13 ? -16.656 10.961 -2.783 1 96.62 13 ALA B O 1
ATOM 1902 N N . PRO B 1 14 ? -17.203 12.852 -3.762 1 97.44 14 PRO B N 1
ATOM 1903 C CA . PRO B 1 14 ? -17.969 12.125 -4.773 1 97.44 14 PRO B CA 1
ATOM 1904 C C . PRO B 1 14 ? -17.109 11.148 -5.578 1 97.44 14 PRO B C 1
ATOM 1906 O O . PRO B 1 14 ? -17.578 10.078 -5.969 1 97.44 14 PRO B O 1
ATOM 1909 N N . LEU B 1 15 ? -15.867 11.531 -5.852 1 97.5 15 LEU B N 1
ATOM 1910 C CA . LEU B 1 15 ? -14.953 10.641 -6.566 1 97.5 15 LEU B CA 1
ATOM 1911 C C . LEU B 1 15 ? -14.672 9.383 -5.75 1 97.5 15 LEU B C 1
ATOM 1913 O O . LEU B 1 15 ? -14.516 8.297 -6.312 1 97.5 15 LEU B O 1
ATOM 1917 N N . VAL B 1 16 ? -14.562 9.539 -4.426 1 97.88 16 VAL B N 1
ATOM 1918 C CA . VAL B 1 16 ? -14.391 8.391 -3.543 1 97.88 16 VAL B CA 1
ATOM 1919 C C . VAL B 1 16 ? -15.586 7.445 -3.693 1 97.88 16 VAL B C 1
ATOM 1921 O O . VAL B 1 16 ? -15.406 6.238 -3.863 1 97.88 16 VAL B O 1
ATOM 1924 N N . HIS B 1 17 ? -16.797 7.984 -3.721 1 97.94 17 HIS B N 1
ATOM 1925 C CA . HIS B 1 17 ? -18 7.168 -3.854 1 97.94 17 HIS B CA 1
ATOM 1926 C C . HIS B 1 17 ? -18.031 6.453 -5.199 1 97.94 17 HIS B C 1
ATOM 1928 O O . HIS B 1 17 ? -18.266 5.246 -5.262 1 97.94 17 HIS B O 1
ATOM 1934 N N . ILE B 1 18 ? -17.703 7.164 -6.203 1 98 18 ILE B N 1
ATOM 1935 C CA . ILE B 1 18 ? -17.812 6.637 -7.555 1 98 18 ILE B CA 1
ATOM 1936 C C . ILE B 1 18 ? -16.766 5.551 -7.773 1 98 18 ILE B C 1
ATOM 1938 O O . ILE B 1 18 ? -17.078 4.449 -8.227 1 98 18 ILE B O 1
ATOM 1942 N N . LEU B 1 19 ? -15.547 5.828 -7.422 1 98 19 LEU B N 1
ATOM 1943 C CA . LEU B 1 19 ? -14.469 4.863 -7.625 1 98 19 LEU B CA 1
ATOM 1944 C C . LEU B 1 19 ? -14.672 3.627 -6.762 1 98 19 LEU B C 1
ATOM 1946 O O . LEU B 1 19 ? -14.328 2.514 -7.168 1 98 19 LEU B O 1
ATOM 1950 N N . GLY B 1 20 ? -15.211 3.875 -5.562 1 98.19 20 GLY B N 1
ATOM 1951 C CA . GLY B 1 20 ? -15.531 2.736 -4.715 1 98.19 20 GLY B CA 1
ATOM 1952 C C . GLY B 1 20 ? -16.562 1.814 -5.32 1 98.19 20 GLY B C 1
ATOM 1953 O O . GLY B 1 20 ? -16.391 0.594 -5.328 1 98.19 20 GLY B O 1
ATOM 1954 N N . ILE B 1 21 ? -17.594 2.387 -5.848 1 98.19 21 ILE B N 1
ATOM 1955 C CA . ILE B 1 21 ? -18.672 1.616 -6.473 1 98.19 21 ILE B CA 1
ATOM 1956 C C . ILE B 1 21 ? -18.141 0.909 -7.719 1 98.19 21 ILE B C 1
ATOM 1958 O O . ILE B 1 21 ? -18.453 -0.259 -7.957 1 98.19 21 ILE B O 1
ATOM 1962 N N . VAL B 1 22 ? -17.312 1.58 -8.469 1 98.5 22 VAL B N 1
ATOM 1963 C CA . VAL B 1 22 ? -16.703 0.989 -9.656 1 98.5 22 VAL B CA 1
ATOM 1964 C C . VAL B 1 22 ? -15.891 -0.241 -9.266 1 98.5 22 VAL B C 1
ATOM 1966 O O . VAL B 1 22 ? -15.961 -1.28 -9.922 1 98.5 22 VAL B O 1
ATOM 1969 N N . SER B 1 23 ? -15.109 -0.169 -8.219 1 98.62 23 SER B N 1
ATOM 1970 C CA . SER B 1 23 ? -14.289 -1.295 -7.77 1 98.62 23 SER B CA 1
ATOM 1971 C C . SER B 1 23 ? -15.164 -2.488 -7.391 1 98.62 23 SER B C 1
ATOM 1973 O O . SER B 1 23 ? -14.844 -3.629 -7.73 1 98.62 23 SER B O 1
ATOM 1975 N N . ILE B 1 24 ? -16.266 -2.223 -6.734 1 98.62 24 ILE B N 1
ATOM 1976 C CA . ILE B 1 24 ? -17.188 -3.283 -6.332 1 98.62 24 ILE B CA 1
ATOM 1977 C C . ILE B 1 24 ? -17.812 -3.918 -7.57 1 98.62 24 ILE B C 1
ATOM 1979 O O . ILE B 1 24 ? -17.891 -5.145 -7.676 1 98.62 24 ILE B O 1
ATOM 1983 N N . VAL B 1 2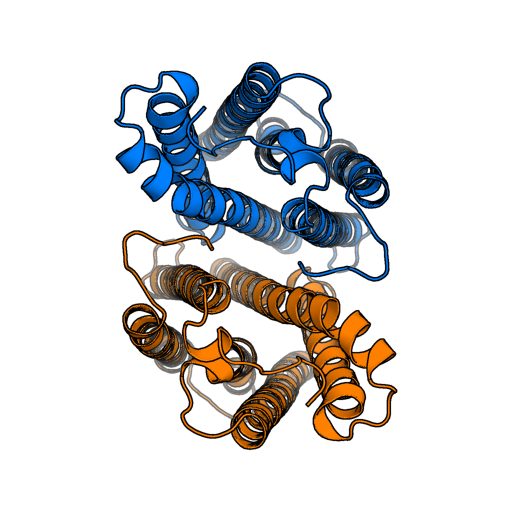5 ? -18.219 -3.104 -8.492 1 98.69 25 VAL B N 1
ATOM 1984 C CA . VAL B 1 25 ? -18.875 -3.594 -9.703 1 98.69 25 VAL B CA 1
ATOM 1985 C C . VAL B 1 25 ? -17.891 -4.445 -10.516 1 98.69 25 VAL B C 1
ATOM 1987 O O . VAL B 1 25 ? -18.266 -5.508 -11.023 1 98.69 25 VAL B O 1
ATOM 1990 N N . LEU B 1 26 ? -16.656 -4.02 -10.633 1 98.81 26 LEU B N 1
ATOM 1991 C CA . LEU B 1 26 ? -15.664 -4.77 -11.391 1 98.81 26 LEU B CA 1
ATOM 1992 C C . LEU B 1 26 ? -15.414 -6.133 -10.758 1 98.81 26 LEU B C 1
ATOM 1994 O O . LEU B 1 26 ? -15.266 -7.133 -11.469 1 98.81 26 LEU B O 1
ATOM 1998 N N . VAL B 1 27 ? -15.375 -6.191 -9.461 1 98.75 27 VAL B N 1
ATOM 1999 C CA . VAL B 1 27 ? -15.148 -7.473 -8.805 1 98.75 27 VAL B CA 1
ATOM 2000 C C . VAL B 1 27 ? -16.359 -8.383 -9 1 98.75 27 VAL B C 1
ATOM 2002 O O . VAL B 1 27 ? -16.219 -9.594 -9.172 1 98.75 27 VAL B O 1
ATOM 2005 N N . ILE B 1 28 ? -17.562 -7.816 -8.984 1 98.69 28 ILE B N 1
ATOM 2006 C CA . ILE B 1 28 ? -18.766 -8.594 -9.211 1 98.69 28 ILE B CA 1
ATOM 2007 C C . ILE B 1 28 ? -18.75 -9.156 -10.633 1 98.69 28 ILE B C 1
ATOM 2009 O O . ILE B 1 28 ? -19.062 -10.336 -10.844 1 98.69 28 ILE B O 1
ATOM 2013 N N . ILE B 1 29 ? -18.375 -8.336 -11.562 1 98.69 29 ILE B N 1
ATOM 2014 C CA . ILE B 1 29 ? -18.297 -8.797 -12.938 1 98.69 29 ILE B CA 1
ATOM 2015 C C . ILE B 1 29 ? -17.297 -9.945 -13.039 1 98.69 29 ILE B C 1
ATOM 2017 O O . ILE B 1 29 ? -17.594 -10.977 -13.664 1 98.69 29 ILE B O 1
ATOM 2021 N N . TRP B 1 30 ? -16.156 -9.805 -12.414 1 98.69 30 TRP B N 1
ATOM 2022 C CA . TRP B 1 30 ? -15.133 -10.844 -12.453 1 98.69 30 TRP B CA 1
ATOM 2023 C C . TRP B 1 30 ? -15.648 -12.141 -11.828 1 98.69 30 TRP B C 1
ATOM 2025 O O . TRP B 1 30 ? -15.625 -13.195 -12.469 1 98.69 30 TRP B O 1
ATOM 2035 N N . THR B 1 31 ? -16.188 -12.055 -10.672 1 98.19 31 THR B N 1
ATOM 2036 C CA . THR B 1 31 ? -16.531 -13.25 -9.906 1 98.19 31 THR B CA 1
ATOM 2037 C C . THR B 1 31 ? -17.812 -13.891 -10.453 1 98.19 31 THR B C 1
ATOM 2039 O O . THR B 1 31 ? -17.969 -15.109 -10.414 1 98.19 31 THR B O 1
ATOM 2042 N N . TYR B 1 32 ? -18.688 -13.062 -10.961 1 97.56 32 TYR B N 1
ATOM 2043 C CA . TYR B 1 32 ? -19.953 -13.594 -11.477 1 97.56 32 TYR B CA 1
ATOM 2044 C C . TYR B 1 32 ? -19.766 -14.141 -12.883 1 97.56 32 TYR B C 1
ATOM 2046 O O . TYR B 1 32 ? -20.125 -15.289 -13.172 1 97.56 32 TYR B O 1
ATOM 2054 N N . HIS B 1 33 ? -19.172 -13.438 -13.758 1 97.31 33 HIS B N 1
ATOM 2055 C CA . HIS B 1 33 ? -19.094 -13.789 -15.172 1 97.31 33 HIS B CA 1
ATOM 2056 C C . HIS B 1 33 ? -17.984 -14.797 -15.438 1 97.31 33 HIS B C 1
ATOM 2058 O O . HIS B 1 33 ? -18.109 -15.672 -16.297 1 97.31 33 HIS B O 1
ATOM 2064 N N . TYR B 1 34 ? -16.922 -14.656 -14.711 1 97.31 34 TYR B N 1
ATOM 2065 C CA . TYR B 1 34 ? -15.758 -15.484 -15.055 1 97.31 34 TYR B CA 1
ATOM 2066 C C . TYR B 1 34 ? -15.562 -16.609 -14.039 1 97.31 34 TYR B C 1
ATOM 2068 O O . TYR B 1 34 ? -14.914 -17.609 -14.336 1 97.31 34 TYR B O 1
ATOM 2076 N N . ARG B 1 35 ? -16.125 -16.469 -12.836 1 96.94 35 ARG B N 1
ATOM 2077 C CA . ARG B 1 35 ? -15.734 -17.406 -11.797 1 96.94 35 ARG B CA 1
ATOM 2078 C C . ARG B 1 35 ? -16.938 -18.141 -11.227 1 96.94 35 ARG B C 1
ATOM 2080 O O . ARG B 1 35 ? -16.891 -18.688 -10.125 1 96.94 35 ARG B O 1
ATOM 2087 N N . GLY B 1 36 ? -18.109 -18.062 -11.828 1 96.12 36 GLY B N 1
ATOM 2088 C CA . GLY B 1 36 ? -19.234 -18.938 -11.539 1 96.12 36 GLY B CA 1
ATOM 2089 C C . GLY B 1 36 ? -20.172 -18.375 -10.492 1 96.12 36 GLY B C 1
ATOM 2090 O O . GLY B 1 36 ? -21 -19.094 -9.938 1 96.12 36 GLY B O 1
ATOM 2091 N N . GLY B 1 37 ? -19.938 -17.156 -10.102 1 97.62 37 GLY B N 1
ATOM 2092 C CA . GLY B 1 37 ? -20.891 -16.484 -9.227 1 97.62 37 GLY B CA 1
ATOM 2093 C C . GLY B 1 37 ? -20.719 -16.844 -7.766 1 97.62 37 GLY B C 1
ATOM 2094 O O . GLY B 1 37 ? -19.578 -16.984 -7.289 1 97.62 37 GLY B O 1
ATOM 2095 N N . TYR B 1 38 ? -21.828 -16.844 -7.039 1 97.38 38 TYR B N 1
ATOM 2096 C CA . TYR B 1 38 ? -21.781 -17 -5.59 1 97.38 38 TYR B CA 1
ATOM 2097 C C . TYR B 1 38 ? -22.578 -18.234 -5.148 1 97.38 38 TYR B C 1
ATOM 2099 O O . TYR B 1 38 ? -23.609 -18.547 -5.746 1 97.38 38 TYR B O 1
ATOM 2107 N N . GLY B 1 39 ? -22.125 -18.891 -4.086 1 95.31 39 GLY B N 1
ATOM 2108 C CA . GLY B 1 39 ? -22.734 -20.094 -3.551 1 95.31 39 GLY B CA 1
ATOM 2109 C C . GLY B 1 39 ? -22.141 -20.516 -2.215 1 95.31 39 GLY B C 1
ATOM 2110 O O . GLY B 1 39 ? -21.375 -19.781 -1.607 1 95.31 39 GLY B O 1
ATOM 2111 N N . LEU B 1 40 ? -22.484 -21.734 -1.82 1 93.38 40 LEU B N 1
ATOM 2112 C CA . LEU B 1 40 ? -22.125 -22.156 -0.472 1 93.38 40 LEU B CA 1
ATOM 2113 C C . LEU B 1 40 ? -21.031 -23.234 -0.511 1 93.38 40 LEU B C 1
ATOM 2115 O O . LEU B 1 40 ? -20.594 -23.703 0.535 1 93.38 40 LEU B O 1
ATOM 2119 N N . SER B 1 41 ? -20.672 -23.562 -1.714 1 91.5 41 SER B N 1
ATOM 2120 C CA . SER B 1 41 ? -19.609 -24.562 -1.84 1 91.5 41 SER B CA 1
ATOM 2121 C C . SER B 1 41 ? -18.781 -24.328 -3.09 1 91.5 41 SER B C 1
ATOM 2123 O O . SER B 1 41 ? -19.203 -23.609 -4.004 1 91.5 41 SER B O 1
ATOM 2125 N N . GLY B 1 42 ? -17.484 -24.797 -3.014 1 91.5 42 GLY B N 1
ATOM 2126 C CA . GLY B 1 42 ? -16.625 -24.734 -4.18 1 91.5 42 GLY B CA 1
ATOM 2127 C C . GLY B 1 42 ? -16.172 -23.312 -4.5 1 91.5 42 GLY B C 1
ATOM 2128 O O . GLY B 1 42 ? -15.977 -22.5 -3.596 1 91.5 42 GLY B O 1
ATOM 2129 N N . GLY B 1 43 ? -15.922 -23.047 -5.762 1 92.56 43 GLY B N 1
ATOM 2130 C CA . GLY B 1 43 ? -15.469 -21.75 -6.25 1 92.56 43 GLY B CA 1
ATOM 2131 C C . GLY B 1 43 ? -16.375 -20.609 -5.844 1 92.56 43 GLY B C 1
ATOM 2132 O O . GLY B 1 43 ? -15.906 -19.562 -5.383 1 92.56 43 GLY B O 1
ATOM 2133 N N . PRO B 1 44 ? -17.609 -20.859 -5.891 1 96.19 44 PRO B N 1
ATOM 2134 C CA . PRO B 1 44 ? -18.578 -19.797 -5.59 1 96.19 44 PRO B CA 1
ATOM 2135 C C . PRO B 1 44 ? -18.516 -19.344 -4.133 1 96.19 44 PRO B C 1
ATOM 2137 O O . PRO B 1 44 ? -18.797 -18.172 -3.834 1 96.19 44 PRO B O 1
ATOM 2140 N N . VAL B 1 45 ? -18.172 -20.172 -3.23 1 97.06 45 VAL B N 1
ATOM 2141 C CA . VAL B 1 45 ? -18.016 -19.734 -1.849 1 97.06 45 VAL B CA 1
ATOM 2142 C C . VAL B 1 45 ? -16.781 -18.844 -1.729 1 97.06 45 VAL B C 1
ATOM 2144 O O . VAL B 1 45 ? -16.797 -17.859 -0.976 1 97.06 45 VAL B O 1
ATOM 2147 N N . PHE B 1 46 ? -15.727 -19.188 -2.422 1 97.75 46 PHE B N 1
ATOM 2148 C CA . PHE B 1 46 ? -14.531 -18.359 -2.4 1 97.75 46 PHE B CA 1
ATOM 2149 C C . PHE B 1 46 ? -14.828 -16.969 -2.955 1 97.75 46 PHE B C 1
ATOM 2151 O O . PHE B 1 46 ? -14.289 -15.977 -2.467 1 97.75 46 PHE B O 1
ATOM 2158 N N . ASN B 1 47 ? -15.656 -16.906 -3.959 1 98.31 47 ASN B N 1
ATOM 2159 C CA . ASN B 1 47 ? -15.945 -15.641 -4.637 1 98.31 47 ASN B CA 1
ATOM 2160 C C . ASN B 1 47 ? -16.562 -14.617 -3.68 1 98.31 47 ASN B C 1
ATOM 2162 O O . ASN B 1 47 ? -16.531 -13.414 -3.947 1 98.31 47 ASN B O 1
ATOM 2166 N N . VAL B 1 48 ? -17.062 -15.094 -2.562 1 98.5 48 VAL B N 1
ATOM 2167 C CA . VAL B 1 48 ? -17.625 -14.219 -1.536 1 98.5 48 VAL B CA 1
ATOM 2168 C C . VAL B 1 48 ? -16.5 -13.438 -0.86 1 98.5 48 VAL B C 1
ATOM 2170 O O . VAL B 1 48 ? -16.688 -12.289 -0.463 1 98.5 48 VAL B O 1
ATOM 2173 N N . HIS B 1 49 ? -15.352 -14.016 -0.812 1 98.75 49 HIS B N 1
ATOM 2174 C CA . HIS B 1 49 ? -14.219 -13.453 -0.083 1 98.75 49 HIS B CA 1
ATOM 2175 C C . HIS B 1 49 ? -13.758 -12.133 -0.705 1 98.75 49 HIS B C 1
ATOM 2177 O O . HIS B 1 49 ? -13.797 -11.094 -0.052 1 98.75 49 HIS B O 1
ATOM 2183 N N . PRO B 1 50 ? -13.344 -12.102 -2.008 1 98.75 50 PRO B N 1
ATOM 2184 C CA . PRO B 1 50 ? -12.891 -10.812 -2.541 1 98.75 50 PRO B CA 1
ATOM 2185 C C . PRO B 1 50 ? -13.992 -9.758 -2.547 1 98.75 50 PRO B C 1
ATOM 2187 O O . PRO B 1 50 ? -13.711 -8.57 -2.361 1 98.75 50 PRO B O 1
ATOM 2190 N N . LEU B 1 51 ? -15.203 -10.164 -2.744 1 98.69 51 LEU B N 1
ATOM 2191 C CA . LEU B 1 51 ? -16.312 -9.219 -2.77 1 98.69 51 LEU B CA 1
ATOM 2192 C C . LEU B 1 51 ? -16.484 -8.547 -1.41 1 98.69 51 LEU B C 1
ATOM 2194 O O . LEU B 1 51 ? -16.547 -7.32 -1.322 1 98.69 51 LEU B O 1
ATOM 2198 N N . LEU B 1 52 ? -16.562 -9.336 -0.373 1 98.81 52 LEU B N 1
ATOM 2199 C CA . LEU B 1 52 ? -16.812 -8.789 0.956 1 98.81 52 LEU B CA 1
ATOM 2200 C C . LEU B 1 52 ? -15.594 -8.016 1.466 1 98.81 52 LEU B C 1
ATOM 2202 O O . LEU B 1 52 ? -15.742 -7.039 2.205 1 98.81 52 LEU B O 1
ATOM 2206 N N . MET B 1 53 ? -14.383 -8.477 1.081 1 98.88 53 MET B N 1
ATOM 2207 C CA . MET B 1 53 ? -13.195 -7.727 1.475 1 98.88 53 MET B CA 1
ATOM 2208 C C . MET B 1 53 ? -13.203 -6.332 0.86 1 98.88 53 MET B C 1
ATOM 2210 O O . MET B 1 53 ? -12.914 -5.344 1.542 1 98.88 53 MET B O 1
ATOM 2214 N N . ILE B 1 54 ? -13.547 -6.199 -0.399 1 98.75 54 ILE B N 1
ATOM 2215 C CA . ILE B 1 54 ? -13.562 -4.906 -1.079 1 98.75 54 ILE B CA 1
ATOM 2216 C C . ILE B 1 54 ? -14.742 -4.074 -0.579 1 98.75 54 ILE B C 1
ATOM 2218 O O . ILE B 1 54 ? -14.594 -2.881 -0.31 1 98.75 54 ILE B O 1
ATOM 2222 N N . ALA B 1 55 ? -15.883 -4.652 -0.38 1 98.69 55 ALA B N 1
ATOM 2223 C CA . ALA B 1 55 ? -17.062 -3.936 0.117 1 98.69 55 ALA B CA 1
ATOM 2224 C C . ALA B 1 55 ? -16.828 -3.449 1.547 1 98.69 55 ALA B C 1
ATOM 2226 O O . ALA B 1 55 ? -17.234 -2.34 1.902 1 98.69 55 ALA B O 1
ATOM 2227 N N . GLY B 1 56 ? -16.219 -4.277 2.336 1 98.69 56 GLY B N 1
ATOM 2228 C CA . GLY B 1 56 ? -16.047 -3.971 3.746 1 98.69 56 GLY B CA 1
ATOM 2229 C C . GLY B 1 56 ? -14.812 -3.125 4.023 1 98.69 56 GLY B C 1
ATOM 2230 O O . GLY B 1 56 ? -14.906 -1.9 4.133 1 98.69 56 GLY B O 1
ATOM 2231 N N . PHE B 1 57 ? -13.617 -3.73 3.926 1 98.38 57 PHE B N 1
ATOM 2232 C CA . PHE B 1 57 ? -12.383 -3.115 4.391 1 98.38 57 PHE B CA 1
ATOM 2233 C C . PHE B 1 57 ? -11.938 -2.012 3.441 1 98.38 57 PHE B C 1
ATOM 2235 O O . PHE B 1 57 ? -11.094 -1.184 3.795 1 98.38 57 PHE B O 1
ATOM 2242 N N . ILE B 1 58 ? -12.492 -2.002 2.244 1 98.44 58 ILE B N 1
ATOM 2243 C CA . ILE B 1 58 ? -12.031 -0.995 1.296 1 98.44 58 ILE B CA 1
ATOM 2244 C C . ILE B 1 58 ? -13.109 0.064 1.101 1 98.44 58 ILE B C 1
ATOM 2246 O O . ILE B 1 58 ? -12.93 1.224 1.48 1 98.44 58 ILE B O 1
ATOM 2250 N N . PHE B 1 59 ? -14.289 -0.316 0.695 1 98.75 59 PHE B N 1
ATOM 2251 C CA . PHE B 1 59 ? -15.305 0.672 0.359 1 98.75 59 PHE B CA 1
ATOM 2252 C C . PHE B 1 59 ? -15.953 1.235 1.619 1 98.75 59 PHE B C 1
ATOM 2254 O O . PHE B 1 59 ? -15.891 2.441 1.87 1 98.75 59 PHE B O 1
ATOM 2261 N N . LEU B 1 60 ? -16.578 0.416 2.455 1 98.81 60 LEU B N 1
ATOM 2262 C CA . LEU B 1 60 ? -17.266 0.912 3.639 1 98.81 60 LEU B CA 1
ATOM 2263 C C . LEU B 1 60 ? -16.312 1.623 4.578 1 98.81 60 LEU B C 1
ATOM 2265 O O . LEU B 1 60 ? -16.641 2.664 5.148 1 98.81 60 LEU B O 1
ATOM 2269 N N . SER B 1 61 ? -15.164 1.016 4.746 1 98.81 61 SER B N 1
ATOM 2270 C CA . SER B 1 61 ? -14.148 1.648 5.582 1 98.81 61 SER B CA 1
ATOM 2271 C C . SER B 1 61 ? -13.805 3.043 5.07 1 98.81 61 SER B C 1
ATOM 2273 O O . SER B 1 61 ? -13.609 3.969 5.863 1 98.81 61 SER B O 1
ATOM 2275 N N . SER B 1 62 ? -13.688 3.209 3.742 1 98.75 62 SER B N 1
ATOM 2276 C CA . SER B 1 62 ? -13.367 4.512 3.168 1 98.75 62 SER B CA 1
ATOM 2277 C C . SER B 1 62 ? -14.461 5.531 3.467 1 98.75 62 SER B C 1
ATOM 2279 O O . SER B 1 62 ? -14.172 6.699 3.738 1 98.75 62 SER B O 1
ATOM 2281 N N . GLN B 1 63 ? -15.695 5.09 3.439 1 98.56 63 GLN B N 1
ATOM 2282 C CA . GLN B 1 63 ? -16.812 5.977 3.783 1 98.56 63 GLN B CA 1
ATOM 2283 C C . GLN B 1 63 ? -16.734 6.406 5.246 1 98.56 63 GLN B C 1
ATOM 2285 O O . GLN B 1 63 ? -17.016 7.559 5.574 1 98.56 63 GLN B O 1
ATOM 2290 N N . ALA B 1 64 ? -16.375 5.461 6.051 1 98.75 64 ALA B N 1
ATOM 2291 C CA . ALA B 1 64 ? -16.203 5.773 7.469 1 98.75 64 ALA B CA 1
ATOM 2292 C C . ALA B 1 64 ? -15.086 6.793 7.676 1 98.75 64 ALA B C 1
ATOM 2294 O O . ALA B 1 64 ? -15.234 7.734 8.461 1 98.75 64 ALA B O 1
ATOM 2295 N N . ILE B 1 65 ? -14.023 6.664 6.988 1 98.44 65 ILE B N 1
ATOM 2296 C CA . ILE B 1 65 ? -12.836 7.508 7.121 1 98.44 65 ILE B CA 1
ATOM 2297 C C . ILE B 1 65 ? -13.195 8.953 6.777 1 98.44 65 ILE B C 1
ATOM 2299 O O . ILE B 1 65 ? -12.766 9.883 7.465 1 98.44 65 ILE B O 1
ATOM 2303 N N . ILE B 1 66 ? -14.016 9.141 5.77 1 97.56 66 ILE B N 1
ATOM 2304 C CA . ILE B 1 66 ? -14.25 10.508 5.32 1 97.56 66 ILE B CA 1
ATOM 2305 C C . ILE B 1 66 ? -15.562 11.023 5.898 1 97.56 66 ILE B C 1
ATOM 2307 O O . ILE B 1 66 ? -16.016 12.117 5.551 1 97.56 66 ILE B O 1
ATOM 2311 N N . SER B 1 67 ? -16.203 10.305 6.797 1 96.62 67 SER B N 1
ATOM 2312 C CA . SER B 1 67 ? -17.531 10.633 7.305 1 96.62 67 SER B CA 1
ATOM 2313 C C . SER B 1 67 ? -17.516 11.938 8.094 1 96.62 67 SER B C 1
ATOM 2315 O O . SER B 1 67 ? -18.516 12.672 8.109 1 96.62 67 SER B O 1
ATOM 2317 N N . TYR B 1 68 ? -16.406 12.281 8.766 1 93.94 68 TYR B N 1
ATOM 2318 C CA . TYR B 1 68 ? -16.328 13.523 9.539 1 93.94 68 TYR B CA 1
ATOM 2319 C C . TYR B 1 68 ? -16.391 14.734 8.625 1 93.94 68 TYR B C 1
ATOM 2321 O O . TYR B 1 68 ? -16.656 15.852 9.078 1 93.94 68 TYR B O 1
ATOM 2329 N N . LYS B 1 69 ? -16.141 14.461 7.34 1 93.44 69 LYS B N 1
ATOM 2330 C CA . LYS B 1 69 ? -16.156 15.547 6.367 1 93.44 69 LYS B CA 1
ATOM 2331 C C . LYS B 1 69 ? -17.422 15.516 5.52 1 93.44 69 LYS B C 1
ATOM 2333 O O . LYS B 1 69 ? -17.875 16.547 5.012 1 93.44 69 LYS B O 1
ATOM 2338 N N . THR B 1 70 ? -18 14.375 5.402 1 94.81 70 THR B N 1
ATOM 2339 C CA . THR B 1 70 ? -19.031 14.219 4.398 1 94.81 70 THR B CA 1
ATOM 2340 C C . THR B 1 70 ? -20.406 14.125 5.051 1 94.81 70 THR B C 1
ATOM 2342 O O . THR B 1 70 ? -21.438 14.312 4.391 1 94.81 70 THR B O 1
ATOM 2345 N N . VAL B 1 71 ? -20.438 13.75 6.254 1 95.12 71 VAL B N 1
ATOM 2346 C CA . VAL B 1 71 ? -21.703 13.578 6.945 1 95.12 71 VAL B CA 1
ATOM 2347 C C . VAL B 1 71 ? -22.062 14.859 7.695 1 95.12 71 VAL B C 1
ATOM 2349 O O . VAL B 1 71 ? -21.25 15.383 8.453 1 95.12 71 VAL B O 1
ATOM 2352 N N . SER B 1 72 ? -23.25 15.375 7.504 1 92.75 72 SER B N 1
ATOM 2353 C CA . SER B 1 72 ? -23.75 16.547 8.211 1 92.75 72 SER B CA 1
ATOM 2354 C C . SER B 1 72 ? -24.219 16.203 9.617 1 92.75 72 SER B C 1
ATOM 2356 O O . SER B 1 72 ? -24.625 15.062 9.875 1 92.75 72 SER B O 1
ATOM 2358 N N . GLY B 1 73 ? -24.078 17.109 10.492 1 91.75 73 GLY B N 1
ATOM 2359 C CA . GLY B 1 73 ? -24.5 16.875 11.867 1 91.75 73 GLY B CA 1
ATOM 2360 C C . GLY B 1 73 ? -23.422 17.234 12.875 1 91.75 73 GLY B C 1
ATOM 2361 O O . GLY B 1 73 ? -22.391 17.797 12.523 1 91.75 73 GLY B O 1
ATOM 2362 N N . ASP B 1 74 ? -23.781 16.906 14.117 1 92.5 74 ASP B N 1
ATOM 2363 C CA . ASP B 1 74 ? -22.797 17.219 15.148 1 92.5 74 ASP B CA 1
ATOM 2364 C C . ASP B 1 74 ? -21.734 16.125 15.242 1 92.5 74 ASP B C 1
ATOM 2366 O O . ASP B 1 74 ? -21.828 15.094 14.562 1 92.5 74 ASP B O 1
ATOM 2370 N N . ARG B 1 75 ? -20.859 16.25 16 1 91.5 75 ARG B N 1
ATOM 2371 C CA . ARG B 1 75 ? -19.703 15.359 16.094 1 91.5 75 ARG B CA 1
ATOM 2372 C C . ARG B 1 75 ? -20.109 13.992 16.625 1 91.5 75 ARG B C 1
ATOM 2374 O O . ARG B 1 75 ? -19.531 12.969 16.234 1 91.5 75 ARG B O 1
ATOM 2381 N N . THR B 1 76 ? -21 13.992 17.516 1 93.56 76 THR B N 1
ATOM 2382 C CA . THR B 1 76 ? -21.469 12.727 18.062 1 93.56 76 THR B CA 1
ATOM 2383 C C . THR B 1 76 ? -22.094 11.859 16.984 1 93.56 76 THR B C 1
ATOM 2385 O O . THR B 1 76 ? -21.844 10.648 16.938 1 93.56 76 THR B O 1
ATOM 2388 N N . TYR B 1 77 ? -22.859 12.5 16.203 1 96.12 77 TYR B N 1
ATOM 2389 C CA . TYR B 1 77 ? -23.469 11.766 15.102 1 96.12 77 TYR B CA 1
ATOM 2390 C C . TYR B 1 77 ? -22.422 11.289 14.102 1 96.12 77 TYR B C 1
ATOM 2392 O O . TYR B 1 77 ? -22.469 10.148 13.648 1 96.12 77 TYR B O 1
ATOM 2400 N N . GLN B 1 78 ? -21.531 12.141 13.727 1 96.25 78 GLN B N 1
ATOM 2401 C CA . GLN B 1 78 ? -20.453 11.766 12.82 1 96.25 78 GLN B CA 1
ATOM 2402 C C . GLN B 1 78 ? -19.641 10.602 13.375 1 96.25 78 GLN B C 1
ATOM 2404 O O . GLN B 1 78 ? -19.281 9.672 12.641 1 96.25 78 GLN B O 1
ATOM 2409 N N . LYS B 1 79 ? -19.406 10.664 14.664 1 96.5 79 LYS B N 1
ATOM 2410 C CA . LYS B 1 79 ? -18.688 9.586 15.344 1 96.5 79 LYS B CA 1
ATOM 2411 C C . LYS B 1 79 ? -19.484 8.281 15.297 1 96.5 79 LYS B C 1
ATOM 2413 O O . LYS B 1 79 ? -18.906 7.207 15.109 1 96.5 79 LYS B O 1
ATOM 2418 N N . ALA B 1 80 ? -20.734 8.359 15.484 1 97.56 80 ALA B N 1
ATOM 2419 C CA . ALA B 1 80 ? -21.609 7.184 15.43 1 97.56 80 ALA B CA 1
ATOM 2420 C C . ALA B 1 80 ? -21.578 6.547 14.039 1 97.56 80 ALA B C 1
ATOM 2422 O O . ALA B 1 80 ? -21.531 5.324 13.906 1 97.56 80 ALA B O 1
ATOM 2423 N N . VAL B 1 81 ? -21.656 7.375 13.047 1 98.31 81 VAL B N 1
ATOM 2424 C CA . VAL B 1 81 ? -21.609 6.887 11.672 1 98.31 81 VAL B CA 1
ATOM 2425 C C . VAL B 1 81 ? -20.266 6.219 11.406 1 98.31 81 VAL B C 1
ATOM 2427 O O . VAL B 1 81 ? -20.219 5.105 10.875 1 98.31 81 VAL B O 1
ATOM 2430 N N . HIS B 1 82 ? -19.172 6.875 11.812 1 98.56 82 HIS B N 1
ATOM 2431 C CA . HIS B 1 82 ? -17.828 6.344 11.648 1 98.56 82 HIS B CA 1
ATOM 2432 C C . HIS B 1 82 ? -17.688 4.98 12.312 1 98.56 82 HIS B C 1
ATOM 2434 O O . HIS B 1 82 ? -17.25 4.016 11.68 1 98.56 82 HIS B O 1
ATOM 2440 N N . MET B 1 83 ? -18.109 4.914 13.531 1 98.12 83 MET B N 1
ATOM 2441 C CA . MET B 1 83 ? -17.969 3.689 14.312 1 98.12 83 MET B CA 1
ATOM 2442 C C . MET B 1 83 ? -18.844 2.574 13.734 1 98.12 83 MET B C 1
ATOM 2444 O O . MET B 1 83 ? -18.406 1.423 13.664 1 98.12 83 MET B O 1
ATOM 2448 N N . THR B 1 84 ? -20.031 2.887 13.367 1 98.62 84 THR B N 1
ATOM 2449 C CA . THR B 1 84 ? -20.953 1.892 12.844 1 98.62 84 THR B CA 1
ATOM 2450 C C . THR B 1 84 ? -20.469 1.353 11.5 1 98.62 84 THR B C 1
ATOM 2452 O O . THR B 1 84 ? -20.469 0.14 11.281 1 98.62 84 THR B O 1
ATOM 2455 N N . LEU B 1 85 ? -20.062 2.217 10.609 1 98.81 85 LEU B N 1
ATOM 2456 C CA . LEU B 1 85 ? -19.562 1.786 9.305 1 98.81 85 LEU B CA 1
ATOM 2457 C C . LEU B 1 85 ? -18.328 0.913 9.453 1 98.81 85 LEU B C 1
ATOM 2459 O O . LEU B 1 85 ? -18.188 -0.102 8.773 1 98.81 85 LEU B O 1
ATOM 2463 N N . GLN B 1 86 ? -17.438 1.303 10.375 1 98.88 86 GLN B N 1
ATOM 2464 C CA . GLN B 1 86 ? -16.25 0.482 10.625 1 98.88 86 GLN B CA 1
ATOM 2465 C C . GLN B 1 86 ? -16.641 -0.874 11.211 1 98.88 86 GLN B C 1
ATOM 2467 O O . GLN B 1 86 ? -16 -1.888 10.914 1 98.88 86 GLN B O 1
ATOM 2472 N N . GLY B 1 87 ? -17.656 -0.892 12.055 1 98.75 87 GLY B N 1
ATOM 2473 C CA . GLY B 1 87 ? -18.141 -2.145 12.617 1 98.75 87 GLY B CA 1
ATOM 2474 C C . GLY B 1 87 ? -18.719 -3.08 11.57 1 98.75 87 GLY B C 1
ATOM 2475 O O . GLY B 1 87 ? -18.438 -4.277 11.578 1 98.75 87 GLY B O 1
ATOM 2476 N N . VAL B 1 88 ? -19.5 -2.547 10.703 1 98.88 88 VAL B N 1
ATOM 2477 C CA . VAL B 1 88 ? -20.062 -3.34 9.617 1 98.88 88 VAL B CA 1
ATOM 2478 C C . VAL B 1 88 ? -18.953 -3.838 8.703 1 98.88 88 VAL B C 1
ATOM 2480 O O . VAL B 1 88 ? -18.969 -4.984 8.25 1 98.88 88 VAL B O 1
ATOM 2483 N N . ALA B 1 89 ? -18 -2.957 8.422 1 98.88 89 ALA B N 1
ATOM 2484 C CA . ALA B 1 89 ? -16.844 -3.359 7.617 1 98.88 89 ALA B CA 1
ATOM 2485 C C . ALA B 1 89 ? -16.125 -4.551 8.242 1 98.88 89 ALA B C 1
ATOM 2487 O O . ALA B 1 89 ? -15.75 -5.496 7.547 1 98.88 89 ALA B O 1
ATOM 2488 N N . LEU B 1 90 ? -15.938 -4.496 9.539 1 98.81 90 LEU B N 1
ATOM 2489 C CA . LEU B 1 90 ? -15.281 -5.574 10.266 1 98.81 90 LEU B CA 1
ATOM 2490 C C . LEU B 1 90 ? -16.078 -6.867 10.156 1 98.81 90 LEU B C 1
ATOM 2492 O O . LEU B 1 90 ? -15.508 -7.938 9.93 1 98.81 90 LEU B O 1
ATOM 2496 N N . LEU B 1 91 ? -17.359 -6.773 10.281 1 98.69 91 LEU B N 1
ATOM 2497 C CA . LEU B 1 91 ? -18.219 -7.949 10.188 1 98.69 91 LEU B CA 1
ATOM 2498 C C . LEU B 1 91 ? -18.156 -8.555 8.781 1 98.69 91 LEU B C 1
ATOM 2500 O O . LEU B 1 91 ? -18.047 -9.773 8.633 1 98.69 91 LEU B O 1
ATOM 2504 N N . LEU B 1 92 ? -18.266 -7.715 7.789 1 98.81 92 LEU B N 1
ATOM 2505 C CA . LEU B 1 92 ? -18.141 -8.195 6.414 1 98.81 92 LEU B CA 1
ATOM 2506 C C . LEU B 1 92 ? -16.781 -8.836 6.18 1 98.81 92 LEU B C 1
ATOM 2508 O O . LEU B 1 92 ? -16.688 -9.859 5.504 1 98.81 92 LEU B O 1
ATOM 2512 N N . GLY B 1 93 ? -15.734 -8.203 6.73 1 98.62 93 GLY B N 1
ATOM 2513 C CA . GLY B 1 93 ? -14.406 -8.789 6.641 1 98.62 93 GLY B CA 1
ATOM 2514 C C . GLY B 1 93 ? -14.312 -10.172 7.25 1 98.62 93 GLY B C 1
ATOM 2515 O O . GLY B 1 93 ? -13.719 -11.078 6.664 1 98.62 93 GLY B O 1
ATOM 2516 N N . ILE B 1 94 ? -14.891 -10.32 8.383 1 98.69 94 ILE B N 1
ATOM 2517 C CA . ILE B 1 94 ? -14.867 -11.602 9.078 1 98.69 94 ILE B CA 1
ATOM 2518 C C . ILE B 1 94 ? -15.594 -12.656 8.234 1 98.69 94 ILE B C 1
ATOM 2520 O O . ILE B 1 94 ? -15.078 -13.75 8.023 1 98.69 94 ILE B O 1
ATOM 2524 N N . VAL B 1 95 ? -16.75 -12.328 7.719 1 98.56 95 VAL B N 1
ATOM 2525 C CA . VAL B 1 95 ? -17.5 -13.258 6.887 1 98.56 95 VAL B CA 1
ATOM 2526 C C . VAL B 1 95 ? -16.703 -13.586 5.625 1 98.56 95 VAL B C 1
ATOM 2528 O O . VAL B 1 95 ? -16.672 -14.742 5.195 1 98.56 95 VAL B O 1
ATOM 2531 N N . GLY B 1 96 ? -16.094 -12.602 4.996 1 98.62 96 GLY B N 1
ATOM 2532 C CA . GLY B 1 96 ? -15.25 -12.844 3.83 1 98.62 96 GLY B CA 1
ATOM 2533 C C . GLY B 1 96 ? -14.094 -13.781 4.109 1 98.62 96 GLY B C 1
ATOM 2534 O O . GLY B 1 96 ? -13.789 -14.656 3.299 1 98.62 96 GLY B O 1
ATOM 2535 N N . ILE B 1 97 ? -13.438 -13.617 5.23 1 98.62 97 ILE B N 1
ATOM 2536 C CA . ILE B 1 97 ? -12.32 -14.477 5.609 1 98.62 97 ILE B CA 1
ATOM 2537 C C . ILE B 1 97 ? -12.82 -15.898 5.859 1 98.62 97 ILE B C 1
ATOM 2539 O O . ILE B 1 97 ? -12.18 -16.859 5.453 1 98.62 97 ILE B O 1
ATOM 2543 N N . LEU B 1 98 ? -13.961 -16.031 6.52 1 98.25 98 LEU B N 1
ATOM 2544 C CA . LEU B 1 98 ? -14.539 -17.344 6.773 1 98.25 98 LEU B CA 1
ATOM 2545 C C . LEU B 1 98 ? -14.898 -18.047 5.469 1 98.25 98 LEU B C 1
ATOM 2547 O O . LEU B 1 98 ? -14.797 -19.266 5.367 1 98.25 98 LEU B O 1
ATOM 2551 N N . ALA B 1 99 ? -15.344 -17.312 4.496 1 98.38 99 ALA B N 1
ATOM 2552 C CA . ALA B 1 99 ? -15.625 -17.891 3.184 1 98.38 99 ALA B CA 1
ATOM 2553 C C . ALA B 1 99 ? -14.367 -18.469 2.557 1 98.38 99 ALA B C 1
ATOM 2555 O O . ALA B 1 99 ? -14.398 -19.578 2.014 1 98.38 99 ALA B O 1
ATOM 2556 N N . ALA B 1 100 ? -13.289 -17.766 2.625 1 97.94 100 ALA B N 1
ATOM 2557 C CA . ALA B 1 100 ? -12.023 -18.266 2.104 1 97.94 100 ALA B CA 1
ATOM 2558 C C . ALA B 1 100 ? -11.57 -19.516 2.871 1 97.94 100 ALA B C 1
ATOM 2560 O O . ALA B 1 100 ? -11.086 -20.469 2.277 1 97.94 100 ALA B O 1
ATOM 2561 N N . TYR B 1 101 ? -11.75 -19.453 4.172 1 97.75 101 TYR B N 1
ATOM 2562 C CA . TYR B 1 101 ? -11.383 -20.594 5.012 1 97.75 101 TYR B CA 1
ATOM 2563 C C . TYR B 1 101 ? -12.195 -21.828 4.648 1 97.75 101 TYR B C 1
ATOM 2565 O O . TYR B 1 101 ? -11.656 -22.938 4.578 1 97.75 101 TYR B O 1
ATOM 2573 N N . LYS B 1 102 ? -13.453 -21.688 4.492 1 97.56 102 LYS B N 1
ATOM 2574 C CA . LYS B 1 102 ? -14.32 -22.781 4.094 1 97.56 102 LYS B CA 1
ATOM 2575 C C . LYS B 1 102 ? -13.883 -23.375 2.756 1 97.56 102 LYS B C 1
ATOM 2577 O O . LYS B 1 102 ? -13.828 -24.594 2.594 1 97.56 102 LYS B O 1
ATOM 2582 N N . PHE B 1 103 ? -13.641 -22.531 1.799 1 97.31 103 PHE B N 1
ATOM 2583 C CA . PHE B 1 103 ? -13.164 -22.984 0.492 1 97.31 103 PHE B CA 1
ATOM 2584 C C . PHE B 1 103 ? -11.906 -23.828 0.629 1 97.31 103 PHE B C 1
ATOM 2586 O O . PHE B 1 103 ? -11.805 -24.891 0.029 1 97.31 103 PHE B O 1
ATOM 2593 N N . HIS B 1 104 ? -10.922 -23.328 1.432 1 96.81 104 HIS B N 1
ATOM 2594 C CA . HIS B 1 104 ? -9.672 -24.047 1.65 1 96.81 104 HIS B CA 1
ATOM 2595 C C . HIS B 1 104 ? -9.914 -25.391 2.33 1 96.81 104 HIS B C 1
ATOM 2597 O O . HIS B 1 104 ? -9.289 -26.391 1.975 1 96.81 104 HIS B O 1
ATOM 2603 N N . SER B 1 105 ? -10.781 -25.359 3.287 1 95.81 105 SER B N 1
ATOM 2604 C CA . SER B 1 105 ? -11.109 -26.594 4.016 1 95.81 105 SER B CA 1
ATOM 2605 C C . SER B 1 105 ? -11.75 -27.625 3.102 1 95.81 105 SER B C 1
ATOM 2607 O O . SER B 1 105 ? -11.383 -28.797 3.135 1 95.81 105 SER B O 1
ATOM 2609 N N . ASP B 1 106 ? -12.609 -27.188 2.289 1 95.44 106 ASP B N 1
ATOM 2610 C CA . ASP B 1 106 ? -13.328 -28.078 1.384 1 95.44 106 ASP B CA 1
ATOM 2611 C C . ASP B 1 106 ? -12.383 -28.734 0.383 1 95.44 106 ASP B C 1
ATOM 2613 O O . ASP B 1 106 ? -12.578 -29.891 -0.01 1 95.44 106 ASP B O 1
ATOM 2617 N N . LEU B 1 107 ? -11.398 -28.016 -0.009 1 94.69 107 LEU B N 1
ATOM 2618 C CA . LEU B 1 107 ? -10.508 -28.5 -1.062 1 94.69 107 LEU B CA 1
ATOM 2619 C C . LEU B 1 107 ? -9.18 -28.953 -0.479 1 94.69 107 LEU B C 1
ATOM 2621 O O . LEU B 1 107 ? -8.234 -29.25 -1.224 1 94.69 107 LEU B O 1
ATOM 2625 N N . LYS B 1 108 ? -9.031 -28.953 0.88 1 95.19 108 LYS B N 1
ATOM 2626 C CA . LYS B 1 108 ? -7.836 -29.391 1.604 1 95.19 108 LYS B CA 1
ATOM 2627 C C . LYS B 1 108 ? -6.613 -28.578 1.185 1 95.19 108 LYS B C 1
ATOM 2629 O O . LYS B 1 108 ? -5.535 -29.141 0.975 1 95.19 108 LYS B O 1
ATOM 2634 N N . ILE B 1 109 ? -6.832 -27.328 0.873 1 93.75 109 ILE B N 1
ATOM 2635 C CA . ILE B 1 109 ? -5.762 -26.375 0.596 1 93.75 109 ILE B CA 1
ATOM 2636 C C . ILE B 1 109 ? -5.184 -25.859 1.909 1 93.75 109 ILE B C 1
ATOM 2638 O O . ILE B 1 109 ? -5.926 -25.562 2.846 1 93.75 109 ILE B O 1
ATOM 2642 N N . GLN B 1 110 ? -3.898 -25.734 1.988 1 95.69 110 GLN B N 1
ATOM 2643 C CA . GLN B 1 110 ? -3.25 -25.234 3.197 1 95.69 110 GLN B CA 1
ATOM 2644 C C . GLN B 1 110 ? -3.492 -23.734 3.375 1 95.69 110 GLN B C 1
ATOM 2646 O O . GLN B 1 110 ? -3.512 -22.984 2.398 1 95.69 110 GLN B O 1
ATOM 2651 N N . ASN B 1 111 ? -3.617 -23.359 4.656 1 96.44 111 ASN B N 1
ATOM 2652 C CA . ASN B 1 111 ? -3.879 -21.953 4.988 1 96.44 111 ASN B CA 1
ATOM 2653 C C . ASN B 1 111 ? -2.619 -21.25 5.48 1 96.44 111 ASN B C 1
ATOM 2655 O O . ASN B 1 111 ? -1.685 -21.906 5.953 1 96.44 111 ASN B O 1
ATOM 2659 N N . PHE B 1 112 ? -2.516 -19.922 5.328 1 97.06 112 PHE B N 1
ATOM 2660 C CA . PHE B 1 112 ? -1.667 -18.969 6.035 1 97.06 112 PHE B CA 1
ATOM 2661 C C . PHE B 1 112 ? -0.214 -19.109 5.598 1 97.06 112 PHE B C 1
ATOM 2663 O O . PHE B 1 112 ? 0.697 -18.672 6.305 1 97.06 112 PHE B O 1
ATOM 2670 N N . TYR B 1 113 ? 0.056 -19.656 4.457 1 97.25 113 TYR B N 1
ATOM 2671 C CA . TYR B 1 113 ? 1.438 -19.812 4.016 1 97.25 113 TYR B CA 1
ATOM 2672 C C . TYR B 1 113 ? 1.887 -18.625 3.18 1 97.25 113 TYR B C 1
ATOM 2674 O O . TYR B 1 113 ? 3.086 -18.375 3.031 1 97.25 113 TYR B O 1
ATOM 2682 N N . SER B 1 114 ? 0.931 -17.969 2.582 1 98.25 114 SER B N 1
ATOM 2683 C CA . SER B 1 114 ? 1.274 -16.969 1.565 1 98.25 114 SER B CA 1
ATOM 2684 C C . SER B 1 114 ? 1.432 -15.586 2.176 1 98.25 114 SER B C 1
ATOM 2686 O O . SER B 1 114 ? 0.913 -15.312 3.262 1 98.25 114 SER B O 1
ATOM 2688 N N . LEU B 1 115 ? 2.145 -14.727 1.466 1 98.81 115 LEU B N 1
ATOM 2689 C CA . LEU B 1 115 ? 2.309 -13.336 1.889 1 98.81 115 LEU B CA 1
ATOM 2690 C C . LEU B 1 115 ? 0.958 -12.633 1.987 1 98.81 115 LEU B C 1
ATOM 2692 O O . LEU B 1 115 ? 0.739 -11.828 2.893 1 98.81 115 LEU B O 1
ATOM 2696 N N . HIS B 1 116 ? 0.047 -12.938 1.094 1 98.88 116 HIS B N 1
ATOM 2697 C CA . HIS B 1 116 ? -1.304 -12.391 1.139 1 98.88 116 HIS B CA 1
ATOM 2698 C C . HIS B 1 116 ? -1.986 -12.711 2.463 1 98.88 116 HIS B C 1
ATOM 2700 O O . HIS B 1 116 ? -2.576 -11.836 3.094 1 98.88 116 HIS B O 1
ATOM 2706 N N . SER B 1 117 ? -1.888 -13.938 2.877 1 98.69 117 SER B N 1
ATOM 2707 C CA . SER B 1 117 ? -2.559 -14.328 4.113 1 98.69 117 SER B CA 1
ATOM 2708 C C . SER B 1 117 ? -1.929 -13.641 5.32 1 98.69 117 SER B C 1
ATOM 2710 O O . SER B 1 117 ? -2.623 -13.305 6.281 1 98.69 117 SER B O 1
ATOM 2712 N N . TRP B 1 118 ? -0.626 -13.406 5.301 1 98.81 118 TRP B N 1
ATOM 2713 C CA . TRP B 1 118 ? 0.015 -12.68 6.395 1 98.81 118 TRP B CA 1
ATOM 2714 C C . TRP B 1 118 ? -0.479 -11.234 6.453 1 98.81 118 TRP B C 1
ATOM 2716 O O . TRP B 1 118 ? -0.796 -10.727 7.531 1 98.81 118 TRP B O 1
ATOM 2726 N N . PHE B 1 119 ? -0.53 -10.633 5.316 1 98.88 119 PHE B N 1
ATOM 2727 C CA . PHE B 1 119 ? -1.086 -9.281 5.254 1 98.88 119 PHE B CA 1
ATOM 2728 C C . PHE B 1 119 ? -2.541 -9.273 5.711 1 98.88 119 PHE B C 1
ATOM 2730 O O . PHE B 1 119 ? -2.975 -8.359 6.406 1 98.88 119 PHE B O 1
ATOM 2737 N N . GLY B 1 120 ? -3.268 -10.328 5.312 1 98.81 120 GLY B N 1
ATOM 2738 C CA . GLY B 1 120 ? -4.656 -10.43 5.734 1 98.81 120 GLY B CA 1
ATOM 2739 C C . GLY B 1 120 ? -4.816 -10.484 7.242 1 98.81 120 GLY B C 1
ATOM 2740 O O . GLY B 1 120 ? -5.676 -9.805 7.805 1 98.81 120 GLY B O 1
ATOM 2741 N N . ILE B 1 121 ? -3.994 -11.234 7.836 1 98.69 121 ILE B N 1
ATOM 2742 C CA . ILE B 1 121 ? -4.039 -11.375 9.289 1 98.69 121 ILE B CA 1
ATOM 2743 C C . ILE B 1 121 ? -3.707 -10.047 9.945 1 98.69 121 ILE B C 1
ATOM 2745 O O . ILE B 1 121 ? -4.406 -9.609 10.867 1 98.69 121 ILE B O 1
ATOM 2749 N N . ILE B 1 122 ? -2.717 -9.375 9.461 1 98.75 122 ILE B N 1
ATOM 2750 C CA . ILE B 1 122 ? -2.324 -8.078 10 1 98.75 122 ILE B CA 1
ATOM 2751 C C . ILE B 1 122 ? -3.465 -7.078 9.82 1 98.75 122 ILE B C 1
ATOM 2753 O O . ILE B 1 122 ? -3.787 -6.324 10.742 1 98.75 122 ILE B O 1
ATOM 2757 N N . THR B 1 123 ? -4.055 -7.113 8.703 1 98.75 123 THR B N 1
ATOM 2758 C CA . THR B 1 123 ? -5.129 -6.176 8.391 1 98.75 123 THR B CA 1
ATOM 2759 C C . THR B 1 123 ? -6.301 -6.359 9.344 1 98.75 123 THR B C 1
ATOM 2761 O O . THR B 1 123 ? -6.766 -5.398 9.961 1 98.75 123 THR B O 1
ATOM 2764 N N . ILE B 1 124 ? -6.785 -7.594 9.516 1 98.56 124 ILE B N 1
ATOM 2765 C CA . ILE B 1 124 ? -7.965 -7.812 10.344 1 98.56 124 ILE B CA 1
ATOM 2766 C C . ILE B 1 124 ? -7.637 -7.492 11.797 1 98.56 124 ILE B C 1
ATOM 2768 O O . ILE B 1 124 ? -8.492 -6.992 12.539 1 98.56 124 ILE B O 1
ATOM 2772 N N . LEU B 1 125 ? -6.434 -7.766 12.195 1 98.62 125 LEU B N 1
ATOM 2773 C CA . LEU B 1 125 ? -6.027 -7.441 13.562 1 98.62 125 LEU B CA 1
ATOM 2774 C C . LEU B 1 125 ? -5.984 -5.93 13.773 1 98.62 125 LEU B C 1
ATOM 2776 O O . LEU B 1 125 ? -6.406 -5.43 14.812 1 98.62 125 LEU B O 1
ATOM 2780 N N . LEU B 1 126 ? -5.445 -5.223 12.812 1 98.62 126 LEU B N 1
ATOM 2781 C CA . LEU B 1 126 ? -5.41 -3.768 12.906 1 98.62 126 LEU B CA 1
ATOM 2782 C C . LEU B 1 126 ? -6.824 -3.195 12.984 1 98.62 126 LEU B C 1
ATOM 2784 O O . LEU B 1 126 ? -7.098 -2.328 13.82 1 98.62 126 LEU B O 1
ATOM 2788 N N . TYR B 1 127 ? -7.68 -3.682 12.172 1 98.75 127 TYR B N 1
ATOM 2789 C CA . TYR B 1 127 ? -9.055 -3.186 12.172 1 98.75 127 TYR B CA 1
ATOM 2790 C C . TYR B 1 127 ? -9.75 -3.51 13.484 1 98.75 127 TYR B C 1
ATOM 2792 O O . TYR B 1 127 ? -10.484 -2.678 14.031 1 98.75 127 TYR B O 1
ATOM 2800 N N . LEU B 1 128 ? -9.562 -4.738 13.953 1 98.62 128 LEU B N 1
ATOM 2801 C CA . LEU B 1 128 ? -10.164 -5.148 15.219 1 98.62 128 LEU B CA 1
ATOM 2802 C C . LEU B 1 128 ? -9.68 -4.273 16.375 1 98.62 128 LEU B C 1
ATOM 2804 O O . LEU B 1 128 ? -10.484 -3.746 17.141 1 98.62 128 LEU B O 1
ATOM 2808 N N . LEU B 1 129 ? -8.398 -4.105 16.469 1 98.44 129 LEU B N 1
ATOM 2809 C CA . LEU B 1 129 ? -7.805 -3.307 17.531 1 98.44 129 LEU B CA 1
ATOM 2810 C C . LEU B 1 129 ? -8.234 -1.848 17.422 1 98.44 129 LEU B C 1
ATOM 2812 O O . LEU B 1 129 ? -8.555 -1.212 18.422 1 98.44 129 LEU B O 1
ATOM 2816 N N . GLN B 1 130 ? -8.234 -1.32 16.234 1 98.5 130 GLN B N 1
ATOM 2817 C CA . GLN B 1 130 ? -8.664 0.056 16 1 98.5 130 GLN B CA 1
ATOM 2818 C C . GLN B 1 130 ? -10.117 0.254 16.422 1 98.5 130 GLN B C 1
ATOM 2820 O O . GLN B 1 130 ? -10.461 1.282 17.016 1 98.5 130 GLN B O 1
ATOM 2825 N N . TRP B 1 131 ? -10.953 -0.671 16.047 1 98.5 131 TRP B N 1
ATOM 2826 C CA . TRP B 1 131 ? -12.367 -0.539 16.375 1 98.5 131 TRP B CA 1
ATOM 2827 C C . TRP B 1 131 ? -12.586 -0.584 17.891 1 98.5 131 TRP B C 1
ATOM 2829 O O . TRP B 1 131 ? -13.289 0.259 18.453 1 98.5 131 TRP B O 1
ATOM 2839 N N . ILE B 1 132 ? -11.953 -1.528 18.562 1 98.12 132 ILE B N 1
ATOM 2840 C CA . ILE B 1 132 ? -12.109 -1.7 20.016 1 98.12 132 ILE B CA 1
ATOM 2841 C C . ILE B 1 132 ? -11.547 -0.483 20.734 1 98.12 132 ILE B C 1
ATOM 2843 O O . ILE B 1 132 ? -12.227 0.104 21.594 1 98.12 132 ILE B O 1
ATOM 2847 N N . LEU B 1 133 ? -10.328 -0.065 20.438 1 97.06 133 LEU B N 1
ATOM 2848 C CA . LEU B 1 133 ? -9.695 1.064 21.094 1 97.06 133 LEU B CA 1
ATOM 2849 C C . LEU B 1 133 ? -10.438 2.361 20.812 1 97.06 133 LEU B C 1
ATOM 2851 O O . LEU B 1 133 ? -10.555 3.227 21.672 1 97.06 133 LEU B O 1
ATOM 2855 N N . GLY B 1 134 ? -10.875 2.473 19.578 1 97.06 134 GLY B N 1
ATOM 2856 C CA . GLY B 1 134 ? -11.688 3.635 19.25 1 97.06 134 GLY B CA 1
ATOM 2857 C C . GLY B 1 134 ? -12.992 3.686 20.016 1 97.06 134 GLY B C 1
ATOM 2858 O O . GLY B 1 134 ? -13.391 4.746 20.516 1 97.06 134 GLY B O 1
ATOM 2859 N N . PHE B 1 135 ? -13.625 2.559 20.125 1 97.06 135 PHE B N 1
ATOM 2860 C CA . PHE B 1 135 ? -14.883 2.469 20.859 1 97.06 135 PHE B CA 1
ATOM 2861 C C . PHE B 1 135 ? -14.688 2.818 22.328 1 97.06 135 PHE B C 1
ATOM 2863 O O . PHE B 1 135 ? -15.414 3.648 22.875 1 97.06 135 PHE B O 1
ATOM 2870 N N . VAL B 1 136 ? -13.711 2.268 22.938 1 96.12 136 VAL B N 1
ATOM 2871 C CA . VAL B 1 136 ? -13.453 2.447 24.359 1 96.12 136 VAL B CA 1
ATOM 2872 C C . VAL B 1 136 ? -12.977 3.875 24.625 1 96.12 136 VAL B C 1
ATOM 2874 O O . VAL B 1 136 ? -13.422 4.516 25.578 1 96.12 136 VAL B O 1
ATOM 2877 N N . SER B 1 137 ? -12.188 4.449 23.812 1 94.75 137 SER B N 1
ATOM 2878 C CA . SER B 1 137 ? -11.555 5.742 24.047 1 94.75 137 SER B CA 1
ATOM 2879 C C . SER B 1 137 ? -12.492 6.891 23.672 1 94.75 137 SER B C 1
ATOM 2881 O O . SER B 1 137 ? -12.625 7.855 24.438 1 94.75 137 SER B O 1
ATOM 2883 N N . PHE B 1 138 ? -13.109 6.738 22.562 1 93.94 138 PHE B N 1
ATOM 2884 C CA . PHE B 1 138 ? -13.727 7.934 22 1 93.94 138 PHE B CA 1
ATOM 2885 C C . PHE B 1 138 ? -15.25 7.836 22.062 1 93.94 138 PHE B C 1
ATOM 2887 O O . PHE B 1 138 ? -15.938 8.852 22.172 1 93.94 138 PHE B O 1
ATOM 2894 N N . TRP B 1 139 ? -15.758 6.684 21.922 1 92.69 139 TRP B N 1
ATOM 2895 C CA . TRP B 1 139 ? -17.203 6.551 22 1 92.69 139 TRP B CA 1
ATOM 2896 C C . TRP B 1 139 ? -17.688 6.531 23.453 1 92.69 139 TRP B C 1
ATOM 2898 O O . TRP B 1 139 ? -18.547 7.32 23.844 1 92.69 139 TRP B O 1
ATOM 2908 N N . THR B 1 140 ? -17.094 5.637 24.297 1 93.56 140 THR B N 1
ATOM 2909 C CA . THR B 1 140 ? -17.516 5.535 25.688 1 93.56 140 THR B CA 1
ATOM 2910 C C . THR B 1 140 ? -16.859 6.625 26.531 1 93.56 140 THR B C 1
ATOM 2912 O O . THR B 1 140 ? -17.312 6.906 27.641 1 93.56 140 THR B O 1
ATOM 2915 N N . GLN B 1 141 ? -15.789 7.16 26.047 1 91.94 141 GLN B N 1
ATOM 2916 C CA . GLN B 1 141 ? -15.023 8.172 26.766 1 91.94 141 GLN B CA 1
ATOM 2917 C C . GLN B 1 141 ? -14.625 7.68 28.156 1 91.94 141 GLN B C 1
ATOM 2919 O O . GLN B 1 141 ? -14.797 8.391 29.141 1 91.94 141 GLN B O 1
ATOM 2924 N N . SER B 1 142 ? -14.188 6.461 28.156 1 93.19 142 SER B N 1
ATOM 2925 C CA . SER B 1 142 ? -13.789 5.805 29.391 1 93.19 142 SER B CA 1
ATOM 2926 C C . SER B 1 142 ? -12.398 6.25 29.828 1 93.19 142 SER B C 1
ATOM 2928 O O . SER B 1 142 ? -11.992 5.996 30.969 1 93.19 142 SER B O 1
ATOM 2930 N N . LEU B 1 143 ? -11.719 6.93 29.016 1 93.19 143 LEU B N 1
ATOM 2931 C CA . LEU B 1 143 ? -10.391 7.438 29.312 1 93.19 143 LEU B CA 1
ATOM 2932 C C . LEU B 1 143 ? -10.422 8.938 29.562 1 93.19 143 LEU B C 1
ATOM 2934 O O . LEU B 1 143 ? -11.367 9.617 29.172 1 93.19 143 LEU B O 1
ATOM 2938 N N . SER B 1 144 ? -9.391 9.383 30.234 1 93.62 144 SER B N 1
ATOM 2939 C CA . SER B 1 144 ? -9.32 10.812 30.516 1 93.62 144 SER B CA 1
ATOM 2940 C C . SER B 1 144 ? -9.203 11.625 29.234 1 93.62 144 SER B C 1
ATOM 2942 O O . SER B 1 144 ? -8.773 11.109 28.203 1 93.62 144 SER B O 1
ATOM 2944 N N . SER B 1 145 ? -9.523 12.859 29.328 1 91.75 145 SER B N 1
ATOM 2945 C CA . SER B 1 145 ? -9.445 13.758 28.188 1 91.75 145 SER B CA 1
ATOM 2946 C C . SER B 1 145 ? -8.008 13.891 27.688 1 91.75 145 SER B C 1
ATOM 2948 O O . SER B 1 145 ? -7.77 13.953 26.484 1 91.75 145 SER B O 1
ATOM 2950 N N . SER B 1 146 ? -7.176 13.961 28.594 1 91.56 146 SER B N 1
ATOM 2951 C CA . SER B 1 146 ? -5.766 14.094 28.234 1 91.56 146 SER B CA 1
ATOM 2952 C C . SER B 1 146 ? -5.27 12.859 27.484 1 91.56 146 SER B C 1
ATOM 2954 O O . SER B 1 146 ? -4.555 12.969 26.484 1 91.56 146 SER B O 1
ATOM 2956 N N . THR B 1 147 ? -5.648 11.703 27.984 1 92.88 147 THR B N 1
ATOM 2957 C CA . THR B 1 147 ? -5.258 10.453 27.328 1 92.88 147 THR B CA 1
ATOM 2958 C C . THR B 1 147 ? -5.879 10.344 25.953 1 92.88 147 THR B C 1
ATOM 2960 O O . THR B 1 147 ? -5.219 9.922 25 1 92.88 147 THR B O 1
ATOM 2963 N N . ARG B 1 148 ? -7.082 10.695 25.781 1 94.06 148 ARG B N 1
ATOM 2964 C CA . ARG B 1 148 ? -7.758 10.664 24.484 1 94.06 148 ARG B CA 1
ATOM 2965 C C . ARG B 1 148 ? -7.074 11.586 23.5 1 94.06 148 ARG B C 1
ATOM 2967 O O . ARG B 1 148 ? -6.902 11.234 22.328 1 94.06 148 ARG B O 1
ATOM 2974 N N . ALA B 1 149 ? -6.668 12.727 23.984 1 91.5 149 ALA B N 1
ATOM 2975 C CA . ALA B 1 149 ? -5.973 13.695 23.141 1 91.5 149 ALA B CA 1
ATOM 2976 C C . ALA B 1 149 ? -4.645 13.133 22.641 1 91.5 149 ALA B C 1
ATOM 2978 O O . ALA B 1 149 ? -4.238 13.398 21.516 1 91.5 149 ALA B O 1
ATOM 2979 N N . GLU B 1 150 ? -4.066 12.406 23.516 1 92.12 150 GLU B N 1
ATOM 2980 C CA . GLU B 1 150 ? -2.783 11.797 23.156 1 92.12 150 GLU B CA 1
ATOM 2981 C C . GLU B 1 150 ? -2.965 10.641 22.188 1 92.12 150 GLU B C 1
ATOM 2983 O O . GLU B 1 150 ? -2.1 10.391 21.344 1 92.12 150 GLU B O 1
ATOM 2988 N N . LEU B 1 151 ? -4.066 9.977 22.266 1 94.81 151 LEU B N 1
ATOM 2989 C CA . LEU B 1 151 ? -4.305 8.773 21.484 1 94.81 151 LEU B CA 1
ATOM 2990 C C . LEU B 1 151 ? -4.84 9.117 20.094 1 94.81 151 LEU B C 1
ATOM 2992 O O . LEU B 1 151 ? -4.73 8.32 19.172 1 94.81 151 LEU B O 1
ATOM 2996 N N . LEU B 1 152 ? -5.383 10.281 19.953 1 94.81 152 LEU B N 1
ATOM 2997 C CA . LEU B 1 152 ? -6.113 10.641 18.75 1 94.81 152 LEU B CA 1
ATOM 2998 C C . LEU B 1 152 ? -5.195 10.617 17.531 1 94.81 152 LEU B C 1
ATOM 3000 O O . LEU B 1 152 ? -5.516 9.984 16.516 1 94.81 152 LEU B O 1
ATOM 3004 N N . PRO B 1 153 ? -3.969 11.188 17.641 1 94.19 153 PRO B N 1
ATOM 3005 C CA . PRO B 1 153 ? -3.092 11.125 16.469 1 94.19 153 PRO B CA 1
ATOM 3006 C C . PRO B 1 153 ? -2.693 9.703 16.094 1 94.19 153 PRO B C 1
ATOM 3008 O O . PRO B 1 153 ? -2.57 9.375 14.914 1 94.19 153 PRO B O 1
ATOM 3011 N N . TRP B 1 154 ? -2.52 8.867 17.078 1 95.88 154 TRP B N 1
ATOM 3012 C CA . TRP B 1 154 ? -2.197 7.469 16.812 1 95.88 154 TRP B CA 1
ATOM 3013 C C . TRP B 1 154 ? -3.377 6.746 16.172 1 95.88 154 TRP B C 1
ATOM 3015 O O . TRP B 1 154 ? -3.191 5.938 15.258 1 95.88 154 TRP B O 1
ATOM 3025 N N . HIS B 1 155 ? -4.586 7.023 16.703 1 97.44 155 HIS B N 1
ATOM 3026 C CA . HIS B 1 155 ? -5.789 6.418 16.141 1 97.44 155 HIS B CA 1
ATOM 3027 C C . HIS B 1 155 ? -5.945 6.773 14.664 1 97.44 155 HIS B C 1
ATOM 3029 O O . HIS B 1 155 ? -6.246 5.906 13.844 1 97.44 155 HIS B O 1
ATOM 3035 N N . ILE B 1 156 ? -5.688 8.016 14.336 1 96.44 156 ILE B N 1
ATOM 3036 C CA . ILE B 1 156 ? -5.816 8.484 12.961 1 96.44 156 ILE B CA 1
ATOM 3037 C C . ILE B 1 156 ? -4.738 7.844 12.094 1 96.44 156 ILE B C 1
ATOM 3039 O O . ILE B 1 156 ? -5.031 7.305 11.023 1 96.44 156 ILE B O 1
ATOM 3043 N N . PHE B 1 157 ? -3.51 7.836 12.562 1 96.5 157 PHE B N 1
ATOM 3044 C CA . PHE B 1 157 ? -2.393 7.285 11.805 1 96.5 157 PHE B CA 1
ATOM 3045 C C . PHE B 1 157 ? -2.578 5.793 11.562 1 96.5 157 PHE B C 1
ATOM 3047 O O . PHE B 1 157 ? -2.447 5.316 10.438 1 96.5 157 PHE B O 1
ATOM 3054 N N . LEU B 1 158 ? -2.873 5.082 12.586 1 97.94 158 LEU B N 1
ATOM 3055 C CA . LEU B 1 158 ? -3.008 3.631 12.484 1 97.94 158 LEU B CA 1
ATOM 3056 C C . LEU B 1 158 ? -4.27 3.252 11.719 1 97.94 158 LEU B C 1
ATOM 3058 O O . LEU B 1 158 ? -4.309 2.215 11.055 1 97.94 158 LEU B O 1
ATOM 3062 N N . GLY B 1 159 ? -5.309 4.059 11.859 1 98.25 159 GLY B N 1
ATOM 3063 C CA . GLY B 1 159 ? -6.496 3.834 11.047 1 98.25 159 GLY B CA 1
ATOM 3064 C C . GLY B 1 159 ? -6.234 3.938 9.562 1 98.25 159 GLY B C 1
ATOM 3065 O O . GLY B 1 159 ? -6.625 3.057 8.789 1 98.25 159 GLY B O 1
ATOM 3066 N N . LEU B 1 160 ? -5.582 5.031 9.164 1 98.19 160 LEU B N 1
ATOM 3067 C CA . LEU B 1 160 ? -5.223 5.18 7.758 1 98.19 160 LEU B CA 1
ATOM 3068 C C . LEU B 1 160 ? -4.238 4.094 7.332 1 98.19 160 LEU B C 1
ATOM 3070 O O . LEU B 1 160 ? -4.309 3.59 6.211 1 98.19 160 LEU B O 1
ATOM 3074 N N . GLY B 1 161 ? -3.312 3.742 8.227 1 98.5 161 GLY B N 1
ATOM 3075 C CA . GLY B 1 161 ? -2.404 2.637 7.969 1 98.5 161 GLY B CA 1
ATOM 3076 C C . GLY B 1 161 ? -3.117 1.322 7.723 1 98.5 161 GLY B C 1
ATOM 3077 O O . GLY B 1 161 ? -2.732 0.558 6.836 1 98.5 161 GLY B O 1
ATOM 3078 N N . ALA B 1 162 ? -4.105 1.047 8.562 1 98.75 162 ALA B N 1
ATOM 3079 C CA . ALA B 1 162 ? -4.906 -0.16 8.375 1 98.75 162 ALA B CA 1
ATOM 3080 C C . ALA B 1 162 ? -5.574 -0.162 7 1 98.75 162 ALA B C 1
ATOM 3082 O O . ALA B 1 162 ? -5.598 -1.187 6.312 1 98.75 162 ALA B O 1
ATOM 3083 N N . PHE B 1 163 ? -6.133 0.976 6.633 1 98.94 163 PHE B N 1
ATOM 3084 C CA . PHE B 1 163 ? -6.793 1.114 5.344 1 98.94 163 PHE B CA 1
ATOM 3085 C C . PHE B 1 163 ? -5.82 0.856 4.203 1 98.94 163 PHE B C 1
ATOM 3087 O O . PHE B 1 163 ? -6.121 0.097 3.279 1 98.94 163 PHE B O 1
ATOM 3094 N N . VAL B 1 164 ? -4.621 1.42 4.246 1 98.88 164 VAL B N 1
ATOM 3095 C CA . VAL B 1 164 ? -3.605 1.24 3.213 1 98.88 164 VAL B CA 1
ATOM 3096 C C . VAL B 1 164 ? -3.141 -0.214 3.193 1 98.88 164 VAL B C 1
ATOM 3098 O O . VAL B 1 164 ? -2.908 -0.784 2.125 1 98.88 164 VAL B O 1
ATOM 3101 N N . THR B 1 165 ? -2.988 -0.779 4.352 1 98.88 165 THR B N 1
ATOM 3102 C CA . THR B 1 165 ? -2.621 -2.189 4.422 1 98.88 165 THR B CA 1
ATOM 3103 C C . THR B 1 165 ? -3.705 -3.062 3.793 1 98.88 165 THR B C 1
ATOM 3105 O O . THR B 1 165 ? -3.402 -4.062 3.143 1 98.88 165 THR B O 1
ATOM 3108 N N . ALA B 1 166 ? -4.953 -2.703 4.035 1 98.94 166 ALA B N 1
ATOM 3109 C CA . ALA B 1 166 ? -6.055 -3.426 3.404 1 98.94 166 ALA B CA 1
ATOM 3110 C C . ALA B 1 166 ? -5.98 -3.324 1.885 1 98.94 166 ALA B C 1
ATOM 3112 O O . ALA B 1 166 ? -6.23 -4.301 1.177 1 98.94 166 ALA B O 1
ATOM 3113 N N . LEU B 1 167 ? -5.691 -2.162 1.392 1 98.94 167 LEU B N 1
ATOM 3114 C CA . LEU B 1 167 ? -5.512 -1.988 -0.046 1 98.94 167 LEU B CA 1
ATOM 3115 C C . LEU B 1 167 ? -4.41 -2.902 -0.569 1 98.94 167 LEU B C 1
ATOM 3117 O O . LEU B 1 167 ? -4.594 -3.59 -1.576 1 98.94 167 LEU B O 1
ATOM 3121 N N . ALA B 1 168 ? -3.291 -2.912 0.112 1 98.88 168 ALA B N 1
ATOM 3122 C CA . ALA B 1 168 ? -2.176 -3.768 -0.287 1 98.88 168 ALA B CA 1
ATOM 3123 C C . ALA B 1 168 ? -2.572 -5.238 -0.246 1 98.88 168 ALA B C 1
ATOM 3125 O O . ALA B 1 168 ? -2.191 -6.016 -1.125 1 98.88 168 ALA B O 1
ATOM 3126 N N . THR B 1 169 ? -3.285 -5.555 0.785 1 98.94 169 THR B N 1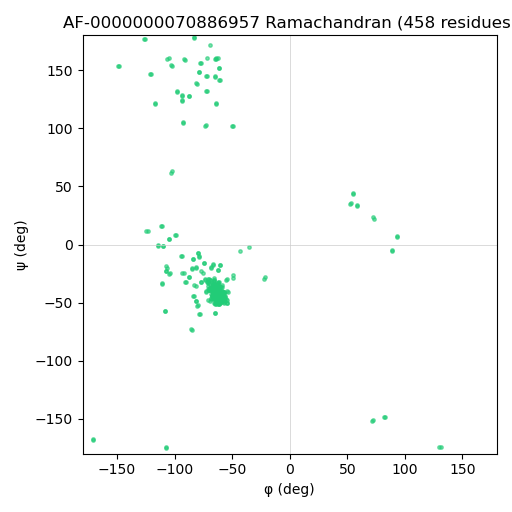
ATOM 3127 C CA . THR B 1 169 ? -3.742 -6.934 0.922 1 98.94 169 THR B CA 1
ATOM 3128 C C . THR B 1 169 ? -4.609 -7.34 -0.267 1 98.94 169 THR B C 1
ATOM 3130 O O . THR B 1 169 ? -4.473 -8.445 -0.794 1 98.94 169 THR B O 1
ATOM 3133 N N . ALA B 1 170 ? -5.512 -6.465 -0.63 1 98.94 170 ALA B N 1
ATOM 3134 C CA . ALA B 1 170 ? -6.379 -6.738 -1.773 1 98.94 170 ALA B CA 1
ATOM 3135 C C . ALA B 1 170 ? -5.562 -6.926 -3.049 1 98.94 170 ALA B C 1
ATOM 3137 O O . ALA B 1 170 ? -5.84 -7.828 -3.844 1 98.94 170 ALA B O 1
ATOM 3138 N N . GLU B 1 171 ? -4.578 -6.07 -3.248 1 98.94 171 GLU B N 1
ATOM 3139 C CA . GLU B 1 171 ? -3.713 -6.191 -4.418 1 98.94 171 GLU B CA 1
ATOM 3140 C C . GLU B 1 171 ? -2.99 -7.535 -4.434 1 98.94 171 GLU B C 1
ATOM 3142 O O . GLU B 1 171 ? -2.883 -8.18 -5.477 1 98.94 171 GLU B O 1
ATOM 3147 N N . LEU B 1 172 ? -2.482 -7.898 -3.262 1 98.94 172 LEU B N 1
ATOM 3148 C CA . LEU B 1 172 ? -1.797 -9.18 -3.137 1 98.94 172 LEU B CA 1
ATOM 3149 C C . LEU B 1 172 ? -2.738 -10.336 -3.459 1 98.94 172 LEU B C 1
ATOM 3151 O O . LEU B 1 172 ? -2.352 -11.281 -4.145 1 98.94 172 LEU B O 1
ATOM 3155 N N . GLY B 1 173 ? -3.943 -10.258 -2.979 1 98.88 173 GLY B N 1
ATOM 3156 C CA . GLY B 1 173 ? -4.918 -11.305 -3.248 1 98.88 173 GLY B CA 1
ATOM 3157 C C . GLY B 1 173 ? -5.277 -11.422 -4.719 1 98.88 173 GLY B C 1
ATOM 3158 O O . GLY B 1 173 ? -5.375 -12.531 -5.254 1 98.88 173 GLY B O 1
ATOM 3159 N N . LEU B 1 174 ? -5.512 -10.289 -5.359 1 98.88 174 LEU B N 1
ATOM 3160 C CA . LEU B 1 174 ? -5.828 -10.273 -6.781 1 98.88 174 LEU B CA 1
ATOM 3161 C C . LEU B 1 174 ? -4.707 -10.914 -7.594 1 98.88 174 LEU B C 1
ATOM 3163 O O . LEU B 1 174 ? -4.957 -11.766 -8.445 1 98.88 174 LEU B O 1
ATOM 3167 N N . LEU B 1 175 ? -3.494 -10.531 -7.281 1 98.88 175 LEU B N 1
ATOM 3168 C CA . LEU B 1 175 ? -2.354 -11.055 -8.031 1 98.88 175 LEU B CA 1
ATOM 3169 C C . LEU B 1 175 ? -2.178 -12.547 -7.773 1 98.88 175 LEU B C 1
ATOM 3171 O O . LEU B 1 175 ? -1.914 -13.312 -8.703 1 98.88 175 LEU B O 1
ATOM 3175 N N . GLU B 1 176 ? -2.283 -12.938 -6.535 1 98.5 176 GLU B N 1
ATOM 3176 C CA . GLU B 1 176 ? -2.098 -14.344 -6.195 1 98.5 176 GLU B CA 1
ATOM 3177 C C . GLU B 1 176 ? -3.119 -15.219 -6.91 1 98.5 176 GLU B C 1
ATOM 3179 O O . GLU B 1 176 ? -2.758 -16.219 -7.539 1 98.5 176 GLU B O 1
ATOM 3184 N N . LYS B 1 177 ? -4.398 -14.836 -6.82 1 98 177 LYS B N 1
ATOM 3185 C CA . LYS B 1 177 ? -5.445 -15.617 -7.473 1 98 177 LYS B CA 1
ATOM 3186 C C . LYS B 1 177 ? -5.234 -15.664 -8.984 1 98 177 LYS B C 1
ATOM 3188 O O . LYS B 1 177 ? -5.367 -16.719 -9.602 1 98 177 LYS B O 1
ATOM 3193 N N . LEU B 1 178 ? -4.918 -14.516 -9.547 1 98.31 178 LEU B N 1
ATOM 3194 C CA . LEU B 1 178 ? -4.703 -14.484 -10.984 1 98.31 178 LEU B CA 1
ATOM 3195 C C . LEU B 1 178 ? -3.518 -15.367 -11.383 1 98.31 178 LEU B C 1
ATOM 3197 O O . LEU B 1 178 ? -3.564 -16.062 -12.398 1 98.31 178 LEU B O 1
ATOM 3201 N N . THR B 1 179 ? -2.475 -15.375 -10.586 1 97.69 179 THR B N 1
ATOM 3202 C CA . THR B 1 179 ? -1.315 -16.219 -10.859 1 97.69 179 THR B CA 1
ATOM 3203 C C . THR B 1 179 ? -1.686 -17.703 -10.781 1 97.69 179 THR B C 1
ATOM 3205 O O . THR B 1 179 ? -1.238 -18.5 -11.594 1 97.69 179 THR B O 1
ATOM 3208 N N . PHE B 1 180 ? -2.5 -18.016 -9.797 1 96.62 180 PHE B N 1
ATOM 3209 C CA . PHE B 1 180 ? -2.996 -19.391 -9.703 1 96.62 180 PHE B CA 1
ATOM 3210 C C . PHE B 1 180 ? -3.758 -19.781 -10.961 1 96.62 180 PHE B C 1
ATOM 3212 O O . PHE B 1 180 ? -3.59 -20.891 -11.477 1 96.62 180 PHE B O 1
ATOM 3219 N N . LEU B 1 181 ? -4.555 -18.891 -11.445 1 96.5 181 LEU B N 1
ATOM 3220 C CA . LEU B 1 181 ? -5.387 -19.172 -12.609 1 96.5 181 LEU B CA 1
ATOM 3221 C C . LEU B 1 181 ? -4.527 -19.297 -13.867 1 96.5 181 LEU B C 1
ATOM 3223 O O . LEU B 1 181 ? -4.852 -20.078 -14.766 1 96.5 181 LEU B O 1
ATOM 3227 N N . GLN B 1 182 ? -3.482 -18.594 -13.859 1 96.19 182 GLN B N 1
ATOM 3228 C CA . GLN B 1 182 ? -2.619 -18.562 -15.039 1 96.19 182 GLN B CA 1
ATOM 3229 C C . GLN B 1 182 ? -1.652 -19.75 -15.031 1 96.19 182 GLN B C 1
ATOM 3231 O O . GLN B 1 182 ? -1.03 -20.047 -16.062 1 96.19 182 GLN B O 1
ATOM 3236 N N . LYS B 1 183 ? -1.535 -20.453 -13.906 1 92.38 183 LYS B N 1
ATOM 3237 C CA . LYS B 1 183 ? -0.644 -21.609 -13.789 1 92.38 183 LYS B CA 1
ATOM 3238 C C . LYS B 1 183 ? -1.435 -22.891 -13.57 1 92.38 183 LYS B C 1
ATOM 3240 O O . LYS B 1 183 ? -0.851 -23.969 -13.406 1 92.38 183 LYS B O 1
ATOM 3245 N N . GLY B 1 184 ? -2.711 -22.656 -13.523 1 89 184 GLY B N 1
ATOM 3246 C CA . GLY B 1 184 ? -3.549 -23.812 -13.234 1 89 184 GLY B CA 1
ATOM 3247 C C . GLY B 1 184 ? -4.336 -24.297 -14.438 1 89 184 GLY B C 1
ATOM 3248 O O . GLY B 1 184 ? -4.074 -23.891 -15.562 1 89 184 GLY B O 1
ATOM 3249 N N . ALA B 1 185 ? -5.289 -25.391 -14.141 1 82.31 185 ALA B N 1
ATOM 3250 C CA . ALA B 1 185 ? -6.176 -25.969 -15.141 1 82.31 185 ALA B CA 1
ATOM 3251 C C . ALA B 1 185 ? -7.641 -25.734 -14.773 1 82.31 185 ALA B C 1
ATOM 3253 O O . ALA B 1 185 ? -8.07 -26.078 -13.672 1 82.31 185 ALA B O 1
ATOM 3254 N N . PRO B 1 186 ? -8.383 -25.062 -15.648 1 84.81 186 PRO B N 1
ATOM 3255 C CA . PRO B 1 186 ? -8.039 -24.562 -16.984 1 84.81 186 PRO B CA 1
ATOM 3256 C C . PRO B 1 186 ? -7.195 -23.281 -16.938 1 84.81 186 PRO B C 1
ATOM 3258 O O . PRO B 1 186 ? -7.375 -22.453 -16.031 1 84.81 186 PRO B O 1
ATOM 3261 N N . PHE B 1 187 ? -6.547 -23.062 -17.844 1 90.12 187 PHE B N 1
ATOM 3262 C CA . PHE B 1 187 ? -5.535 -22.016 -17.938 1 90.12 187 PHE B CA 1
ATOM 3263 C C . PHE B 1 187 ? -6.16 -20.703 -18.406 1 90.12 187 PHE B C 1
ATOM 3265 O O . PHE B 1 187 ? -6.91 -20.672 -19.375 1 90.12 187 PHE B O 1
ATOM 3272 N N . VAL B 1 188 ? -5.898 -19.656 -17.656 1 95.31 188 VAL B N 1
ATOM 3273 C CA . VAL B 1 188 ? -6.23 -18.297 -18.094 1 95.31 188 VAL B CA 1
ATOM 3274 C C . VAL B 1 188 ? -5.023 -17.672 -18.781 1 95.31 188 VAL B C 1
ATOM 3276 O O . VAL B 1 188 ? -3.967 -17.5 -18.156 1 95.31 188 VAL B O 1
ATOM 3279 N N . GLY B 1 189 ? -5.191 -17.25 -19.984 1 96.56 189 GLY B N 1
ATOM 3280 C CA . GLY B 1 189 ? -4.098 -16.656 -20.734 1 96.56 189 GLY B CA 1
ATOM 3281 C C . GLY B 1 189 ? -3.549 -15.398 -20.078 1 96.56 189 GLY B C 1
ATOM 3282 O O . GLY B 1 189 ? -4.297 -14.648 -19.453 1 96.56 189 GLY B O 1
ATOM 3283 N N . LEU B 1 190 ? -2.297 -15.164 -20.328 1 96.44 190 LEU B N 1
ATOM 3284 C CA . LEU B 1 190 ? -1.62 -14.031 -19.703 1 96.44 190 LEU B CA 1
ATOM 3285 C C . LEU B 1 190 ? -2.27 -12.711 -20.109 1 96.44 190 LEU B C 1
ATOM 3287 O O . LEU B 1 190 ? -2.375 -11.789 -19.297 1 96.44 190 LEU B O 1
ATOM 3291 N N . TRP B 1 191 ? -2.713 -12.617 -21.297 1 97.06 191 TRP B N 1
ATOM 3292 C CA . TRP B 1 191 ? -3.301 -11.398 -21.844 1 97.06 191 TRP B CA 1
ATOM 3293 C C . TRP B 1 191 ? -4.797 -11.57 -22.078 1 97.06 191 TRP B C 1
ATOM 3295 O O . TRP B 1 191 ? -5.398 -10.812 -22.844 1 97.06 191 TRP B O 1
ATOM 3305 N N . ALA B 1 192 ? -5.402 -12.617 -21.469 1 98 192 ALA B N 1
ATOM 3306 C CA . ALA B 1 192 ? -6.832 -12.867 -21.641 1 98 192 ALA B CA 1
ATOM 3307 C C . ALA B 1 192 ? -7.656 -11.719 -21.062 1 98 192 ALA B C 1
ATOM 3309 O O . ALA B 1 192 ? -7.172 -10.953 -20.234 1 98 192 ALA B O 1
ATOM 3310 N N . ARG B 1 193 ? -8.883 -11.68 -21.547 1 97.81 193 ARG B N 1
ATOM 3311 C CA . ARG B 1 193 ? -9.797 -10.641 -21.078 1 97.81 193 ARG B CA 1
ATOM 3312 C C . ARG B 1 193 ? -9.977 -10.703 -19.578 1 97.81 193 ARG B C 1
ATOM 3314 O O . ARG B 1 193 ? -10.039 -9.664 -18.906 1 97.81 193 ARG B O 1
ATOM 3321 N N . GLU B 1 194 ? -10.102 -11.836 -19.016 1 98.5 194 GLU B N 1
ATOM 3322 C CA . GLU B 1 194 ? -10.242 -11.992 -17.578 1 98.5 194 GLU B CA 1
ATOM 3323 C C . GLU B 1 194 ? -9.023 -11.445 -16.828 1 98.5 194 GLU B C 1
ATOM 3325 O O . GLU B 1 194 ? -9.156 -10.781 -15.805 1 98.5 194 GLU B O 1
ATOM 3330 N N . ALA B 1 195 ? -7.828 -11.773 -17.359 1 98.62 195 ALA B N 1
ATOM 3331 C CA . ALA B 1 195 ? -6.598 -11.289 -16.734 1 98.62 195 ALA B CA 1
ATOM 3332 C C . ALA B 1 195 ? -6.543 -9.766 -16.75 1 98.62 195 ALA B C 1
ATOM 3334 O O . ALA B 1 195 ? -6.191 -9.141 -15.742 1 98.62 195 ALA B O 1
ATOM 3335 N N . MET B 1 196 ? -6.879 -9.133 -17.844 1 98.56 196 MET B N 1
ATOM 3336 C CA . MET B 1 196 ? -6.879 -7.68 -17.969 1 98.56 196 MET B CA 1
ATOM 3337 C C . MET B 1 196 ? -7.926 -7.062 -17.047 1 98.56 196 MET B C 1
ATOM 3339 O O . MET B 1 196 ? -7.719 -5.977 -16.5 1 98.56 196 MET B O 1
ATOM 3343 N N . LEU B 1 197 ? -9.047 -7.762 -16.875 1 98.75 197 LEU B N 1
ATOM 3344 C CA . LEU B 1 197 ? -10.07 -7.297 -15.953 1 98.75 197 LEU B CA 1
ATOM 3345 C C . LEU B 1 197 ? -9.547 -7.285 -14.523 1 98.75 197 LEU B C 1
ATOM 3347 O O . LEU B 1 197 ? -9.719 -6.301 -13.805 1 98.75 197 LEU B O 1
ATOM 3351 N N . VAL B 1 198 ? -8.906 -8.352 -14.102 1 98.81 198 VAL B N 1
ATOM 3352 C CA . VAL B 1 198 ? -8.375 -8.445 -12.75 1 98.81 198 VAL B CA 1
ATOM 3353 C C . VAL B 1 198 ? -7.32 -7.363 -12.531 1 98.81 198 VAL B C 1
ATOM 3355 O O . VAL B 1 198 ? -7.312 -6.691 -11.492 1 98.81 198 VAL B O 1
ATOM 3358 N N . ASN B 1 199 ? -6.426 -7.16 -13.539 1 98.81 199 ASN B N 1
ATOM 3359 C CA . ASN B 1 199 ? -5.465 -6.062 -13.469 1 98.81 199 ASN B CA 1
ATOM 3360 C C . ASN B 1 199 ? -6.164 -4.711 -13.336 1 98.81 199 ASN B C 1
ATOM 3362 O O . ASN B 1 199 ? -5.723 -3.854 -12.57 1 98.81 199 ASN B O 1
ATOM 3366 N N . SER B 1 200 ? -7.223 -4.535 -14.047 1 98.88 200 SER B N 1
ATOM 3367 C CA . SER B 1 200 ? -7.969 -3.279 -14 1 98.88 200 SER B CA 1
ATOM 3368 C C . SER B 1 200 ? -8.609 -3.066 -12.641 1 98.88 200 SER B C 1
ATOM 3370 O O . SER B 1 200 ? -8.711 -1.933 -12.164 1 98.88 200 SER B O 1
ATOM 3372 N N . ILE B 1 201 ? -9.102 -4.113 -12.016 1 98.88 201 ILE B N 1
ATOM 3373 C CA . ILE B 1 201 ? -9.602 -4.02 -10.648 1 98.88 201 ILE B CA 1
ATOM 3374 C C . ILE B 1 201 ? -8.5 -3.504 -9.734 1 98.88 201 ILE B C 1
ATOM 3376 O O . ILE B 1 201 ? -8.727 -2.602 -8.922 1 98.88 201 ILE B O 1
ATOM 3380 N N . GLY B 1 202 ? -7.293 -4.098 -9.898 1 98.88 202 GLY B N 1
ATOM 3381 C CA . GLY B 1 202 ? -6.164 -3.645 -9.102 1 98.88 202 GLY B CA 1
ATOM 3382 C C . GLY B 1 202 ? -5.875 -2.164 -9.266 1 98.88 202 GLY B C 1
ATOM 3383 O O . GLY B 1 202 ? -5.648 -1.458 -8.281 1 98.88 202 GLY B O 1
ATOM 3384 N N . ILE B 1 203 ? -5.887 -1.689 -10.477 1 98.88 203 ILE B N 1
ATOM 3385 C CA . ILE B 1 203 ? -5.621 -0.281 -10.742 1 98.88 203 ILE B CA 1
ATOM 3386 C C . ILE B 1 203 ? -6.75 0.576 -10.172 1 98.88 203 ILE B C 1
ATOM 3388 O O . ILE B 1 203 ? -6.5 1.648 -9.617 1 98.88 203 ILE B O 1
ATOM 3392 N N . SER B 1 204 ? -7.98 0.12 -10.312 1 98.81 204 SER B N 1
ATOM 3393 C CA . SER B 1 204 ? -9.125 0.829 -9.75 1 98.81 204 SER B CA 1
ATOM 3394 C C . SER B 1 204 ? -8.984 0.977 -8.234 1 98.81 204 SER B C 1
ATOM 3396 O O . SER B 1 204 ? -9.227 2.055 -7.688 1 98.81 204 SER B O 1
ATOM 3398 N N . VAL B 1 205 ? -8.578 -0.048 -7.594 1 98.81 205 VAL B N 1
ATOM 3399 C CA . VAL B 1 205 ? -8.406 -0.053 -6.145 1 98.81 205 VAL B CA 1
ATOM 3400 C C . VAL B 1 205 ? -7.281 0.897 -5.754 1 98.81 205 VAL B C 1
ATOM 3402 O O . VAL B 1 205 ? -7.387 1.621 -4.762 1 98.81 205 VAL B O 1
ATOM 3405 N N . LEU B 1 206 ? -6.207 0.919 -6.52 1 98.75 206 LEU B N 1
ATOM 3406 C CA . LEU B 1 206 ? -5.094 1.826 -6.262 1 98.75 206 LEU B CA 1
ATOM 3407 C C . LEU B 1 206 ? -5.547 3.279 -6.352 1 98.75 206 LEU B C 1
ATOM 3409 O O . LEU B 1 206 ? -5.301 4.07 -5.438 1 98.75 206 LEU B O 1
ATOM 3413 N N . LEU B 1 207 ? -6.203 3.613 -7.449 1 98.56 207 LEU B N 1
ATOM 3414 C CA . LEU B 1 207 ? -6.668 4.98 -7.664 1 98.56 207 LEU B CA 1
ATOM 3415 C C . LEU B 1 207 ? -7.688 5.383 -6.602 1 98.56 207 LEU B C 1
ATOM 3417 O O . LEU B 1 207 ? -7.629 6.492 -6.07 1 98.56 207 LEU B O 1
ATOM 3421 N N . PHE B 1 208 ? -8.602 4.449 -6.352 1 98.81 208 PHE B N 1
ATOM 3422 C CA . PHE B 1 208 ? -9.594 4.648 -5.301 1 98.81 208 PHE B CA 1
ATOM 3423 C C . PHE B 1 208 ? -8.922 4.969 -3.973 1 98.81 208 PHE B C 1
ATOM 3425 O O . PHE B 1 208 ? -9.273 5.949 -3.314 1 98.81 208 PHE B O 1
ATOM 3432 N N . GLY B 1 209 ? -7.934 4.16 -3.561 1 98.69 209 GLY B N 1
ATOM 3433 C CA . GLY B 1 209 ? -7.219 4.379 -2.314 1 98.69 209 GLY B CA 1
ATOM 3434 C C . GLY B 1 209 ? -6.523 5.727 -2.254 1 98.69 209 GLY B C 1
ATOM 3435 O O . GLY B 1 209 ? -6.531 6.391 -1.214 1 98.69 209 GLY B O 1
ATOM 3436 N N . MET B 1 210 ? -5.938 6.117 -3.35 1 98.38 210 MET B N 1
ATOM 3437 C CA . MET B 1 210 ? -5.234 7.398 -3.41 1 98.38 210 MET B CA 1
ATOM 3438 C C . MET B 1 210 ? -6.195 8.555 -3.168 1 98.38 210 MET B C 1
ATOM 3440 O O . MET B 1 210 ? -5.883 9.484 -2.418 1 98.38 210 MET B O 1
ATOM 3444 N N . VAL B 1 211 ? -7.344 8.492 -3.732 1 98.44 211 VAL B N 1
ATOM 3445 C CA . VAL B 1 211 ? -8.32 9.57 -3.594 1 98.44 211 VAL B CA 1
ATOM 3446 C C . VAL B 1 211 ? -8.875 9.586 -2.172 1 98.44 211 VAL B C 1
ATOM 3448 O O . VAL B 1 211 ? -9.148 10.648 -1.616 1 98.44 211 VAL B O 1
ATOM 3451 N N . VAL B 1 212 ? -9.086 8.438 -1.61 1 98.75 212 VAL B N 1
ATOM 3452 C CA . VAL B 1 212 ? -9.57 8.359 -0.236 1 98.75 212 VAL B CA 1
ATOM 3453 C C . VAL B 1 212 ? -8.57 9.031 0.704 1 98.75 212 VAL B C 1
ATOM 3455 O O . VAL B 1 212 ? -8.953 9.859 1.54 1 98.75 212 VAL B O 1
ATOM 3458 N N . VAL B 1 213 ? -7.281 8.688 0.566 1 98.31 213 VAL B N 1
ATOM 3459 C CA . VAL B 1 213 ? -6.258 9.25 1.442 1 98.31 213 VAL B CA 1
ATOM 3460 C C . VAL B 1 213 ? -6.152 10.758 1.214 1 98.31 213 VAL B C 1
ATOM 3462 O O . VAL B 1 213 ? -6.039 11.531 2.168 1 98.31 213 VAL B O 1
ATOM 3465 N N . LEU B 1 214 ? -6.223 11.148 -0.052 1 97.5 214 LEU B N 1
ATOM 3466 C CA . LEU B 1 214 ? -6.203 12.57 -0.36 1 97.5 214 LEU B CA 1
ATOM 3467 C C . LEU B 1 214 ? -7.336 13.297 0.358 1 97.5 214 LEU B C 1
ATOM 3469 O O . LEU B 1 214 ? -7.109 14.32 1.009 1 97.5 214 LEU B O 1
ATOM 3473 N N . THR B 1 215 ? -8.516 12.766 0.269 1 97.31 215 THR B N 1
ATOM 3474 C CA . THR B 1 215 ? -9.68 13.367 0.899 1 97.31 215 THR B CA 1
ATOM 3475 C C . THR B 1 215 ? -9.516 13.406 2.416 1 97.31 215 THR B C 1
ATOM 3477 O O . THR B 1 215 ? -9.875 14.398 3.059 1 97.31 215 THR B O 1
ATOM 3480 N N . ALA B 1 216 ? -8.961 12.359 2.932 1 96.44 216 ALA B N 1
ATOM 3481 C CA . ALA B 1 216 ? -8.797 12.242 4.379 1 96.44 216 ALA B CA 1
ATOM 3482 C C . ALA B 1 216 ? -7.812 13.281 4.906 1 96.44 216 ALA B C 1
ATOM 3484 O O . ALA B 1 216 ? -8 13.828 5.996 1 96.44 216 ALA B O 1
ATOM 3485 N N . VAL B 1 217 ? -6.789 13.617 4.125 1 92.88 217 VAL B N 1
ATOM 3486 C CA . VAL B 1 217 ? -5.723 14.461 4.656 1 92.88 217 VAL B CA 1
ATOM 3487 C C . VAL B 1 217 ? -6.008 15.922 4.328 1 92.88 217 VAL B C 1
ATOM 3489 O O . VAL B 1 217 ? -5.34 16.828 4.844 1 92.88 217 VAL B O 1
ATOM 3492 N N . MET B 1 218 ? -6.957 16.172 3.512 1 91.31 218 MET B N 1
ATOM 3493 C CA . MET B 1 218 ? -7.336 17.531 3.195 1 91.31 218 MET B CA 1
ATOM 3494 C C . MET B 1 218 ? -7.895 18.25 4.426 1 91.31 218 MET B C 1
ATOM 3496 O O . MET B 1 218 ? -8.555 17.625 5.262 1 91.31 218 MET B O 1
ATOM 3500 N N . PRO B 1 219 ? -7.574 19.547 4.504 1 85 219 PRO B N 1
ATOM 3501 C CA . PRO B 1 219 ? -8.109 20.297 5.648 1 85 219 PRO B CA 1
ATOM 3502 C C . PRO B 1 219 ? -9.633 20.312 5.68 1 85 219 PRO B C 1
ATOM 3504 O O . PRO B 1 219 ? -10.281 20.266 4.625 1 85 219 PRO B O 1
ATOM 3507 N N . ASN B 1 220 ? -10.078 20.203 6.867 1 76.56 220 ASN B N 1
ATOM 3508 C CA . ASN B 1 220 ? -11.516 20.312 7.094 1 76.56 220 ASN B CA 1
ATOM 3509 C C . ASN B 1 220 ? -11.93 21.734 7.426 1 76.56 220 ASN B C 1
ATOM 3511 O O . ASN B 1 220 ? -11.57 22.266 8.477 1 76.56 220 ASN B O 1
ATOM 3515 N N . PRO B 1 221 ? -12.516 22.469 6.562 1 62.72 221 PRO B N 1
ATOM 3516 C CA . PRO B 1 221 ? -12.914 23.844 6.859 1 62.72 221 PRO B CA 1
ATOM 3517 C C . PRO B 1 221 ? -13.797 23.953 8.102 1 62.72 221 PRO B C 1
ATOM 3519 O O . PRO B 1 221 ? -13.883 25.016 8.711 1 62.72 221 PRO B O 1
ATOM 3522 N N . ARG B 1 222 ? -14.57 22.953 8.414 1 57.94 222 ARG B N 1
ATOM 3523 C CA . ARG B 1 222 ? -15.469 23 9.562 1 57.94 222 ARG B CA 1
ATOM 3524 C C . ARG B 1 222 ? -14.68 23 10.867 1 57.94 222 ARG B C 1
ATOM 3526 O O . ARG B 1 222 ? -15.242 23.281 11.93 1 57.94 222 ARG B O 1
ATOM 3533 N N . ARG B 1 223 ? -13.438 22.578 10.875 1 56.56 223 ARG B N 1
ATOM 3534 C CA . ARG B 1 223 ? -12.688 22.422 12.109 1 56.56 223 ARG B CA 1
ATOM 3535 C C . ARG B 1 223 ? -12.211 23.766 12.641 1 56.56 223 ARG B C 1
ATOM 3537 O O . ARG B 1 223 ? -11.656 23.844 13.734 1 56.56 223 ARG B O 1
ATOM 3544 N N . HIS B 1 224 ? -12.086 24.781 11.805 1 45.47 224 HIS B N 1
ATOM 3545 C CA . HIS B 1 224 ? -11.68 26.031 12.453 1 45.47 224 HIS B CA 1
ATOM 3546 C C . HIS B 1 224 ? -12.547 26.312 13.672 1 45.47 224 HIS B C 1
ATOM 3548 O O . HIS B 1 224 ? -12.258 27.234 14.438 1 45.47 224 HIS B O 1
ATOM 3554 N N . GLU B 1 225 ? -13.727 25.781 13.602 1 41.44 225 GLU B N 1
ATOM 3555 C CA . GLU B 1 225 ? -14.453 26.203 14.797 1 41.44 225 GLU B CA 1
ATOM 3556 C C . GLU B 1 225 ? -13.906 25.5 16.047 1 41.44 225 GLU B C 1
ATOM 3558 O O . GLU B 1 225 ? -13.195 24.516 15.945 1 41.44 225 GLU B O 1
ATOM 3563 N N . GLY B 1 226 ? -14.062 25.891 17.344 1 37.91 226 GLY B N 1
ATOM 3564 C CA . GLY B 1 226 ? -13.734 25.656 18.734 1 37.91 226 GLY B CA 1
ATOM 3565 C C . GLY B 1 226 ? -13.609 24.172 19.062 1 37.91 226 GLY B C 1
ATOM 3566 O O . GLY B 1 226 ? -13.758 23.781 20.234 1 37.91 226 GLY B O 1
ATOM 3567 N N . TYR B 1 227 ? -13.82 23.312 18.188 1 42.69 227 TYR B N 1
ATOM 3568 C CA . TYR B 1 227 ? -14.031 21.984 18.75 1 42.69 227 TYR B CA 1
ATOM 3569 C C . TYR B 1 227 ? -12.719 21.391 19.266 1 42.69 227 TYR B C 1
ATOM 3571 O O . TYR B 1 227 ? -11.703 21.422 18.578 1 42.69 227 TYR B O 1
ATOM 3579 N N . SER B 1 228 ? -12.508 21.406 20.578 1 42.75 228 SER B N 1
ATOM 3580 C CA . SER B 1 228 ? -11.547 20.625 21.359 1 42.75 228 SER B CA 1
ATOM 3581 C C . SER B 1 228 ? -11.625 19.141 21.031 1 42.75 228 SER B C 1
ATOM 3583 O O . SER B 1 228 ? -12.711 18.562 20.969 1 42.75 228 SER B O 1
ATOM 3585 N N . PRO B 1 229 ? -10.797 18.547 20.281 1 43.66 229 PRO B N 1
ATOM 3586 C CA . PRO B 1 229 ? -10.773 17.094 20.078 1 43.66 229 PRO B CA 1
ATOM 3587 C C . PRO B 1 229 ? -11.453 16.328 21.219 1 43.66 229 PRO B C 1
ATOM 3589 O O . PRO B 1 229 ? -11.703 15.125 21.094 1 43.66 229 PRO B O 1
ATOM 3592 N N . LEU B 1 230 ? -11.469 16.891 22.469 1 43.47 230 LEU B N 1
ATOM 3593 C CA . LEU B 1 230 ? -11.883 16.281 23.734 1 43.47 230 LEU B CA 1
ATOM 3594 C C . LEU B 1 230 ? -13.406 16.281 23.859 1 43.47 230 LEU B C 1
ATOM 3596 O O . LEU B 1 230 ? -13.945 15.805 24.859 1 43.47 230 LEU B O 1
ATOM 3600 N N . GLU B 1 231 ? -14.188 16.891 23 1 39.94 231 GLU B N 1
ATOM 3601 C CA . GLU B 1 231 ? -15.625 16.844 23.266 1 39.94 231 GLU B CA 1
ATOM 3602 C C . GLU B 1 231 ? -16.281 15.648 22.578 1 39.94 231 GLU B C 1
ATOM 3604 O O . GLU B 1 231 ? -15.836 15.227 21.5 1 39.94 231 GLU B O 1
#

Organism: Physcomitrium patens (NCBI:txid3218)

Solvent-accessible surface area (backbone atoms only — not comparable to full-atom values): 23895 Å² total; per-residue (Å²): 129,79,50,56,79,80,59,49,48,83,68,41,48,59,49,36,54,51,37,37,50,49,36,51,51,48,48,46,50,48,30,40,76,72,46,72,24,74,52,91,55,61,63,14,18,33,42,43,17,66,50,27,36,45,49,9,50,46,36,35,31,48,53,23,66,40,20,77,76,70,48,85,75,56,67,67,56,27,49,49,50,26,54,49,33,40,49,51,13,51,50,34,33,51,52,12,50,49,27,40,50,50,32,27,60,76,68,70,48,86,76,76,59,47,51,39,44,51,41,44,52,52,29,55,49,42,50,50,50,49,50,52,51,43,41,46,41,66,71,66,48,74,50,54,59,68,56,42,59,41,44,46,47,50,52,52,52,50,50,55,47,32,42,53,44,35,52,45,26,51,47,33,44,54,47,51,52,51,50,48,36,50,74,38,90,76,65,43,50,68,81,32,70,68,44,52,49,54,38,47,40,46,52,39,48,51,54,30,52,50,46,43,52,51,40,57,71,47,70,61,80,78,60,78,48,88,72,57,90,73,113,128,80,50,56,78,80,61,50,49,84,66,41,48,59,52,36,54,50,36,36,51,50,37,52,51,48,49,49,50,45,29,40,75,73,45,71,24,74,52,89,56,59,62,14,18,32,42,44,16,65,49,28,36,45,48,9,51,46,37,35,30,49,53,23,68,40,20,78,77,71,47,85,74,55,66,68,55,27,49,49,50,26,53,49,34,40,50,51,12,51,50,35,32,52,53,13,51,49,25,40,50,49,35,27,59,75,68,72,48,86,79,76,60,47,53,39,44,50,42,44,52,52,29,53,49,43,50,51,51,49,51,51,52,44,41,46,40,67,70,67,49,74,49,54,60,70,56,42,58,40,41,46,46,51,52,54,50,52,48,53,46,31,43,53,43,36,53,45,26,50,44,33,44,54,47,50,52,52,50,48,34,48,74,37,91,76,64,43,52,68,82,30,71,68,44,52,48,54,39,48,40,45,51,39,48,51,54,31,49,52,45,42,52,52,41,56,70,46,72,59,81,79,59,78,49,87,73,56,91,72,112

Sequence (462 aa):
MATYSGLTHKQTAPLVHILGIVSIVLVIIWTYHYRGGYGLSGGPVFNVHPLLMIAGFIFLSSQAIISYKTVSGDRTYQKAVHMTLQGVALLLGIVGILAAYKFHSDLKIQNFYSLHSWFGIITILLYLLQWILGFVSFWTQSLSSSTRAELLPWHIFLGLGAFVTALATAELGLLEKLTFLQKGAPFVGLWAREAMLVNSIGISVLLFGMVVVLTAVMPNPRRHEGYSPLEMATYSGLTHKQTAPLVHILGIVSIVLVIIWTYHYRGGYGLSGGPVFNVHPLLMIAGFIFLSSQAIISYKTVSGDRTYQKAVHMTLQGVALLLGIVGILAAYKFHSDLKIQNFYSLHSWFGIITILLYLLQWILGFVSFWTQSLSSSTRAELLPWHIFLGLGAFVTALATAELGLLEKLTFLQKGAPFVGLWAREAMLVNSIGISVLLFGMVVVLTAVMPNPRRHEGYSPLE

Radius of gyration: 22.41 Å; Cα contacts (8 Å, |Δi|>4): 584; chains: 2; bounding box: 50×61×54 Å

Foldseek 3Di:
DDDDVPDALVVLVVVLLVLLVVLLVLLQCLCVVPQPDADDAESRLLSLQLNLLSVQLANLQLCLLLLVQVPDDDPLVNLVSNLVSLVVSLVSNVSSVVSNVRNCVRVVNDPDPDPLSVLSVVLSVLSVVLSVCCCCCPVVVVDDLVVSVVCVVVSSVSSLVSSVSSLVSSLVVLVVVLVCQCPDPPHDDCPHPSNVSSVVSNVSSVVSSVSSVVNSPGDRPVVVPDDDSSD/DDDDPPDALVVLVVVLLVLLVVLLVLLQCLCVVPQPDADDAESRLLSLQLNLLSVQLANLQLCLLLLVQVPDDDPLVNLVSNLVSLVVSLVSNVSSVVSNVRNCVRVVNDPDPDPLSVLSVVLSVLSVVLSVCCCCCPVVVVDDLVVSVVCVVVSSVSSLVSSVSSLVSSLVVLVVVLVCQCPDPPHDDCPHPSNVSSVVSNVSSVVSSVSSVVNSPGDRPVPVPPDDSSD